Protein AF-A0A3M1JJ01-F1 (afdb_monomer_lite)

Secondary structure (DSSP, 8-state):
-HHHHHHHHHHHHHHHTT---PPPP-----------------------------------------------EEE-TTSS-EEETTEEE--EEEEEETHHHHSGGGS-HHHHHHHHHTTT--EEEEES----S-TTT-TTT-S------SEEEETTEEEEEEE-HHHHHHHHHHHHHHHTTT-EEEEEEEESTHHHHGGG-TTBGGGTSSBSSGGGTT--S-TTSPPPSS--TT--HHHHHHHHHHHHHHHHHHHHTT-TTEEEEEEE--TTS-HHHHHHHHHHHHHHHHTT--S-EEEE-TT---S-STT-TT--EEEE--S---TT--HHHHHHHHHHHHT-SS---EEE---PSPS---HHHHHHHHHHHHHHHHTT-EEEEE-TTGGGGSTT------HHHHHHHHHHHHHHHHHGGGGGG-EE-GGGBTTS-EEEETTTEEEEEE-SSSEEEE--TT--SEEEEEEE-TTT-PBPPPEEEE---TTEEEE-SSSS-EEEEEEE-TTS--PPP-EEEEEE-TT-TTEEEEEESS-B-HHHHT-GGGEEESTTPPEEEEEE-TTSSEEEEEESPPPTT-EEEEEE-S-BB-SSSPPBPPTTEEEEEE--SS-----------

Radius of gyration: 33.85 Å; chains: 1; bounding box: 98×66×95 Å

Structure (mmCIF, N/CA/C/O backbone):
data_AF-A0A3M1JJ01-F1
#
_entry.id   AF-A0A3M1JJ01-F1
#
loop_
_atom_site.group_PDB
_atom_site.id
_atom_site.type_symbol
_atom_site.label_atom_id
_atom_site.label_alt_id
_atom_site.label_comp_id
_atom_site.label_asym_id
_atom_site.label_entity_id
_atom_site.label_seq_id
_atom_site.pdbx_PDB_ins_code
_atom_site.Cartn_x
_atom_site.Cartn_y
_atom_site.Cartn_z
_atom_site.occupancy
_atom_site.B_iso_or_equiv
_atom_site.auth_seq_id
_atom_site.auth_comp_id
_atom_site.auth_asym_id
_atom_site.auth_atom_id
_atom_site.pdbx_PDB_model_num
ATOM 1 N N . MET A 1 1 ? -32.946 -30.792 -49.842 1.00 48.75 1 MET A N 1
ATOM 2 C CA . MET A 1 1 ? -32.624 -29.696 -50.788 1.00 48.75 1 MET A CA 1
ATOM 3 C C . MET A 1 1 ? -32.948 -28.289 -50.258 1.00 48.75 1 MET A C 1
ATOM 5 O O . MET A 1 1 ? -32.226 -27.365 -50.587 1.00 48.75 1 MET A O 1
ATOM 9 N N . VAL A 1 2 ? -33.941 -28.105 -49.373 1.00 43.56 2 VAL A N 1
ATOM 10 C CA . VAL A 1 2 ? -34.288 -26.782 -48.791 1.00 43.56 2 VAL A CA 1
ATOM 11 C C . VAL A 1 2 ? -33.361 -26.341 -47.634 1.00 43.56 2 VAL A C 1
ATOM 13 O O . VAL A 1 2 ? -33.198 -25.151 -47.385 1.00 43.56 2 VAL A O 1
ATOM 16 N N . ILE A 1 3 ? -32.678 -27.279 -46.965 1.00 42.09 3 ILE A N 1
ATOM 17 C CA . ILE A 1 3 ? -31.737 -26.979 -45.863 1.00 42.09 3 ILE A CA 1
ATOM 18 C C . ILE A 1 3 ? -30.378 -26.472 -46.390 1.00 42.09 3 ILE A C 1
ATOM 20 O O . ILE A 1 3 ? -29.797 -25.559 -45.811 1.00 42.09 3 ILE A O 1
ATOM 24 N N . TYR A 1 4 ? -29.921 -26.969 -47.545 1.00 39.41 4 TYR A N 1
ATOM 25 C CA . TYR A 1 4 ? -28.656 -26.544 -48.166 1.00 39.41 4 TYR A CA 1
ATOM 26 C C . TYR A 1 4 ? -28.701 -25.108 -48.723 1.00 39.41 4 TYR A C 1
ATOM 28 O O . TYR A 1 4 ? -27.706 -24.392 -48.660 1.00 39.41 4 TYR A O 1
ATOM 36 N N . ILE A 1 5 ? -29.869 -24.642 -49.184 1.00 48.12 5 ILE A N 1
ATOM 37 C CA . ILE A 1 5 ? -30.047 -23.279 -49.719 1.00 48.12 5 ILE A CA 1
ATOM 38 C C . ILE A 1 5 ? -30.030 -22.221 -48.598 1.00 48.12 5 ILE A C 1
ATOM 40 O O . ILE A 1 5 ? -29.534 -21.115 -48.802 1.00 48.12 5 ILE A O 1
ATOM 44 N N . LYS A 1 6 ? -30.480 -22.561 -47.380 1.00 41.50 6 LYS A N 1
ATOM 45 C CA . LYS A 1 6 ? -30.434 -21.645 -46.221 1.00 41.50 6 LYS A CA 1
ATOM 46 C C . LYS A 1 6 ? -29.029 -21.471 -45.633 1.00 41.50 6 LYS A C 1
ATOM 48 O O . LYS A 1 6 ? -28.748 -20.427 -45.051 1.00 41.50 6 LYS A O 1
ATOM 53 N N . ILE A 1 7 ? -28.157 -22.467 -45.793 1.00 48.81 7 ILE A N 1
ATOM 54 C CA . ILE A 1 7 ? -26.769 -22.415 -45.311 1.00 48.81 7 ILE A CA 1
ATOM 55 C C . ILE A 1 7 ? -25.898 -21.599 -46.279 1.00 48.81 7 ILE A C 1
ATOM 57 O O . ILE A 1 7 ? -25.143 -20.742 -45.826 1.00 48.81 7 ILE A O 1
ATOM 61 N N . LEU A 1 8 ? -26.086 -21.748 -47.599 1.00 48.00 8 LEU A N 1
ATOM 62 C CA . LEU A 1 8 ? -25.379 -20.920 -48.588 1.00 48.00 8 LEU A CA 1
ATOM 63 C C . LEU A 1 8 ? -25.721 -19.422 -48.473 1.00 48.00 8 LEU A C 1
ATOM 65 O O . LEU A 1 8 ? -24.832 -18.587 -48.612 1.00 48.00 8 LEU A O 1
ATOM 69 N N . PHE A 1 9 ? -26.974 -19.071 -48.157 1.00 45.94 9 PHE A N 1
ATOM 70 C CA . PHE A 1 9 ? -27.378 -17.665 -47.999 1.00 45.94 9 PHE A CA 1
ATOM 71 C C . PHE A 1 9 ? -26.775 -16.993 -46.754 1.00 45.94 9 PHE A C 1
ATOM 73 O O . PHE A 1 9 ? -26.493 -15.799 -46.783 1.00 45.94 9 PHE A O 1
ATOM 80 N N . LYS A 1 10 ? -26.530 -17.745 -45.671 1.00 44.00 10 LYS A N 1
ATOM 81 C CA . LYS A 1 10 ? -25.887 -17.213 -44.455 1.00 44.00 10 LYS A CA 1
ATOM 82 C C . LYS A 1 10 ? -24.374 -17.044 -44.610 1.00 44.00 10 LYS A C 1
ATOM 84 O O . LYS A 1 10 ? -23.823 -16.087 -44.077 1.00 44.00 10 LYS A O 1
ATOM 89 N N . ILE A 1 11 ? -23.722 -17.925 -45.370 1.00 45.53 11 ILE A N 1
ATOM 90 C CA . ILE A 1 11 ? -22.279 -17.839 -45.644 1.00 45.53 11 ILE A CA 1
ATOM 91 C C . ILE A 1 11 ? -21.979 -16.670 -46.596 1.00 45.53 11 ILE A C 1
ATOM 93 O O . ILE A 1 11 ? -21.030 -15.925 -46.365 1.00 45.53 11 ILE A O 1
ATOM 97 N N . LEU A 1 12 ? -22.831 -16.428 -47.600 1.00 40.84 12 LEU A N 1
ATOM 98 C CA . LEU A 1 12 ? -22.670 -15.287 -48.511 1.00 40.84 12 LEU A CA 1
ATOM 99 C C . LEU A 1 12 ? -22.900 -13.931 -47.812 1.00 40.84 12 LEU A C 1
ATOM 101 O O . LEU A 1 12 ? -22.263 -12.944 -48.165 1.00 40.84 12 LEU A O 1
ATOM 105 N N . PHE A 1 13 ? -23.761 -13.886 -46.787 1.00 41.06 13 PHE A N 1
ATOM 106 C CA . PHE A 1 13 ? -24.027 -12.671 -46.006 1.00 41.06 13 PHE A CA 1
ATOM 107 C C . PHE A 1 13 ? -22.894 -12.334 -45.018 1.00 41.06 13 PHE A C 1
ATOM 109 O O . PHE A 1 13 ? -22.622 -11.164 -44.771 1.00 41.06 13 PHE A O 1
ATOM 116 N N . ALA A 1 14 ? -22.189 -13.345 -44.497 1.00 42.81 14 ALA A N 1
ATOM 117 C CA . ALA A 1 14 ? -21.047 -13.154 -43.598 1.00 42.81 14 ALA A CA 1
ATOM 118 C C . ALA A 1 14 ? -19.775 -12.669 -44.327 1.00 42.81 14 ALA A C 1
ATOM 120 O O . ALA A 1 14 ? -18.992 -11.915 -43.755 1.00 42.81 14 ALA A O 1
ATOM 121 N N . ILE A 1 15 ? -19.597 -13.032 -45.604 1.00 44.47 15 ILE A N 1
ATOM 122 C CA . ILE A 1 15 ? -18.457 -12.585 -46.429 1.00 44.47 15 ILE A CA 1
ATOM 123 C C . ILE A 1 15 ? -18.583 -11.099 -46.825 1.00 44.47 15 ILE A C 1
ATOM 125 O O . ILE A 1 15 ? -17.573 -10.426 -47.006 1.00 44.47 15 ILE A O 1
ATOM 129 N N . ILE A 1 16 ? -19.805 -10.557 -46.899 1.00 42.41 16 ILE A N 1
ATOM 130 C CA . ILE A 1 16 ? -20.061 -9.156 -47.285 1.00 42.41 16 ILE A CA 1
ATOM 131 C C . ILE A 1 16 ? -19.859 -8.168 -46.114 1.00 42.41 16 ILE A C 1
ATOM 133 O O . ILE A 1 16 ? -19.674 -6.979 -46.362 1.00 42.41 16 ILE A O 1
ATOM 137 N N . LEU A 1 17 ? -19.834 -8.628 -44.853 1.00 42.28 17 LEU A N 1
ATOM 138 C CA . LEU A 1 17 ? -19.746 -7.748 -43.673 1.00 42.28 17 LEU A CA 1
ATOM 139 C C . LEU A 1 17 ? -18.435 -7.803 -42.867 1.00 42.28 17 LEU A C 1
ATOM 141 O O . LEU A 1 17 ? -18.340 -7.121 -41.854 1.00 42.28 17 LEU A O 1
ATOM 145 N N . GLY A 1 18 ? -17.411 -8.544 -43.303 1.00 36.88 18 GLY A N 1
ATOM 146 C CA . GLY A 1 18 ? -16.043 -8.375 -42.784 1.00 36.88 1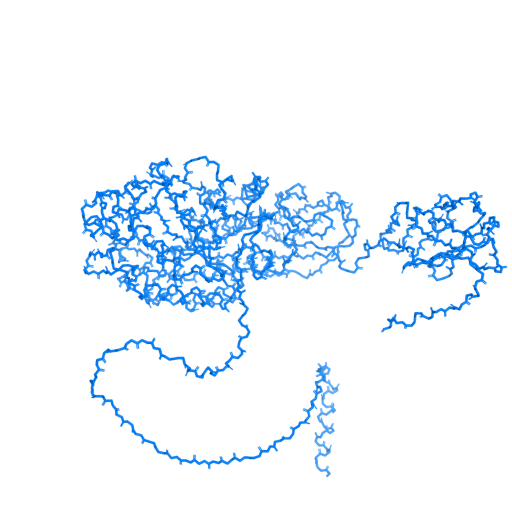8 GLY A CA 1
ATOM 147 C C . GLY A 1 18 ? -15.849 -8.590 -41.273 1.00 36.88 18 GLY A C 1
ATOM 148 O O . GLY A 1 18 ? -15.023 -7.909 -40.673 1.00 36.88 18 GLY A O 1
ATOM 149 N N . VAL A 1 19 ? -16.573 -9.526 -40.649 1.00 40.12 19 VAL A N 1
ATOM 150 C CA . VAL A 1 19 ? -16.389 -9.876 -39.226 1.00 40.12 19 VAL A CA 1
ATOM 151 C C . VAL A 1 19 ? -15.795 -11.284 -39.111 1.00 40.12 19 VAL A C 1
ATOM 153 O O . VAL A 1 19 ? -16.457 -12.266 -39.443 1.00 40.12 19 VAL A O 1
ATOM 156 N N . LEU A 1 20 ? -14.547 -11.389 -38.638 1.00 32.34 20 LEU A N 1
ATOM 157 C CA . LEU A 1 20 ? -13.942 -12.657 -38.209 1.00 32.34 20 LEU A CA 1
ATOM 158 C C . LEU A 1 20 ? -14.449 -13.029 -36.806 1.00 32.34 20 LEU A C 1
ATOM 160 O O . LEU A 1 20 ? -14.379 -12.216 -35.889 1.00 32.34 20 LEU A O 1
ATOM 164 N N . LEU A 1 21 ? -14.888 -14.276 -36.623 1.00 32.50 21 LEU A N 1
ATOM 165 C CA . LEU A 1 21 ? -15.098 -14.903 -35.311 1.00 32.50 21 LEU A CA 1
ATOM 166 C C . LEU A 1 21 ? -14.246 -16.182 -35.214 1.00 32.50 21 LEU A C 1
ATOM 168 O O . LEU A 1 21 ? -14.113 -16.884 -36.222 1.00 32.50 21 LEU A O 1
ATOM 172 N N . PRO A 1 22 ? -13.664 -16.498 -34.040 1.00 34.50 22 PRO A N 1
ATOM 173 C CA . PRO A 1 22 ? -12.729 -17.606 -33.886 1.00 34.50 22 PRO A CA 1
ATOM 174 C C . PRO A 1 22 ? -13.454 -18.954 -33.764 1.00 34.50 22 PRO A C 1
ATOM 176 O O . PRO A 1 22 ? -14.527 -19.068 -33.172 1.00 34.50 22 PRO A O 1
ATOM 179 N N . VAL A 1 23 ? -12.840 -19.987 -34.340 1.00 28.91 23 VAL A N 1
ATOM 180 C CA . VAL A 1 23 ? -13.320 -21.374 -34.356 1.00 28.91 23 VAL A CA 1
ATOM 181 C C . VAL A 1 23 ? -12.993 -22.043 -33.017 1.00 28.91 23 VAL A C 1
ATOM 183 O O . VAL A 1 23 ? -11.825 -22.189 -32.673 1.00 28.91 23 VAL A O 1
ATOM 186 N N . ILE A 1 24 ? -14.018 -22.479 -32.279 1.00 28.70 24 ILE A N 1
ATOM 187 C CA . ILE A 1 24 ? -13.886 -23.359 -31.106 1.00 28.70 24 ILE A CA 1
ATOM 188 C C . ILE A 1 24 ? -14.239 -24.789 -31.532 1.00 28.70 24 ILE A C 1
ATOM 190 O O . ILE A 1 24 ? -15.329 -25.047 -32.043 1.00 28.70 24 ILE A O 1
ATOM 194 N N . SER A 1 25 ? -13.306 -25.716 -31.313 1.00 28.28 25 SER A N 1
ATOM 195 C CA . SER A 1 25 ? -13.476 -27.157 -31.521 1.00 28.28 25 SER A CA 1
ATOM 196 C C . SER A 1 25 ? -14.441 -27.747 -30.487 1.00 28.28 25 SER A C 1
ATOM 198 O O . SER A 1 25 ? -14.178 -27.691 -29.288 1.00 28.28 25 SER A O 1
ATOM 200 N N . LEU A 1 26 ? -15.546 -28.338 -30.950 1.00 25.44 26 LEU A N 1
ATOM 201 C CA . LEU A 1 26 ? -16.536 -29.022 -30.116 1.00 25.44 26 LEU A CA 1
ATOM 202 C C . LEU A 1 26 ? -16.302 -30.542 -30.176 1.00 25.44 26 LEU A C 1
ATOM 204 O O . LEU A 1 26 ? -16.484 -31.158 -31.227 1.00 25.44 26 LEU A O 1
ATOM 208 N N . ILE A 1 27 ? -15.908 -31.148 -29.054 1.00 27.91 27 ILE A N 1
ATOM 209 C CA . ILE A 1 27 ? -15.880 -32.607 -28.870 1.00 27.91 27 ILE A CA 1
ATOM 210 C C . ILE A 1 27 ? -17.250 -33.044 -28.338 1.00 27.91 27 ILE A C 1
ATOM 212 O O . ILE A 1 27 ? -17.726 -32.536 -27.326 1.00 27.91 27 ILE A O 1
ATOM 216 N N . ILE A 1 28 ? -17.886 -33.980 -29.044 1.00 26.27 28 ILE A N 1
ATOM 217 C CA . ILE A 1 28 ? -19.187 -34.578 -28.716 1.00 26.27 28 ILE A CA 1
ATOM 218 C C . ILE A 1 28 ? -18.950 -35.889 -27.956 1.00 26.27 28 ILE A C 1
ATOM 220 O O . ILE A 1 28 ? -18.263 -36.768 -28.472 1.00 26.27 28 ILE A O 1
ATOM 224 N N . LEU A 1 29 ? -19.588 -36.063 -26.794 1.00 26.55 29 LEU A N 1
ATOM 225 C CA . LEU A 1 29 ? -19.871 -37.376 -26.196 1.00 26.55 29 LEU A CA 1
ATOM 226 C C . LEU A 1 29 ? -21.329 -37.428 -25.688 1.00 26.55 29 LEU A C 1
ATOM 228 O O . LEU A 1 29 ? -21.895 -36.379 -25.376 1.00 26.55 29 LEU A O 1
ATOM 232 N N . PRO A 1 30 ? -21.976 -38.613 -25.690 1.00 28.92 30 PRO A N 1
ATOM 233 C CA . PRO A 1 30 ? -23.427 -38.730 -25.805 1.00 28.92 30 PRO A CA 1
ATOM 234 C C . PRO A 1 30 ? -24.167 -38.795 -24.462 1.00 28.92 30 PRO A C 1
ATOM 236 O O . PRO A 1 30 ? -23.636 -39.229 -23.444 1.00 28.92 30 PRO A O 1
ATOM 239 N N . ALA A 1 31 ? -25.441 -38.406 -24.515 1.00 24.75 31 ALA A N 1
ATOM 240 C CA . ALA A 1 31 ? -26.414 -38.504 -23.436 1.00 24.75 31 ALA A CA 1
ATOM 241 C C . ALA A 1 31 ? -26.920 -39.944 -23.229 1.00 24.75 31 ALA A C 1
ATOM 243 O O . ALA A 1 31 ? -27.171 -40.663 -24.198 1.00 24.75 31 ALA A O 1
ATOM 244 N N . SER A 1 32 ? -27.181 -40.311 -21.971 1.00 27.33 32 SER A N 1
ATOM 245 C CA . SER A 1 32 ? -28.052 -41.432 -21.604 1.00 27.33 32 SER A CA 1
ATOM 246 C C . SER A 1 32 ? -29.087 -41.004 -20.560 1.00 27.33 32 SER A C 1
ATOM 248 O O . SER A 1 32 ? -28.793 -40.271 -19.622 1.00 27.33 32 SER A O 1
ATOM 250 N N . SER A 1 33 ? -30.301 -41.484 -20.794 1.00 26.33 33 SER A N 1
ATOM 251 C CA . SER A 1 33 ? -31.597 -41.278 -20.143 1.00 26.33 33 SER A CA 1
ATOM 252 C C . SER A 1 33 ? -31.763 -41.859 -18.733 1.00 26.33 33 SER A C 1
ATOM 254 O O . SER A 1 33 ? -31.190 -42.911 -18.464 1.00 26.33 33 SER A O 1
ATOM 256 N N . ALA A 1 34 ? -32.666 -41.265 -17.936 1.00 26.55 34 ALA A N 1
ATOM 257 C CA . ALA A 1 34 ? -33.744 -41.903 -17.137 1.00 26.55 34 ALA A CA 1
ATOM 258 C C . ALA A 1 34 ? -34.282 -40.856 -16.133 1.00 26.55 34 ALA A C 1
ATOM 260 O O . ALA A 1 34 ? -33.520 -40.308 -15.348 1.00 26.55 34 ALA A O 1
ATOM 261 N N . GLU A 1 35 ? -35.480 -40.310 -16.335 1.00 26.44 35 GLU A N 1
ATOM 262 C CA . GLU A 1 35 ? -36.790 -40.757 -15.818 1.00 26.44 35 GLU A CA 1
ATOM 263 C C . GLU A 1 35 ? -37.230 -40.058 -14.519 1.00 26.44 35 GLU A C 1
ATOM 265 O O . GLU A 1 35 ? -36.486 -39.868 -13.564 1.00 26.44 35 GLU A O 1
ATOM 270 N N . SER A 1 36 ? -38.493 -39.641 -14.556 1.00 26.11 36 SER A N 1
ATOM 271 C CA . SER A 1 36 ? -39.263 -38.900 -13.564 1.00 26.11 36 SER A CA 1
ATOM 272 C C . SER A 1 36 ? -39.850 -39.795 -12.474 1.00 26.11 36 SER A C 1
ATOM 274 O O . SER A 1 36 ? -40.353 -40.870 -12.791 1.00 26.11 36 SER A O 1
ATOM 276 N N . SER A 1 37 ? -40.008 -39.280 -11.252 1.00 26.86 37 SER A N 1
ATOM 277 C CA . SER A 1 37 ? -41.219 -39.557 -10.466 1.00 26.86 37 SER A CA 1
ATOM 278 C C . SER A 1 37 ? -41.509 -38.470 -9.424 1.00 26.86 37 SER A C 1
ATOM 280 O O . SER A 1 37 ? -40.626 -37.842 -8.850 1.00 26.86 37 SER A O 1
ATOM 282 N N . THR A 1 38 ? -42.804 -38.227 -9.276 1.00 28.39 38 THR A N 1
ATOM 283 C CA . THR A 1 38 ? -43.530 -37.239 -8.475 1.00 28.39 38 THR A CA 1
ATOM 284 C C . THR A 1 38 ? -43.834 -37.737 -7.056 1.00 28.39 38 THR A C 1
ATOM 286 O O . THR A 1 38 ? -44.094 -38.929 -6.903 1.00 28.39 38 THR A O 1
ATOM 289 N N . GLY A 1 39 ? -43.993 -36.843 -6.064 1.00 25.86 39 GLY A N 1
ATOM 290 C CA . GLY A 1 39 ? -44.742 -37.182 -4.837 1.00 25.86 39 GLY A CA 1
ATOM 291 C C . GLY A 1 39 ? -44.633 -36.240 -3.623 1.00 25.86 39 GLY A C 1
ATOM 292 O O . GLY A 1 39 ? -43.740 -36.402 -2.809 1.00 25.86 39 GLY A O 1
ATOM 293 N N . ASN A 1 40 ? -45.606 -35.325 -3.496 1.00 27.97 40 ASN A N 1
ATOM 294 C CA . ASN A 1 40 ? -46.330 -34.845 -2.294 1.00 27.97 40 ASN A CA 1
ATOM 295 C C . ASN A 1 40 ? -45.630 -34.461 -0.955 1.00 27.97 40 ASN A C 1
ATOM 297 O O . ASN A 1 40 ? -45.282 -35.309 -0.148 1.00 27.97 40 ASN A O 1
ATOM 301 N N . ALA A 1 41 ? -45.630 -33.144 -0.687 1.00 27.08 41 ALA A N 1
ATOM 302 C CA . ALA A 1 41 ? -46.366 -32.380 0.352 1.00 27.08 41 ALA A CA 1
ATOM 303 C C . ALA A 1 41 ? -46.349 -32.702 1.883 1.00 27.08 41 ALA A C 1
ATOM 305 O O . ALA A 1 41 ? -46.722 -33.785 2.316 1.00 27.08 41 ALA A O 1
ATOM 306 N N . MET A 1 42 ? -46.185 -31.592 2.642 1.00 26.97 42 MET A N 1
ATOM 307 C CA . MET A 1 42 ? -46.771 -31.168 3.949 1.00 26.97 42 MET A CA 1
ATOM 308 C C . MET A 1 42 ? -45.997 -31.291 5.293 1.00 26.97 42 MET A C 1
ATOM 310 O O . MET A 1 42 ? -45.906 -32.350 5.894 1.00 26.97 42 MET A O 1
ATOM 314 N N . ALA A 1 43 ? -45.547 -30.111 5.766 1.00 28.66 43 ALA A N 1
ATOM 315 C CA . ALA A 1 43 ? -45.654 -29.448 7.089 1.00 28.66 43 ALA A CA 1
ATOM 316 C C . ALA A 1 43 ? -45.771 -30.237 8.421 1.00 28.66 43 ALA A C 1
ATOM 318 O O . ALA A 1 43 ? -46.697 -31.023 8.578 1.00 28.66 43 ALA A O 1
ATOM 319 N N . CYS A 1 44 ? -44.964 -29.857 9.438 1.00 24.72 44 CYS A N 1
ATOM 320 C CA . CYS A 1 44 ? -45.364 -29.212 10.723 1.00 24.72 44 CYS A CA 1
ATOM 321 C C . CYS A 1 44 ? -44.163 -29.112 11.712 1.00 24.72 44 CYS A C 1
ATOM 323 O O . CYS A 1 44 ? -43.261 -29.941 11.662 1.00 24.72 44 CYS A O 1
ATOM 325 N N . ALA A 1 45 ? -44.157 -28.116 12.612 1.00 26.72 45 ALA A N 1
ATOM 326 C CA . ALA A 1 45 ? -43.196 -27.916 13.722 1.00 26.72 45 ALA A CA 1
ATOM 327 C C . ALA A 1 45 ? -43.885 -28.133 15.115 1.00 26.72 45 ALA A C 1
ATOM 329 O O . ALA A 1 45 ? -45.057 -28.515 15.108 1.00 26.72 45 ALA A O 1
ATOM 330 N N . PRO A 1 46 ? -43.233 -27.895 16.287 1.00 45.31 46 PRO A N 1
ATOM 331 C CA . PRO A 1 46 ? -42.712 -28.874 17.275 1.00 45.31 46 PRO A CA 1
ATOM 332 C C . PRO A 1 46 ? -43.522 -28.881 18.622 1.00 45.31 46 PRO A C 1
ATOM 334 O O . PRO A 1 46 ? -44.609 -28.295 18.601 1.00 45.31 46 PRO A O 1
ATOM 337 N N . PRO A 1 47 ? -43.111 -29.520 19.767 1.00 52.88 47 PRO A N 1
ATOM 338 C CA . PRO A 1 47 ? -41.975 -29.088 20.633 1.00 52.88 47 PRO A CA 1
ATOM 339 C C . PRO A 1 47 ? -41.206 -30.173 21.470 1.00 52.88 47 PRO A C 1
ATOM 341 O O . PRO A 1 47 ? -41.632 -31.318 21.588 1.00 52.88 47 PRO A O 1
ATOM 344 N N . ASP A 1 48 ? -40.098 -29.717 22.088 1.00 27.67 48 ASP A N 1
ATOM 345 C CA . ASP A 1 48 ? -39.336 -30.205 23.271 1.00 27.67 48 ASP A CA 1
ATOM 346 C C . ASP A 1 48 ? -38.406 -31.445 23.211 1.00 27.67 48 ASP A C 1
ATOM 348 O O . ASP A 1 48 ? -38.872 -32.575 23.108 1.00 27.67 48 ASP A O 1
ATOM 352 N N . CYS A 1 49 ? -37.082 -31.228 23.411 1.00 26.19 49 CYS A N 1
ATOM 353 C CA . CYS A 1 49 ? -36.220 -31.845 24.460 1.00 26.19 49 CYS A CA 1
ATOM 354 C C . CYS A 1 49 ? -34.700 -31.506 24.331 1.00 26.19 49 CYS A C 1
ATOM 356 O O . CYS A 1 49 ? -34.049 -31.880 23.365 1.00 26.19 49 CYS A O 1
ATOM 358 N N . VAL A 1 50 ? -34.180 -30.804 25.352 1.00 28.55 50 VAL A N 1
ATOM 359 C CA . VAL A 1 50 ? -32.912 -30.900 26.138 1.00 28.55 50 VAL A CA 1
ATOM 360 C C . VAL A 1 50 ? -31.583 -31.462 25.552 1.00 28.55 50 VAL A C 1
ATOM 362 O O . VAL A 1 50 ? -31.515 -32.546 24.989 1.00 28.55 50 VAL A O 1
ATOM 365 N N . PHE A 1 51 ? -30.512 -30.713 25.873 1.00 29.28 51 PHE A N 1
ATOM 366 C CA . PHE A 1 51 ? -29.048 -30.878 25.744 1.00 29.28 51 PHE A CA 1
ATOM 367 C C . PHE A 1 51 ? -28.400 -32.281 25.859 1.00 29.28 51 PHE A C 1
ATOM 369 O O . PHE A 1 51 ? -28.676 -33.034 26.793 1.00 29.28 51 PHE A O 1
ATOM 376 N N . GLY A 1 52 ? -27.382 -32.511 25.011 1.00 25.72 52 GLY A N 1
ATOM 377 C CA . GLY A 1 52 ? -26.325 -33.527 25.137 1.00 25.72 52 GLY A CA 1
ATOM 378 C C . GLY A 1 52 ? -25.176 -33.300 24.127 1.00 25.72 52 GLY A C 1
ATOM 379 O O . GLY A 1 52 ? -25.437 -32.956 22.983 1.00 25.72 52 GLY A O 1
ATOM 380 N N . ASP A 1 53 ? -23.938 -33.446 24.604 1.00 28.45 53 ASP A N 1
ATOM 381 C CA . ASP A 1 53 ? -22.586 -33.164 24.052 1.00 28.45 53 ASP A CA 1
ATOM 382 C C . ASP A 1 53 ? -22.264 -33.683 22.610 1.00 28.45 53 ASP A C 1
ATOM 384 O O . ASP A 1 53 ? -22.901 -34.638 22.159 1.00 28.45 53 ASP A O 1
ATOM 388 N N . PRO A 1 54 ? -21.277 -33.107 21.869 1.00 35.75 54 PRO A N 1
ATOM 389 C CA . PRO A 1 54 ? -21.115 -33.258 20.427 1.00 35.75 54 PRO A CA 1
ATOM 390 C C . PRO A 1 54 ? -20.027 -34.266 20.032 1.00 35.75 54 PRO A C 1
ATOM 392 O O . PRO A 1 54 ? -18.836 -34.005 20.169 1.00 35.75 54 PRO A O 1
ATOM 395 N N . THR A 1 55 ? -20.426 -35.356 19.384 1.00 29.64 55 THR A N 1
ATOM 396 C CA . THR A 1 55 ? -19.558 -36.101 18.461 1.00 29.64 55 THR A CA 1
ATOM 397 C C . THR A 1 55 ? -20.422 -36.787 17.408 1.00 29.64 55 THR A C 1
ATOM 399 O O . THR A 1 55 ? -20.929 -37.870 17.670 1.00 29.64 55 THR A O 1
ATOM 402 N N . ASP A 1 56 ? -20.603 -36.183 16.234 1.00 27.28 56 ASP A N 1
ATOM 403 C CA . ASP A 1 56 ? -20.333 -36.911 14.991 1.00 27.28 56 ASP A CA 1
ATOM 404 C C . ASP A 1 56 ? -20.286 -35.985 13.772 1.00 27.28 56 ASP A C 1
ATOM 406 O O . ASP A 1 56 ? -21.115 -35.104 13.545 1.00 27.28 56 ASP A O 1
ATOM 410 N N . THR A 1 57 ? -19.257 -36.243 12.989 1.00 32.00 57 THR A N 1
ATOM 411 C CA . THR A 1 57 ? -18.953 -35.751 11.659 1.00 32.00 57 THR A CA 1
ATOM 412 C C . THR A 1 57 ? -19.872 -36.377 10.613 1.00 32.00 57 THR A C 1
ATOM 414 O O . THR A 1 57 ? -19.984 -37.594 10.567 1.00 32.00 57 THR A O 1
ATOM 417 N N . ALA A 1 58 ? -20.444 -35.554 9.726 1.00 28.83 58 ALA A N 1
ATOM 418 C CA . ALA A 1 58 ? -20.606 -35.783 8.278 1.00 28.83 58 ALA A CA 1
ATOM 419 C C . ALA A 1 58 ? -21.852 -35.050 7.757 1.00 28.83 58 ALA A C 1
ATOM 421 O O . ALA A 1 58 ? -22.938 -35.616 7.660 1.00 28.83 58 ALA A O 1
ATOM 422 N N . VAL A 1 59 ? -21.683 -33.795 7.338 1.00 29.47 59 VAL A N 1
ATOM 423 C CA . VAL A 1 59 ? -22.612 -33.172 6.388 1.00 29.47 59 VAL A CA 1
ATOM 424 C C . VAL A 1 59 ? -21.944 -33.226 5.022 1.00 29.47 59 VAL A C 1
ATOM 426 O O . VAL A 1 59 ? -20.845 -32.706 4.838 1.00 29.47 59 VAL A O 1
ATOM 429 N N . HIS A 1 60 ? -22.595 -33.906 4.077 1.00 28.20 60 HIS A N 1
ATOM 430 C CA . HIS A 1 60 ? -22.235 -33.892 2.664 1.00 28.20 60 HIS A CA 1
ATOM 431 C C . HIS A 1 60 ? -22.238 -32.448 2.153 1.00 28.20 60 HIS A C 1
ATOM 433 O O . HIS A 1 60 ? -23.290 -31.856 1.919 1.00 28.20 60 HIS A O 1
ATOM 439 N N . ALA A 1 61 ? -21.042 -31.889 1.987 1.00 27.31 61 ALA A N 1
ATOM 440 C CA . ALA A 1 61 ? -20.835 -30.660 1.251 1.00 27.31 61 ALA A CA 1
ATOM 441 C C . ALA A 1 61 ? -21.141 -30.925 -0.227 1.00 27.31 61 ALA A C 1
ATOM 443 O O . ALA A 1 61 ? -20.463 -31.712 -0.886 1.00 27.31 61 ALA A O 1
ATOM 444 N N . ILE A 1 62 ? -22.163 -30.250 -0.748 1.00 30.12 62 ILE A N 1
ATOM 445 C CA . ILE A 1 62 ? -22.282 -30.015 -2.183 1.00 30.12 62 ILE A CA 1
ATOM 446 C C . ILE A 1 62 ? -21.131 -29.072 -2.538 1.00 30.12 62 ILE A C 1
ATOM 448 O O . ILE A 1 62 ? -21.131 -27.897 -2.175 1.00 30.12 62 ILE A O 1
ATOM 452 N N . THR A 1 63 ? -20.109 -29.616 -3.188 1.00 27.47 63 THR A N 1
ATOM 453 C CA . THR A 1 63 ? -18.939 -28.890 -3.673 1.00 27.47 63 THR A CA 1
ATOM 454 C C . THR A 1 63 ? -19.357 -27.931 -4.786 1.00 27.47 63 THR A C 1
ATOM 456 O O . THR A 1 63 ? -19.408 -28.289 -5.960 1.00 27.47 63 THR A O 1
ATOM 459 N N . HIS A 1 64 ? -19.606 -26.671 -4.434 1.00 32.47 64 HIS A N 1
ATOM 460 C CA . HIS A 1 64 ? -19.307 -25.582 -5.354 1.00 32.47 64 HIS A CA 1
ATOM 461 C C . HIS A 1 64 ? -17.786 -25.422 -5.373 1.00 32.47 64 HIS A C 1
ATOM 463 O O . HIS A 1 64 ? -17.191 -24.906 -4.429 1.00 32.47 64 HIS A O 1
ATOM 469 N N . HIS A 1 65 ? -17.146 -25.890 -6.445 1.00 32.53 65 HIS A N 1
ATOM 470 C CA . HIS A 1 65 ? -15.767 -25.531 -6.764 1.00 32.53 65 HIS A CA 1
ATOM 471 C C . HIS A 1 65 ? -15.704 -24.038 -7.126 1.00 32.53 65 HIS A C 1
ATOM 473 O O . HIS A 1 65 ? -15.655 -23.671 -8.295 1.00 32.53 65 HIS A O 1
ATOM 479 N N . ALA A 1 66 ? -15.719 -23.172 -6.114 1.00 36.88 66 ALA A N 1
ATOM 480 C CA . ALA A 1 66 ? -15.081 -21.871 -6.200 1.00 36.88 66 ALA A CA 1
ATOM 481 C C . ALA A 1 66 ? -13.641 -22.079 -5.726 1.00 36.88 66 ALA A C 1
ATOM 483 O O . ALA A 1 66 ? -13.394 -22.357 -4.554 1.00 36.88 66 ALA A O 1
ATOM 484 N N . THR A 1 67 ? -12.684 -22.014 -6.646 1.00 38.69 67 THR A N 1
ATOM 485 C CA . THR A 1 67 ? -11.267 -21.852 -6.313 1.00 38.69 67 THR A CA 1
ATOM 486 C C . THR A 1 67 ? -11.123 -20.554 -5.524 1.00 38.69 67 THR A C 1
ATOM 488 O O . THR A 1 67 ? -11.064 -19.476 -6.107 1.00 38.69 67 THR A O 1
ATOM 491 N N . GLN A 1 68 ? -11.157 -20.651 -4.196 1.00 45.19 68 GLN A N 1
ATOM 492 C CA . GLN A 1 68 ? -10.991 -19.519 -3.297 1.00 45.19 68 GLN A CA 1
ATOM 493 C C . GLN A 1 68 ? -9.519 -19.096 -3.383 1.00 45.19 68 GLN A C 1
ATOM 495 O O . GLN A 1 68 ? -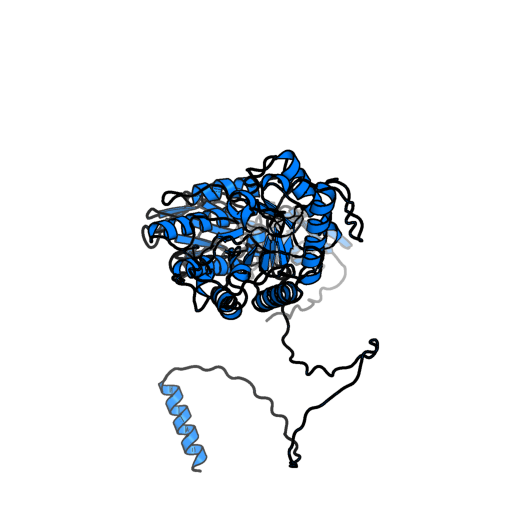8.642 -19.743 -2.815 1.00 45.19 68 GLN A O 1
ATOM 500 N N . THR A 1 69 ? -9.229 -18.056 -4.163 1.00 52.88 69 THR A N 1
ATOM 501 C CA . THR A 1 69 ? -7.938 -17.368 -4.118 1.00 52.88 69 THR A CA 1
ATOM 502 C C . THR A 1 69 ? -7.811 -16.751 -2.730 1.00 52.88 69 THR A C 1
ATOM 504 O O . THR A 1 69 ? -8.502 -15.792 -2.400 1.00 52.88 69 THR A O 1
ATOM 507 N N . THR A 1 70 ? -7.013 -17.361 -1.858 1.00 62.59 70 THR A N 1
ATOM 508 C CA . THR A 1 70 ? -6.766 -16.828 -0.517 1.00 62.59 70 THR A CA 1
ATOM 509 C C . THR A 1 70 ? -5.870 -15.603 -0.632 1.00 62.59 70 THR A C 1
ATOM 511 O O . THR A 1 70 ? -4.694 -15.755 -0.969 1.00 62.59 70 THR A O 1
ATOM 514 N N . ASN A 1 71 ? -6.387 -14.415 -0.305 1.00 74.62 71 ASN A N 1
ATOM 515 C CA . ASN A 1 71 ? -5.561 -13.217 -0.203 1.00 74.62 71 ASN A CA 1
ATOM 516 C C . ASN A 1 71 ? -4.685 -13.324 1.016 1.00 74.62 71 ASN A C 1
ATOM 518 O O . ASN A 1 71 ? -5.121 -13.066 2.130 1.00 74.62 71 ASN A O 1
ATOM 522 N N . ILE A 1 72 ? -3.449 -13.746 0.793 1.00 77.44 72 ILE A N 1
ATOM 523 C CA . ILE A 1 72 ? -2.431 -13.765 1.828 1.00 77.44 72 ILE A CA 1
ATOM 524 C C . ILE A 1 72 ? -1.799 -12.391 1.855 1.00 77.44 72 ILE A C 1
ATOM 526 O O . ILE A 1 72 ? -1.171 -11.983 0.876 1.00 77.44 72 ILE A O 1
ATOM 530 N N . VAL A 1 73 ? -1.976 -11.719 2.988 1.00 78.94 73 VAL A N 1
ATOM 531 C CA . VAL A 1 73 ? -1.239 -10.517 3.329 1.00 78.94 73 VAL A CA 1
ATOM 532 C C . VAL A 1 73 ? -0.162 -10.854 4.340 1.00 78.94 73 VAL A C 1
ATOM 534 O O . VAL A 1 73 ? -0.428 -11.455 5.385 1.00 78.94 73 VAL A O 1
ATOM 537 N N . ALA A 1 74 ? 1.069 -10.504 3.992 1.00 79.94 74 ALA A N 1
ATOM 538 C CA . ALA A 1 74 ? 2.253 -10.735 4.802 1.00 79.94 74 ALA A CA 1
ATOM 539 C C . ALA A 1 74 ? 3.214 -9.556 4.646 1.00 79.94 74 ALA A C 1
ATOM 541 O O . ALA A 1 74 ? 3.294 -8.948 3.578 1.00 79.94 74 ALA A O 1
ATOM 542 N N . ALA A 1 75 ? 3.961 -9.258 5.702 1.00 71.88 75 ALA A N 1
ATOM 543 C CA . ALA A 1 75 ? 5.123 -8.391 5.602 1.00 71.88 75 ALA A CA 1
ATOM 544 C C . ALA A 1 75 ? 6.341 -9.238 5.230 1.00 71.88 75 ALA A C 1
ATOM 546 O O . ALA A 1 75 ? 6.544 -10.324 5.779 1.00 71.88 75 ALA A O 1
ATOM 547 N N . THR A 1 76 ? 7.157 -8.756 4.298 1.00 61.66 76 THR A N 1
ATOM 548 C CA . THR A 1 76 ? 8.428 -9.408 3.968 1.00 61.66 76 THR A CA 1
ATOM 549 C C . THR A 1 76 ? 9.554 -8.782 4.765 1.00 61.66 76 THR A C 1
ATOM 551 O O . THR A 1 76 ? 9.734 -7.572 4.726 1.00 61.66 76 THR A O 1
ATOM 554 N N . THR A 1 77 ? 10.367 -9.602 5.426 1.00 51.25 77 THR A N 1
ATOM 555 C CA . THR A 1 77 ? 11.500 -9.138 6.243 1.00 51.25 77 THR A CA 1
ATOM 556 C C . THR A 1 77 ? 12.669 -8.572 5.427 1.00 51.25 77 THR A C 1
ATOM 558 O O . THR A 1 77 ? 13.648 -8.123 6.015 1.00 51.25 77 THR A O 1
ATOM 561 N N . SER A 1 78 ? 12.610 -8.629 4.091 1.00 53.50 78 SER A N 1
ATOM 562 C CA . SER A 1 78 ? 13.677 -8.160 3.198 1.00 53.50 78 SER A CA 1
ATOM 563 C C . SER A 1 78 ? 13.302 -6.957 2.333 1.00 53.50 78 SER A C 1
ATOM 565 O O . SER A 1 78 ? 14.205 -6.367 1.749 1.00 53.50 78 SER A O 1
ATOM 567 N N . ASN A 1 79 ? 12.017 -6.592 2.223 1.00 65.06 79 ASN A N 1
ATOM 568 C CA . ASN A 1 79 ? 11.566 -5.593 1.250 1.00 65.06 79 ASN A CA 1
ATOM 569 C C . ASN A 1 79 ? 10.566 -4.612 1.883 1.00 65.06 79 ASN A C 1
ATOM 571 O O . ASN A 1 79 ? 9.774 -4.980 2.747 1.00 65.06 79 ASN A O 1
ATOM 575 N N . HIS A 1 80 ? 10.555 -3.376 1.388 1.00 84.38 80 HIS A N 1
ATOM 576 C CA . HIS A 1 80 ? 9.674 -2.274 1.802 1.00 84.38 80 HIS A CA 1
ATOM 577 C C . HIS A 1 80 ? 8.191 -2.461 1.427 1.00 84.38 80 HIS A C 1
ATOM 579 O O . HIS A 1 80 ? 7.401 -1.524 1.496 1.00 84.38 80 HIS A O 1
ATOM 585 N N . TRP A 1 81 ? 7.800 -3.667 1.019 1.00 88.44 81 TRP A N 1
ATOM 586 C CA . TRP A 1 81 ? 6.505 -3.950 0.418 1.00 88.44 81 TRP A CA 1
ATOM 587 C C . TRP A 1 81 ? 5.746 -4.985 1.239 1.00 88.44 81 TRP A C 1
ATOM 589 O O . TRP A 1 81 ? 6.313 -5.968 1.725 1.00 88.44 81 TRP A O 1
ATOM 599 N N . LEU A 1 82 ? 4.438 -4.781 1.361 1.00 90.62 82 LEU A N 1
ATOM 600 C CA . LEU A 1 82 ? 3.539 -5.853 1.763 1.00 90.62 82 LEU A CA 1
ATOM 601 C C . LEU A 1 82 ? 3.375 -6.831 0.601 1.00 90.62 82 LEU A C 1
ATOM 603 O O . LEU A 1 82 ? 3.632 -6.501 -0.556 1.00 90.62 82 LEU A O 1
ATOM 607 N N . GLN A 1 83 ? 2.934 -8.043 0.906 1.00 88.44 83 GLN A N 1
ATOM 608 C CA . GLN A 1 83 ? 2.476 -8.986 -0.102 1.00 88.44 83 GLN A CA 1
ATOM 609 C C . GLN A 1 83 ? 0.957 -9.044 -0.117 1.00 88.44 83 GLN A C 1
ATOM 611 O O . GLN A 1 83 ? 0.336 -9.007 0.936 1.00 88.44 83 GLN A O 1
ATOM 616 N N . LEU A 1 84 ? 0.374 -9.194 -1.300 1.00 87.19 84 LEU A N 1
ATOM 617 C CA . LEU A 1 84 ? -1.011 -9.594 -1.504 1.00 87.19 84 LEU A CA 1
ATOM 618 C C . LEU A 1 84 ? -1.000 -10.766 -2.486 1.00 87.19 84 LEU A C 1
ATOM 620 O O . LEU A 1 84 ? -0.382 -10.678 -3.544 1.00 87.19 84 LEU A O 1
ATOM 624 N N . ASN A 1 85 ? -1.633 -11.889 -2.137 1.00 85.38 85 ASN A N 1
ATOM 625 C CA . ASN A 1 85 ? -1.587 -13.116 -2.952 1.00 85.38 85 ASN A CA 1
ATOM 626 C C . ASN A 1 85 ? -0.151 -13.610 -3.235 1.00 85.38 85 ASN A C 1
ATOM 628 O O . ASN A 1 85 ? 0.147 -14.092 -4.327 1.00 85.38 85 ASN A O 1
ATOM 632 N N . ASN A 1 86 ? 0.749 -13.487 -2.251 1.00 83.50 86 ASN A N 1
ATOM 633 C CA . ASN A 1 86 ? 2.182 -13.810 -2.367 1.00 83.50 86 ASN A CA 1
ATOM 634 C C . ASN A 1 86 ? 2.947 -12.981 -3.418 1.00 83.50 86 ASN A C 1
ATOM 636 O O . ASN A 1 86 ? 4.038 -13.375 -3.828 1.00 83.50 86 ASN A O 1
ATOM 640 N N . GLN A 1 87 ? 2.397 -11.850 -3.863 1.00 85.50 87 GLN A N 1
ATOM 641 C CA . GLN A 1 87 ? 3.075 -10.898 -4.739 1.00 85.50 87 GLN A CA 1
ATOM 642 C C . GLN A 1 87 ? 3.320 -9.593 -3.984 1.00 85.50 87 GLN A C 1
ATOM 644 O O . GLN A 1 87 ? 2.420 -9.155 -3.269 1.00 85.50 87 GLN A O 1
ATOM 649 N N . PRO A 1 88 ? 4.501 -8.965 -4.115 1.00 88.75 88 PRO A N 1
ATOM 650 C CA . PRO A 1 88 ? 4.730 -7.617 -3.606 1.00 88.75 88 PRO A CA 1
ATOM 651 C C . PRO A 1 88 ? 3.659 -6.657 -4.124 1.00 88.75 88 PRO A C 1
ATOM 653 O O . PRO A 1 88 ? 3.318 -6.685 -5.305 1.00 88.75 88 PRO A O 1
ATOM 656 N N . ALA A 1 89 ? 3.107 -5.844 -3.232 1.00 88.94 89 ALA A N 1
ATOM 657 C CA . ALA A 1 89 ? 1.985 -4.975 -3.530 1.00 88.94 89 ALA A CA 1
ATOM 658 C C . ALA A 1 89 ? 2.093 -3.656 -2.767 1.00 88.94 89 ALA A C 1
ATOM 660 O O . ALA A 1 89 ? 2.396 -3.623 -1.570 1.00 88.94 89 ALA A O 1
ATOM 661 N N . LEU A 1 90 ? 1.759 -2.575 -3.468 1.00 91.75 90 LEU A N 1
ATOM 662 C CA . LEU A 1 90 ? 1.422 -1.304 -2.852 1.00 91.75 90 LEU A CA 1
ATOM 663 C C . LEU A 1 90 ? -0.091 -1.281 -2.630 1.00 91.75 90 LEU A C 1
ATOM 665 O O . LEU A 1 90 ? -0.867 -1.303 -3.588 1.00 91.75 90 LEU A O 1
ATOM 669 N N . LEU A 1 91 ? -0.509 -1.323 -1.367 1.00 94.44 91 LEU A N 1
ATOM 670 C CA . LEU A 1 91 ? -1.928 -1.374 -1.025 1.00 94.44 91 LEU A CA 1
ATOM 671 C C . LEU A 1 91 ? -2.524 0.033 -1.032 1.00 94.44 91 LEU A C 1
ATOM 673 O O . LEU A 1 91 ? -1.962 0.957 -0.441 1.00 94.44 91 LEU A O 1
ATOM 677 N N . VAL A 1 92 ? -3.664 0.176 -1.705 1.00 96.19 92 VAL A N 1
ATOM 678 C CA . VAL A 1 92 ? -4.350 1.450 -1.927 1.00 96.19 92 VAL A CA 1
ATOM 679 C C . VAL A 1 92 ? -5.838 1.249 -1.702 1.00 96.19 92 VAL A C 1
ATOM 681 O O . VAL A 1 92 ? -6.461 0.398 -2.348 1.00 96.19 92 VAL A O 1
ATOM 684 N N . GLY A 1 93 ? -6.423 2.023 -0.794 1.00 94.06 93 GLY A N 1
ATOM 685 C CA . GLY A 1 93 ? -7.835 1.864 -0.508 1.00 94.06 93 GLY A CA 1
ATOM 686 C C . GLY A 1 93 ? -8.471 2.907 0.382 1.00 94.06 93 GLY A C 1
ATOM 687 O O . GLY A 1 93 ? -8.061 4.064 0.384 1.00 94.06 93 GLY A O 1
ATOM 688 N N . ASP A 1 94 ? -9.534 2.495 1.062 1.00 90.88 94 ASP A N 1
ATOM 689 C CA . ASP A 1 94 ? -10.458 3.375 1.785 1.00 90.88 94 ASP A CA 1
ATOM 690 C C . ASP A 1 94 ? -10.511 2.997 3.268 1.00 90.88 94 ASP A C 1
ATOM 692 O O . ASP A 1 94 ? -10.133 1.894 3.659 1.00 90.88 94 ASP A O 1
ATOM 696 N N . SER A 1 95 ? -10.979 3.895 4.116 1.00 89.75 95 SER A N 1
ATOM 697 C CA . SER A 1 95 ? -11.125 3.647 5.546 1.00 89.75 95 SER A CA 1
ATOM 698 C C . SER A 1 95 ? -12.554 3.915 5.955 1.00 89.75 95 SER A C 1
ATOM 700 O O . SER A 1 95 ? -13.049 5.024 5.792 1.00 89.75 95 SER A O 1
ATOM 702 N N . LEU A 1 96 ? -13.200 2.907 6.530 1.00 86.62 96 LEU A N 1
ATOM 703 C CA . LEU A 1 96 ? -14.526 3.066 7.104 1.00 86.62 96 LEU A CA 1
ATOM 704 C C . LEU A 1 96 ? -14.484 3.464 8.587 1.00 86.62 96 LEU A C 1
ATOM 706 O O . LEU A 1 96 ? -15.538 3.582 9.210 1.00 86.62 96 LEU A O 1
ATOM 710 N N . THR A 1 97 ? -13.277 3.573 9.157 1.00 87.81 97 THR A N 1
ATOM 711 C CA . THR A 1 97 ? -13.017 3.814 10.585 1.00 87.81 97 THR A CA 1
ATOM 712 C C . THR A 1 97 ? -14.043 3.103 11.477 1.00 87.81 97 THR A C 1
ATOM 714 O O . THR A 1 97 ? -14.183 1.877 11.406 1.00 87.81 97 THR A O 1
ATOM 717 N N . GLN A 1 98 ? -14.789 3.829 12.303 1.00 85.38 98 GLN A N 1
ATOM 718 C CA . GLN A 1 98 ? -15.790 3.276 13.216 1.00 85.38 98 GLN A CA 1
ATOM 719 C C . GLN A 1 98 ? -17.122 2.876 12.567 1.00 85.38 98 GLN A C 1
ATOM 721 O O . GLN A 1 98 ? -17.975 2.276 13.230 1.00 85.38 98 GLN A O 1
ATOM 726 N N . GLY A 1 99 ? -17.345 3.221 11.299 1.00 87.12 99 GLY A N 1
ATOM 727 C CA . GLY A 1 99 ? -18.699 3.314 10.781 1.00 87.12 99 GLY A CA 1
ATOM 728 C C . GLY A 1 99 ? -19.435 1.992 10.644 1.00 87.12 99 GLY A C 1
ATOM 729 O O . GLY A 1 99 ? -20.646 1.922 10.849 1.00 87.12 99 GLY A O 1
ATOM 730 N N . TRP A 1 100 ? -18.697 0.905 10.429 1.00 89.88 100 TRP A N 1
ATOM 731 C CA . TRP A 1 100 ? -19.275 -0.433 10.373 1.00 89.88 100 TRP A CA 1
ATOM 732 C C . TRP A 1 100 ? -19.893 -0.819 11.724 1.00 89.88 100 TRP A C 1
ATOM 734 O O . TRP A 1 100 ? -20.898 -1.526 11.748 1.00 89.88 100 TRP A O 1
ATOM 744 N N . MET A 1 101 ? -19.310 -0.369 12.841 1.00 91.81 101 MET A N 1
ATOM 745 C CA . MET A 1 101 ? -19.755 -0.662 14.204 1.00 91.81 101 MET A CA 1
ATOM 746 C C . MET A 1 101 ? -20.885 0.279 14.626 1.00 91.81 101 MET A C 1
ATOM 748 O O . MET A 1 101 ? -21.933 -0.208 15.057 1.00 91.81 101 MET A O 1
ATOM 752 N N . GLU A 1 102 ? -20.700 1.596 14.450 1.00 89.62 102 GLU A N 1
ATOM 753 C CA . GLU A 1 102 ? -21.677 2.614 14.869 1.00 89.62 102 GLU A CA 1
ATOM 754 C C . GLU A 1 102 ? -23.019 2.446 14.150 1.00 89.62 102 GLU A C 1
ATOM 756 O O . GLU A 1 102 ? -24.071 2.548 14.774 1.00 89.62 102 GLU A O 1
ATOM 761 N N . LEU A 1 103 ? -23.006 2.126 12.857 1.00 90.38 103 LEU A N 1
ATOM 762 C CA . LEU A 1 103 ? -24.242 1.886 12.112 1.00 90.38 103 LEU A CA 1
ATOM 763 C C . LEU A 1 103 ? -24.832 0.489 12.328 1.00 90.38 103 LEU A C 1
ATOM 765 O O . LEU A 1 103 ? -25.994 0.240 11.994 1.00 90.38 103 LEU A O 1
ATOM 769 N N . GLY A 1 104 ? -24.007 -0.442 12.813 1.00 90.88 104 GLY A N 1
ATOM 770 C CA . GLY A 1 104 ? -24.345 -1.847 12.995 1.00 90.88 104 GLY A CA 1
ATOM 771 C C . GLY A 1 104 ? -25.076 -2.443 11.793 1.00 90.88 104 GLY A C 1
ATOM 772 O O . GLY A 1 104 ? -24.544 -2.459 10.684 1.00 90.88 104 GLY A O 1
ATOM 773 N N . THR A 1 105 ? -26.298 -2.945 11.993 1.00 91.19 105 THR A N 1
ATOM 774 C CA . THR A 1 105 ? -27.048 -3.635 10.924 1.00 91.19 105 THR A CA 1
ATOM 775 C C . THR A 1 105 ? -27.522 -2.731 9.787 1.00 91.19 105 THR A C 1
ATOM 777 O O . THR A 1 105 ? -28.000 -3.256 8.786 1.00 91.19 105 THR A O 1
ATOM 780 N N . ASN A 1 106 ? -27.430 -1.406 9.923 1.00 91.88 106 ASN A N 1
ATOM 781 C CA . ASN A 1 106 ? -27.827 -0.495 8.851 1.00 91.88 106 ASN A CA 1
ATOM 782 C C . ASN A 1 106 ? -26.730 -0.317 7.797 1.00 91.88 106 ASN A C 1
ATOM 784 O O . ASN A 1 106 ? -27.039 0.014 6.659 1.00 91.88 106 ASN A O 1
ATOM 788 N N . PHE A 1 107 ? -25.465 -0.565 8.133 1.00 90.81 107 PHE A N 1
ATOM 789 C CA . PHE A 1 107 ? -24.387 -0.472 7.155 1.00 90.81 107 PHE A CA 1
ATOM 790 C C . PHE A 1 107 ? -24.467 -1.613 6.129 1.00 90.81 107 PHE A C 1
ATOM 792 O O . PHE A 1 107 ? -24.309 -2.783 6.492 1.00 90.81 107 PHE A O 1
ATOM 799 N N . ASP A 1 108 ? -24.665 -1.278 4.848 1.00 90.88 108 ASP A N 1
ATOM 800 C CA . ASP A 1 108 ? -24.624 -2.255 3.757 1.00 90.88 108 ASP A CA 1
ATOM 801 C C . ASP A 1 108 ? -23.175 -2.642 3.415 1.00 90.88 108 ASP A C 1
ATOM 803 O O . ASP A 1 108 ? -22.537 -2.134 2.487 1.00 90.88 108 ASP A O 1
ATOM 807 N N . GLU A 1 109 ? -22.658 -3.590 4.194 1.00 91.69 109 GLU A N 1
ATOM 808 C CA . GLU A 1 109 ? -21.328 -4.173 4.028 1.00 91.69 109 GLU A CA 1
ATOM 809 C C . GLU A 1 109 ? -21.087 -4.737 2.625 1.00 91.69 109 GLU A C 1
ATOM 811 O O . GLU A 1 109 ? -19.972 -4.661 2.105 1.00 91.69 109 GLU A O 1
ATOM 816 N N . THR A 1 110 ? -22.118 -5.326 2.011 1.00 92.62 110 THR A N 1
ATOM 817 C CA . THR A 1 110 ? -21.974 -5.980 0.707 1.00 92.62 110 THR A CA 1
ATOM 818 C C . THR A 1 110 ? -21.825 -4.934 -0.382 1.00 92.62 110 THR A C 1
ATOM 820 O O . THR A 1 110 ? -20.874 -5.009 -1.161 1.00 92.62 110 THR A O 1
ATOM 823 N N . ALA A 1 111 ? -22.701 -3.926 -0.396 1.00 91.12 111 ALA A N 1
ATOM 824 C CA . ALA A 1 111 ? -22.619 -2.829 -1.352 1.00 91.12 111 ALA A CA 1
ATOM 825 C C . ALA A 1 111 ? -21.299 -2.056 -1.224 1.00 91.12 111 ALA A C 1
ATOM 827 O O . ALA A 1 111 ? -20.711 -1.688 -2.244 1.00 91.12 111 ALA A O 1
ATOM 828 N N . TYR A 1 112 ? -20.800 -1.854 0.001 1.00 91.31 112 TYR A N 1
ATOM 829 C CA . TYR A 1 112 ? -19.500 -1.220 0.216 1.00 91.31 112 TYR A CA 1
ATOM 830 C C . TYR A 1 112 ? -18.359 -2.034 -0.394 1.00 91.31 112 TYR A C 1
ATOM 832 O O . TYR A 1 112 ? -17.609 -1.529 -1.231 1.00 91.31 112 TYR A O 1
ATOM 840 N N . LEU A 1 113 ? -18.248 -3.315 -0.035 1.00 94.00 113 LEU A N 1
ATOM 841 C CA . LEU A 1 113 ? -17.177 -4.172 -0.540 1.00 94.00 113 LEU A CA 1
ATOM 842 C C . LEU A 1 113 ? -17.255 -4.369 -2.062 1.00 94.00 113 LEU A C 1
ATOM 844 O O . LEU A 1 113 ? -16.217 -4.416 -2.724 1.00 94.00 113 LEU A O 1
ATOM 848 N N . ASP A 1 114 ? -18.459 -4.445 -2.635 1.00 93.50 114 ASP A N 1
ATOM 849 C CA . ASP A 1 114 ? -18.663 -4.491 -4.087 1.00 93.50 114 ASP A CA 1
ATOM 850 C C . ASP A 1 114 ? -18.208 -3.190 -4.759 1.00 93.50 114 ASP A C 1
ATOM 852 O O . ASP A 1 114 ? -17.555 -3.227 -5.804 1.00 93.50 114 ASP A O 1
ATOM 856 N N . ALA A 1 115 ? -18.483 -2.035 -4.143 1.00 91.38 115 ALA A N 1
ATOM 857 C CA . ALA A 1 115 ? -18.025 -0.743 -4.639 1.00 91.38 115 ALA A CA 1
ATOM 858 C C . ALA A 1 115 ? -16.493 -0.617 -4.615 1.00 91.38 115 ALA A C 1
ATOM 860 O O . ALA A 1 115 ? -15.928 -0.063 -5.564 1.00 91.38 115 ALA A O 1
ATOM 861 N N . LEU A 1 116 ? -15.823 -1.135 -3.581 1.00 92.88 116 LEU A N 1
ATOM 862 C CA . LEU A 1 116 ? -14.359 -1.194 -3.523 1.00 92.88 116 LEU A CA 1
ATOM 863 C C . LEU A 1 116 ? -13.801 -2.129 -4.607 1.00 92.88 116 LEU A C 1
ATOM 865 O O . LEU A 1 116 ? -12.962 -1.727 -5.416 1.00 92.88 116 LEU A O 1
ATOM 869 N N . SER A 1 117 ? -14.321 -3.356 -4.676 1.00 94.44 117 SER A N 1
ATOM 870 C CA . SER A 1 117 ? -13.843 -4.388 -5.601 1.00 94.44 117 SER A CA 1
ATOM 871 C C . SER A 1 117 ? -14.007 -3.982 -7.067 1.00 94.44 117 SER A C 1
ATOM 873 O O . SER A 1 117 ? -13.070 -4.113 -7.854 1.00 94.44 117 SER A O 1
ATOM 875 N N . ALA A 1 118 ? -15.148 -3.385 -7.433 1.00 94.00 118 ALA A N 1
ATOM 876 C CA . ALA A 1 118 ? -15.408 -2.897 -8.791 1.00 94.00 118 ALA A CA 1
ATOM 877 C C . ALA A 1 118 ? -14.421 -1.810 -9.257 1.00 94.00 118 ALA A C 1
ATOM 879 O O . ALA A 1 118 ? -14.309 -1.545 -10.454 1.00 94.00 118 ALA A O 1
ATOM 880 N N . ARG A 1 119 ? -13.710 -1.177 -8.319 1.00 92.81 119 ARG A N 1
ATOM 881 C CA . ARG A 1 119 ? -12.703 -0.139 -8.563 1.00 92.81 119 ARG A CA 1
ATOM 882 C C . ARG A 1 119 ? -11.269 -0.655 -8.479 1.00 92.81 119 ARG A C 1
ATOM 884 O O . ARG A 1 119 ? -10.348 0.125 -8.682 1.00 92.81 119 ARG A O 1
ATOM 891 N N . GLY A 1 120 ? -11.072 -1.937 -8.169 1.00 93.38 120 GLY A N 1
ATOM 892 C CA . GLY A 1 120 ? -9.748 -2.516 -7.939 1.00 93.38 120 GLY A CA 1
ATOM 893 C C . GLY A 1 120 ? 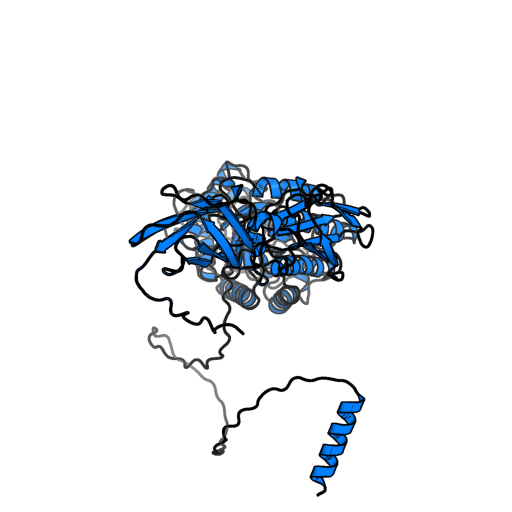-9.102 -2.090 -6.617 1.00 93.38 120 GLY A C 1
ATOM 894 O O . GLY A 1 120 ? -7.909 -2.320 -6.438 1.00 93.38 120 GLY A O 1
ATOM 895 N N . ILE A 1 121 ? -9.863 -1.483 -5.699 1.00 95.19 121 ILE A N 1
ATOM 896 C CA . ILE A 1 121 ? -9.383 -1.144 -4.354 1.00 95.19 121 ILE A CA 1
ATOM 897 C C . ILE A 1 121 ? -9.095 -2.442 -3.600 1.00 95.19 121 ILE A C 1
ATOM 899 O O . ILE A 1 121 ? -9.928 -3.346 -3.595 1.00 95.19 121 ILE A O 1
ATOM 903 N N . ASN A 1 122 ? -7.918 -2.532 -2.979 1.00 95.06 122 ASN A N 1
ATOM 904 C CA . ASN A 1 122 ? -7.365 -3.796 -2.481 1.00 95.06 122 ASN A CA 1
ATOM 905 C C . ASN A 1 122 ? -7.067 -3.807 -0.972 1.00 95.06 122 ASN A C 1
ATOM 907 O O . ASN A 1 122 ? -6.593 -4.812 -0.440 1.00 95.06 122 ASN A O 1
ATOM 911 N N . VAL A 1 123 ? -7.385 -2.727 -0.262 1.00 96.00 123 VAL A N 1
ATOM 912 C CA . VAL A 1 123 ? -7.302 -2.648 1.199 1.00 96.00 123 VAL A CA 1
ATOM 913 C C . VAL A 1 123 ? -8.430 -1.779 1.740 1.00 96.00 123 VAL A C 1
ATOM 915 O O . VAL A 1 123 ? -8.875 -0.843 1.079 1.00 96.00 123 VAL A O 1
ATOM 918 N N . LEU A 1 124 ? -8.899 -2.090 2.941 1.00 94.19 124 LEU A N 1
ATOM 919 C CA . LEU A 1 124 ? -9.735 -1.196 3.722 1.00 94.19 124 LEU A CA 1
ATOM 920 C C . LEU A 1 124 ? -9.272 -1.155 5.176 1.00 94.19 124 LEU A C 1
ATOM 922 O O . LEU A 1 124 ? -8.778 -2.160 5.692 1.00 94.19 124 LEU A O 1
ATOM 926 N N . LEU A 1 125 ? -9.458 -0.018 5.838 1.00 94.94 125 LEU A N 1
ATOM 927 C CA . LEU A 1 125 ? -9.197 0.150 7.268 1.00 94.94 125 LEU A CA 1
ATOM 928 C C . LEU A 1 125 ? -10.512 0.300 8.044 1.00 94.94 125 LEU A C 1
ATOM 930 O O . LEU A 1 125 ? -11.429 0.986 7.597 1.00 94.94 125 LEU A O 1
ATOM 934 N N . ILE A 1 126 ? -10.612 -0.357 9.199 1.00 94.69 126 ILE A N 1
ATOM 935 C CA . ILE A 1 126 ? -11.716 -0.211 10.158 1.00 94.69 126 ILE A CA 1
ATOM 936 C C . ILE A 1 126 ? -11.181 -0.095 11.578 1.00 94.69 126 ILE A C 1
ATOM 938 O O . ILE A 1 126 ? -10.147 -0.669 11.914 1.00 94.69 126 ILE A O 1
ATOM 942 N N . TRP A 1 127 ? -11.928 0.577 12.444 1.00 94.06 127 TRP A N 1
ATOM 943 C CA . TRP A 1 127 ? -11.697 0.558 13.883 1.00 94.06 127 TRP A CA 1
ATOM 944 C C . TRP A 1 127 ? -12.571 -0.504 14.507 1.00 94.06 127 TRP A C 1
ATOM 946 O O . TRP A 1 127 ? -13.756 -0.607 14.196 1.00 94.06 127 TRP A O 1
ATOM 956 N N . SER A 1 128 ? -11.993 -1.312 15.389 1.00 95.75 128 SER A N 1
ATOM 957 C CA . SER A 1 128 ? -12.746 -2.368 16.059 1.00 95.75 128 SER A CA 1
ATOM 958 C C . SER A 1 128 ? -13.937 -1.788 16.838 1.00 95.75 128 SER A C 1
ATOM 960 O O . SER A 1 128 ? -15.062 -2.266 16.724 1.00 95.75 128 SER A O 1
ATOM 962 N N . PHE A 1 129 ? -13.744 -0.685 17.551 1.00 93.81 129 PHE A N 1
ATOM 963 C CA . PHE A 1 129 ? -14.832 0.098 18.121 1.00 93.81 129 PHE A CA 1
ATOM 964 C C . PHE A 1 129 ? -14.366 1.532 18.389 1.00 93.81 129 PHE A C 1
ATOM 966 O O . PHE A 1 129 ? -13.180 1.828 18.329 1.00 93.81 129 PHE A O 1
ATOM 973 N N . ILE A 1 130 ? -15.318 2.401 18.713 1.00 90.94 130 ILE A N 1
ATOM 974 C CA . ILE A 1 130 ? -15.114 3.718 19.319 1.00 90.94 130 ILE A CA 1
ATOM 975 C C . ILE A 1 130 ? -16.262 3.957 20.297 1.00 90.94 130 ILE A C 1
ATOM 977 O O . ILE A 1 130 ? -17.327 3.358 20.162 1.00 90.94 130 ILE A O 1
ATOM 981 N N . ALA A 1 131 ? -16.083 4.837 21.277 1.00 91.12 131 ALA A N 1
ATOM 982 C CA . ALA A 1 131 ? -17.197 5.310 22.089 1.00 91.12 131 ALA A CA 1
ATOM 983 C C . ALA A 1 131 ? -18.247 6.088 21.275 1.00 91.12 131 ALA A C 1
ATOM 985 O O . ALA A 1 131 ? -17.918 6.839 20.356 1.00 91.12 131 ALA A O 1
ATOM 986 N N . ILE A 1 132 ? -19.507 5.967 21.693 1.00 89.06 132 ILE A N 1
ATOM 987 C CA . ILE A 1 132 ? -20.647 6.696 21.130 1.00 89.06 132 ILE A CA 1
ATOM 988 C C . ILE A 1 132 ? -21.283 7.513 22.251 1.00 89.06 132 ILE A C 1
ATOM 990 O O . ILE A 1 132 ? -21.667 6.948 23.274 1.00 89.06 132 ILE A O 1
ATOM 994 N N . GLU A 1 133 ? -21.401 8.826 22.059 1.00 86.50 133 GLU A N 1
ATOM 995 C CA . GLU A 1 133 ? -22.087 9.714 23.009 1.00 86.50 133 GLU A CA 1
ATOM 996 C C . GLU A 1 133 ? -23.514 10.024 22.554 1.00 86.50 133 GLU A C 1
ATOM 998 O O . GLU A 1 133 ? -24.461 9.780 23.298 1.00 86.50 133 GLU A O 1
ATOM 1003 N N . ASP A 1 134 ? -23.669 10.515 21.321 1.00 88.62 134 ASP A N 1
ATOM 1004 C CA . ASP A 1 134 ? -24.966 10.834 20.725 1.00 88.62 134 ASP A CA 1
ATOM 1005 C C . ASP A 1 134 ? -24.892 10.746 19.190 1.00 88.62 134 ASP A C 1
ATOM 1007 O O . ASP A 1 134 ? -24.337 11.623 18.528 1.00 88.62 134 ASP A O 1
ATOM 1011 N N . GLN A 1 135 ? -25.457 9.682 18.614 1.00 88.69 135 GLN A N 1
ATOM 1012 C CA . GLN A 1 135 ? -25.494 9.493 17.157 1.00 88.69 135 GLN A CA 1
ATOM 1013 C C . GLN A 1 135 ? -26.478 10.430 16.452 1.00 88.69 135 GLN A C 1
ATOM 1015 O O . GLN A 1 135 ? -26.302 10.735 15.276 1.00 88.69 135 GLN A O 1
ATOM 1020 N N . VAL A 1 136 ? -27.512 10.899 17.157 1.00 90.19 136 VAL A N 1
ATOM 1021 C CA . VAL A 1 136 ? -28.488 11.840 16.593 1.00 90.19 136 VAL A CA 1
ATOM 1022 C C . VAL A 1 136 ? -27.836 13.208 16.412 1.00 90.19 136 VAL A C 1
ATOM 1024 O O . VAL A 1 136 ? -28.101 13.893 15.426 1.00 90.19 136 VAL A O 1
ATOM 1027 N N . ALA A 1 137 ? -26.970 13.597 17.350 1.00 88.69 137 ALA A N 1
ATOM 1028 C CA . ALA A 1 137 ? -26.191 14.827 17.258 1.00 88.69 137 ALA A CA 1
ATOM 1029 C C . ALA A 1 137 ? -25.003 14.730 16.285 1.00 88.69 137 ALA A C 1
ATOM 1031 O O . ALA A 1 137 ? -24.548 15.762 15.785 1.00 88.69 137 ALA A O 1
ATOM 1032 N N . ASP A 1 138 ? -24.494 13.526 16.005 1.00 84.19 138 ASP A N 1
ATOM 1033 C CA . ASP A 1 138 ? -23.451 13.320 15.000 1.00 84.19 138 ASP A CA 1
ATOM 1034 C C . ASP A 1 138 ? -24.013 13.612 13.604 1.00 84.19 138 ASP A C 1
ATOM 1036 O O . ASP A 1 138 ? -24.809 12.845 13.068 1.00 84.19 138 ASP A O 1
ATOM 1040 N N . SER A 1 139 ? -23.594 14.723 12.992 1.00 80.38 139 SER A N 1
ATOM 1041 C CA . SER A 1 139 ? -24.113 15.177 11.695 1.00 80.38 139 SER A CA 1
ATOM 1042 C C . SER A 1 139 ? -23.866 14.202 10.542 1.00 80.38 139 SER A C 1
ATOM 1044 O O . SER A 1 139 ? -24.459 14.367 9.478 1.00 80.38 139 SER A O 1
ATOM 1046 N N . ARG A 1 140 ? -22.975 13.223 10.727 1.00 79.12 140 ARG A N 1
ATOM 1047 C CA . ARG A 1 140 ? -22.691 12.168 9.752 1.00 79.12 140 ARG A CA 1
ATOM 1048 C C . ARG A 1 140 ? -23.759 11.068 9.815 1.00 79.12 140 ARG A C 1
ATOM 1050 O O . ARG A 1 140 ? -24.176 10.556 8.783 1.00 79.12 140 ARG A O 1
ATOM 1057 N N . ILE A 1 141 ? -24.244 10.741 11.013 1.00 84.25 141 ILE A N 1
ATOM 1058 C CA . ILE A 1 141 ? -25.258 9.699 11.219 1.00 84.25 141 ILE A CA 1
ATOM 1059 C C . ILE A 1 141 ? -26.649 10.343 11.262 1.00 84.25 141 ILE A C 1
ATOM 1061 O O . ILE A 1 141 ? -27.468 10.098 10.383 1.00 84.25 141 ILE A O 1
ATOM 1065 N N . GLY A 1 142 ? -26.908 11.221 12.235 1.00 87.62 142 GLY A N 1
ATOM 1066 C CA . GLY A 1 142 ? -28.136 12.017 12.345 1.00 87.62 142 GLY A CA 1
ATOM 1067 C C . GLY A 1 142 ? -29.353 11.261 12.887 1.00 87.62 142 GLY A C 1
ATOM 1068 O O . GLY A 1 142 ? -30.463 11.797 12.893 1.00 87.62 142 GLY A O 1
ATOM 1069 N N . TYR A 1 143 ? -29.176 10.020 13.343 1.00 90.38 143 TYR A N 1
ATOM 1070 C CA . TYR A 1 143 ? -30.230 9.189 13.921 1.00 90.38 143 TYR A CA 1
ATOM 1071 C C . TYR A 1 143 ? -29.639 8.129 14.869 1.00 90.38 143 TYR A C 1
ATOM 1073 O O . TYR A 1 143 ? -28.428 7.957 14.942 1.00 90.38 143 TYR A O 1
ATOM 1081 N N . ASN A 1 144 ? -30.494 7.428 15.620 1.00 90.81 144 ASN A N 1
ATOM 1082 C CA . ASN A 1 144 ? -30.068 6.358 16.528 1.00 90.81 144 ASN A CA 1
ATOM 1083 C C . ASN A 1 144 ? -29.935 5.037 15.750 1.00 90.81 144 ASN A C 1
ATOM 1085 O O . ASN A 1 144 ? -30.931 4.330 15.555 1.00 90.81 144 ASN A O 1
ATOM 1089 N N . ALA A 1 145 ? -28.741 4.763 15.233 1.00 90.94 145 ALA A N 1
ATOM 1090 C CA . ALA A 1 145 ? -28.446 3.563 14.465 1.00 90.94 145 ALA A CA 1
ATOM 1091 C C . ALA A 1 145 ? -28.342 2.332 15.381 1.00 90.94 145 ALA A C 1
ATOM 1093 O O . ALA A 1 145 ? -28.024 2.463 16.556 1.00 90.94 145 ALA A O 1
ATOM 1094 N N . PRO A 1 146 ? -28.653 1.118 14.893 1.00 92.06 146 PRO A N 1
ATOM 1095 C CA . PRO A 1 146 ? -28.618 -0.091 15.709 1.00 92.06 146 PRO A CA 1
ATOM 1096 C C . PRO A 1 146 ? -27.178 -0.586 15.874 1.00 92.06 146 PRO A C 1
ATOM 1098 O O . PRO A 1 146 ? -26.783 -1.576 15.252 1.00 92.06 146 PRO A O 1
ATOM 1101 N N . GLU A 1 147 ? -26.387 0.103 16.695 1.00 91.94 147 GLU A N 1
ATOM 1102 C CA . GLU A 1 147 ? -24.971 -0.203 16.846 1.00 91.94 147 GLU A CA 1
ATOM 1103 C C . GLU A 1 147 ? -24.734 -1.616 17.417 1.00 91.94 147 GLU A C 1
ATOM 1105 O O . GLU A 1 147 ? -25.519 -2.143 18.215 1.00 91.94 147 GLU A O 1
ATOM 1110 N N . ILE A 1 148 ? -23.625 -2.252 17.030 1.00 94.25 148 ILE A N 1
ATOM 1111 C CA . ILE A 1 148 ? -23.276 -3.601 17.498 1.00 94.25 148 ILE A CA 1
ATOM 1112 C C . ILE A 1 148 ? -21.935 -3.542 18.226 1.00 94.25 148 ILE A C 1
ATOM 1114 O O . ILE A 1 148 ? -20.890 -3.429 17.602 1.00 94.25 148 ILE A O 1
ATOM 1118 N N . TRP A 1 149 ? -21.955 -3.679 19.551 1.00 96.25 149 TRP A N 1
ATOM 1119 C CA . TRP A 1 149 ? -20.759 -3.575 20.395 1.00 96.25 149 TRP A CA 1
ATOM 1120 C C . TRP A 1 149 ? -20.017 -4.901 20.586 1.00 96.25 149 TRP A C 1
ATOM 1122 O O . TRP A 1 149 ? -20.672 -5.945 20.588 1.00 96.25 149 TRP A O 1
ATOM 1132 N N . PRO A 1 150 ? -18.702 -4.883 20.896 1.00 97.69 150 PRO A N 1
ATOM 1133 C CA . PRO A 1 150 ? -17.951 -6.087 21.265 1.00 97.69 150 PRO A CA 1
ATOM 1134 C C . PRO A 1 150 ? -18.429 -6.764 22.555 1.00 97.69 150 PRO A C 1
ATOM 1136 O O . PRO A 1 150 ? -18.205 -7.960 22.742 1.00 97.69 150 PRO A O 1
ATOM 1139 N N . TRP A 1 151 ? -19.091 -6.026 23.447 1.00 98.25 151 TRP A N 1
ATOM 1140 C CA . TRP A 1 151 ? -19.591 -6.519 24.732 1.00 98.25 151 TRP A CA 1
ATOM 1141 C C . TRP A 1 151 ? -21.110 -6.457 24.811 1.00 98.25 151 TRP A C 1
ATOM 1143 O O . TRP A 1 151 ? -21.749 -5.644 24.144 1.00 98.25 151 TRP A O 1
ATOM 1153 N N . GLN A 1 152 ? -21.686 -7.289 25.677 1.00 97.38 152 GLN A N 1
ATOM 1154 C CA . GLN A 1 152 ? -23.101 -7.197 26.022 1.00 97.38 152 GLN A CA 1
ATOM 1155 C C . GLN A 1 152 ? -23.394 -5.834 26.663 1.00 97.38 152 GLN A C 1
ATOM 1157 O O . GLN A 1 152 ? -22.727 -5.436 27.623 1.00 97.38 152 GLN A O 1
ATOM 1162 N N . LYS A 1 153 ? -24.410 -5.139 26.144 1.00 94.38 153 LYS A N 1
ATOM 1163 C CA . LYS A 1 153 ? -24.867 -3.825 26.615 1.00 94.38 153 LYS A CA 1
ATOM 1164 C C . LYS A 1 153 ? -26.305 -3.942 27.120 1.00 94.38 153 LYS A C 1
ATOM 1166 O O . LYS A 1 153 ? -27.160 -4.490 26.432 1.00 94.38 153 LYS A O 1
ATOM 1171 N N . THR A 1 154 ? -26.582 -3.453 28.328 1.00 93.69 154 THR A N 1
ATOM 1172 C CA . THR A 1 154 ? -27.933 -3.391 28.911 1.00 93.69 154 THR A CA 1
ATOM 1173 C C . THR A 1 154 ? -28.238 -1.950 29.303 1.00 93.69 154 THR A C 1
ATOM 1175 O O . THR A 1 154 ? -27.646 -1.410 30.235 1.00 93.69 154 THR A O 1
ATOM 1178 N N . GLY A 1 155 ? -29.155 -1.300 28.586 1.00 90.31 155 GLY A N 1
ATOM 1179 C CA . GLY A 1 155 ? -29.336 0.146 28.722 1.00 90.31 155 GLY A CA 1
ATOM 1180 C C . GLY A 1 155 ? -28.053 0.884 28.325 1.00 90.31 155 GLY A C 1
ATOM 1181 O O . GLY A 1 155 ? -27.568 0.709 27.210 1.00 90.31 155 GLY A O 1
ATOM 1182 N N . SER A 1 156 ? -27.494 1.689 29.230 1.00 88.75 156 SER A N 1
ATOM 1183 C CA . SER A 1 156 ? -26.243 2.432 29.010 1.00 88.75 156 SER A CA 1
ATOM 1184 C C . SER A 1 156 ? -24.985 1.722 29.526 1.00 88.75 156 SER A C 1
ATOM 1186 O O . SER A 1 156 ? -23.890 2.251 29.360 1.00 88.75 156 SER A O 1
ATOM 1188 N N . THR A 1 157 ? -25.109 0.557 30.171 1.00 96.06 157 THR A N 1
ATOM 1189 C CA . THR A 1 157 ? -23.969 -0.129 30.795 1.00 96.06 157 THR A CA 1
ATOM 1190 C C . THR A 1 157 ? -23.515 -1.343 29.993 1.00 96.06 157 THR A C 1
ATOM 1192 O O . THR A 1 157 ? -24.318 -2.076 29.412 1.00 96.06 157 THR A O 1
ATOM 1195 N N . PHE A 1 158 ? -22.205 -1.566 29.982 1.00 97.69 158 PHE A N 1
ATOM 1196 C CA . PHE A 1 158 ? -21.528 -2.679 29.337 1.00 97.69 158 PHE A CA 1
ATOM 1197 C C . PHE A 1 158 ? -21.084 -3.706 30.374 1.00 97.69 158 PHE A C 1
ATOM 1199 O O . PHE A 1 158 ? -20.599 -3.365 31.455 1.00 97.69 158 PHE A O 1
ATOM 1206 N N . ASN A 1 159 ? -21.186 -4.982 30.019 1.00 97.25 159 ASN A N 1
ATOM 1207 C CA . ASN A 1 159 ? -20.589 -6.066 30.782 1.00 97.25 159 ASN A CA 1
ATOM 1208 C C . ASN A 1 159 ? -19.292 -6.524 30.111 1.00 97.25 159 ASN A C 1
ATOM 1210 O O . ASN A 1 159 ? -19.306 -7.391 29.240 1.00 97.25 159 ASN A O 1
ATOM 1214 N N . LEU A 1 160 ? -18.153 -5.983 30.552 1.00 97.69 160 LEU A N 1
ATOM 1215 C CA . LEU A 1 160 ? -16.850 -6.290 29.947 1.00 97.69 160 LEU A CA 1
ATOM 1216 C C . LEU A 1 160 ? -16.391 -7.752 30.139 1.00 97.69 160 LEU A C 1
ATOM 1218 O O . LEU A 1 160 ? -15.458 -8.193 29.472 1.00 97.69 160 LEU A O 1
ATOM 1222 N N . ASN A 1 161 ? -17.054 -8.524 31.011 1.00 95.50 161 ASN A N 1
ATOM 1223 C CA . ASN A 1 161 ? -16.826 -9.966 31.163 1.00 95.50 161 ASN A CA 1
ATOM 1224 C C . ASN A 1 161 ? -17.630 -10.820 30.166 1.00 95.50 161 ASN A C 1
ATOM 1226 O O . ASN A 1 161 ? -17.449 -12.036 30.134 1.00 95.50 161 ASN A O 1
ATOM 1230 N N . GLN A 1 162 ? -18.539 -10.224 29.390 1.00 97.25 162 GLN A N 1
ATOM 1231 C CA . GLN A 1 162 ? -19.399 -10.941 28.451 1.00 97.25 162 GLN A CA 1
ATOM 1232 C C . GLN A 1 162 ? -19.304 -10.317 27.063 1.00 97.25 162 GLN A C 1
ATOM 1234 O O . GLN A 1 162 ? -19.825 -9.231 26.806 1.00 97.25 162 GLN A O 1
ATOM 1239 N N . PHE A 1 163 ? -18.652 -11.033 26.152 1.00 98.50 163 PHE A N 1
ATOM 1240 C CA . PHE A 1 163 ? -18.595 -10.641 24.753 1.00 98.50 163 PHE A CA 1
ATOM 1241 C C . PHE A 1 163 ? -19.950 -10.809 24.060 1.00 98.50 163 PHE A C 1
ATOM 1243 O O . PHE A 1 163 ? -20.783 -11.641 24.426 1.00 98.50 163 PHE A O 1
ATOM 1250 N N . ASN A 1 164 ? -20.155 -10.001 23.031 1.00 98.19 164 ASN A N 1
ATOM 1251 C CA . ASN A 1 164 ? -21.266 -10.120 22.110 1.00 98.19 164 ASN A CA 1
ATOM 1252 C C . ASN A 1 164 ? -20.822 -10.915 20.880 1.00 98.19 164 ASN A C 1
ATOM 1254 O O . ASN A 1 164 ? -20.139 -10.393 20.001 1.00 98.19 164 ASN A O 1
ATOM 1258 N N . ASP A 1 165 ? -21.213 -12.184 20.797 1.00 97.94 165 ASP A N 1
ATOM 1259 C CA . ASP A 1 165 ? -20.805 -13.048 19.685 1.00 97.94 165 ASP A CA 1
ATOM 1260 C C . ASP A 1 165 ? -21.324 -12.574 18.321 1.00 97.94 165 ASP A C 1
ATOM 1262 O O . ASP A 1 165 ? -20.684 -12.853 17.305 1.00 97.94 165 ASP A O 1
ATOM 1266 N N . ALA A 1 166 ? -22.423 -11.810 18.278 1.00 97.25 166 ALA A N 1
ATOM 1267 C CA . ALA A 1 166 ? -22.932 -11.236 17.033 1.00 97.25 166 ALA A CA 1
ATOM 1268 C C . ALA A 1 166 ? -21.935 -10.242 16.414 1.00 97.25 166 ALA A C 1
ATOM 1270 O O . ALA A 1 166 ? -21.725 -10.269 15.203 1.00 97.25 166 ALA A O 1
ATOM 1271 N N . TYR A 1 167 ? -21.258 -9.433 17.239 1.00 98.06 167 TYR A N 1
ATOM 1272 C CA . TYR A 1 167 ? -20.208 -8.514 16.791 1.00 98.06 167 TYR A CA 1
ATOM 1273 C C . TYR A 1 167 ? -19.053 -9.268 16.120 1.00 98.06 167 TYR A C 1
ATOM 1275 O O . TYR A 1 167 ? -18.704 -8.994 14.973 1.00 98.06 167 TYR A O 1
ATOM 1283 N N . PHE A 1 168 ? -18.488 -10.265 16.809 1.00 98.56 168 PHE A N 1
ATOM 1284 C CA . PHE A 1 168 ? -17.324 -11.001 16.306 1.00 98.56 168 PHE A CA 1
ATOM 1285 C C . PHE A 1 168 ? -17.669 -11.883 15.099 1.00 98.56 168 PHE A C 1
ATOM 1287 O O . PHE A 1 168 ? -16.864 -12.007 14.176 1.00 98.56 168 PHE A O 1
ATOM 1294 N N . THR A 1 169 ? -18.875 -12.459 15.069 1.00 98.00 169 THR A N 1
ATOM 1295 C CA . THR A 1 169 ? -19.374 -13.229 13.917 1.00 98.00 169 THR A CA 1
ATOM 1296 C C . THR A 1 169 ? -19.533 -12.338 12.689 1.00 98.00 169 THR A C 1
ATOM 1298 O O . THR A 1 169 ? -19.130 -12.727 11.589 1.00 98.00 169 THR A O 1
ATOM 1301 N N . ARG A 1 170 ? -20.068 -11.126 12.871 1.00 97.31 170 ARG A N 1
ATOM 1302 C CA . ARG A 1 170 ? -20.193 -10.135 11.802 1.00 97.31 170 ARG A CA 1
ATOM 1303 C C . ARG A 1 170 ? -18.827 -9.676 11.302 1.00 97.31 170 ARG A C 1
ATOM 1305 O O . ARG A 1 170 ? -18.584 -9.766 10.108 1.00 97.31 170 ARG A O 1
ATOM 1312 N N . LEU A 1 171 ? -17.908 -9.306 12.196 1.00 97.88 171 LEU A N 1
ATOM 1313 C CA . LEU A 1 171 ? -16.546 -8.904 11.827 1.00 97.88 171 LEU A CA 1
ATOM 1314 C C . LEU A 1 171 ? -15.820 -9.981 11.011 1.00 97.88 171 LEU A C 1
ATOM 1316 O O . LEU A 1 171 ? -15.217 -9.688 9.979 1.00 97.88 171 LEU A O 1
ATOM 1320 N N . ARG A 1 172 ? -15.907 -11.245 11.446 1.00 98.19 172 ARG A N 1
ATOM 1321 C CA . ARG A 1 172 ? -15.338 -12.374 10.703 1.00 98.19 172 ARG A CA 1
ATOM 1322 C C . ARG A 1 172 ? -15.973 -12.504 9.319 1.00 98.19 172 ARG A C 1
ATOM 1324 O O . ARG A 1 172 ? -15.248 -12.662 8.341 1.00 98.19 172 ARG A O 1
ATOM 1331 N N . SER A 1 173 ? -17.301 -12.423 9.236 1.00 97.62 173 SER A N 1
ATOM 1332 C CA . SER A 1 173 ? -18.037 -12.525 7.968 1.00 97.62 173 SER A CA 1
ATOM 1333 C C . SER A 1 173 ? -17.672 -11.387 7.012 1.00 97.62 173 SER A C 1
ATOM 1335 O O . SER A 1 173 ? -17.419 -11.638 5.835 1.00 97.62 173 SER A O 1
ATOM 1337 N N . PHE A 1 174 ? -17.548 -10.162 7.525 1.00 97.06 174 PHE A N 1
ATOM 1338 C CA . PHE A 1 174 ? -17.106 -8.989 6.778 1.00 97.06 174 PHE A CA 1
ATOM 1339 C C . PHE A 1 174 ? -15.688 -9.173 6.221 1.00 97.06 174 PHE A C 1
ATOM 1341 O O . PHE A 1 174 ? -15.464 -9.034 5.019 1.00 97.06 174 PHE A O 1
ATOM 1348 N N . ALA A 1 175 ? -14.734 -9.596 7.058 1.00 97.56 175 ALA A N 1
ATOM 1349 C CA . ALA A 1 175 ? -13.361 -9.858 6.629 1.00 97.56 175 ALA A CA 1
ATOM 1350 C C . ALA A 1 175 ? -13.259 -11.016 5.615 1.00 97.56 175 ALA A C 1
ATOM 1352 O O . ALA A 1 175 ? -12.466 -10.945 4.674 1.00 97.56 175 ALA A O 1
ATOM 1353 N N . GLN A 1 176 ? -14.086 -12.059 5.747 1.00 97.44 176 GLN A N 1
ATOM 1354 C CA . GLN A 1 176 ? -14.188 -13.144 4.762 1.00 97.44 176 GLN A CA 1
ATOM 1355 C C . GLN A 1 176 ? -14.791 -12.670 3.433 1.00 97.44 176 GLN A C 1
ATOM 1357 O O . GLN A 1 176 ? -14.311 -13.059 2.367 1.00 97.44 176 GLN A O 1
ATOM 1362 N N . ALA A 1 177 ? -15.812 -11.812 3.476 1.00 97.00 177 ALA A N 1
ATOM 1363 C CA . ALA A 1 177 ? -16.412 -11.215 2.287 1.00 97.00 177 ALA A CA 1
ATOM 1364 C C . ALA A 1 177 ? -15.433 -10.275 1.562 1.00 97.00 177 ALA A C 1
ATOM 1366 O O . ALA A 1 177 ? -15.399 -10.271 0.328 1.00 97.00 177 ALA A O 1
ATOM 1367 N N . ALA A 1 178 ? -14.609 -9.535 2.310 1.00 96.62 178 ALA A N 1
ATOM 1368 C CA . ALA A 1 178 ? -13.508 -8.738 1.774 1.00 96.62 178 ALA A CA 1
ATOM 1369 C C . ALA A 1 178 ? -12.434 -9.636 1.133 1.00 96.62 178 ALA A C 1
ATOM 1371 O O . ALA A 1 178 ? -12.013 -9.394 0.001 1.00 96.62 178 ALA A O 1
ATOM 1372 N N . ASN A 1 179 ? -12.069 -10.744 1.790 1.00 95.81 179 ASN A N 1
ATOM 1373 C CA . ASN A 1 179 ? -11.133 -11.727 1.242 1.00 95.81 179 ASN A CA 1
ATOM 1374 C C . ASN A 1 179 ? -11.633 -12.309 -0.087 1.00 95.81 179 ASN A C 1
ATOM 1376 O O . ASN A 1 179 ? -10.865 -12.437 -1.028 1.00 95.81 179 ASN A O 1
ATOM 1380 N N . ALA A 1 180 ? -12.926 -12.620 -0.208 1.00 94.94 180 ALA A N 1
ATOM 1381 C CA . ALA A 1 180 ? -13.501 -13.124 -1.458 1.00 94.94 180 ALA A CA 1
ATOM 1382 C C . ALA A 1 180 ? -13.410 -12.122 -2.631 1.00 94.94 180 ALA A C 1
ATOM 1384 O O . ALA A 1 180 ? -13.596 -12.510 -3.782 1.00 94.94 180 ALA A O 1
ATOM 1385 N N . ARG A 1 181 ? -13.120 -10.847 -2.341 1.00 93.75 181 ARG A N 1
ATOM 1386 C CA . ARG A 1 181 ? -13.016 -9.734 -3.295 1.00 93.75 181 ARG A CA 1
ATOM 1387 C C . ARG A 1 181 ? -11.591 -9.229 -3.507 1.00 93.75 181 ARG A C 1
ATOM 1389 O O . ARG A 1 181 ? -11.408 -8.215 -4.171 1.00 93.75 181 ARG A O 1
ATOM 1396 N N . ASN A 1 182 ? -10.592 -9.926 -2.967 1.00 91.88 182 ASN A N 1
ATOM 1397 C CA . ASN A 1 182 ? -9.196 -9.489 -2.984 1.00 91.88 182 ASN A CA 1
ATOM 1398 C C . ASN A 1 182 ? -8.918 -8.188 -2.231 1.00 91.88 182 ASN A C 1
ATOM 1400 O O . ASN A 1 182 ? -8.064 -7.401 -2.629 1.00 91.88 182 ASN A O 1
ATOM 1404 N N . ILE A 1 183 ? -9.619 -8.001 -1.108 1.00 95.31 183 ILE A N 1
ATOM 1405 C CA . ILE A 1 183 ? -9.468 -6.838 -0.239 1.00 95.31 183 ILE A CA 1
ATOM 1406 C C . ILE A 1 183 ? -8.863 -7.259 1.102 1.00 95.31 183 ILE A C 1
ATOM 1408 O O . ILE A 1 183 ? -9.400 -8.115 1.817 1.00 95.31 183 ILE A O 1
ATOM 1412 N N . ALA A 1 184 ? -7.737 -6.643 1.445 1.00 96.94 184 ALA A N 1
ATOM 1413 C CA . ALA A 1 184 ? -7.132 -6.720 2.765 1.00 96.94 184 ALA A CA 1
ATOM 1414 C C . ALA A 1 184 ? -7.894 -5.857 3.782 1.00 96.94 184 ALA A C 1
ATOM 1416 O O . ALA A 1 184 ? -8.440 -4.819 3.424 1.00 96.94 184 ALA A O 1
ATOM 1417 N N . VAL A 1 185 ? -7.913 -6.261 5.051 1.00 97.38 185 VAL A N 1
ATOM 1418 C CA . VAL A 1 185 ? -8.589 -5.528 6.129 1.00 97.38 185 VAL A CA 1
ATOM 1419 C C . VAL A 1 185 ? -7.579 -5.178 7.213 1.00 97.38 185 VAL A C 1
ATOM 1421 O O . VAL A 1 185 ? -7.039 -6.069 7.867 1.00 97.38 185 VAL A O 1
ATOM 1424 N N . ILE A 1 186 ? -7.340 -3.885 7.409 1.00 97.56 186 ILE A N 1
ATOM 1425 C CA . ILE A 1 186 ? -6.601 -3.351 8.553 1.00 97.56 186 ILE A CA 1
ATOM 1426 C C . ILE A 1 186 ? -7.612 -3.102 9.673 1.00 97.56 186 ILE A C 1
ATOM 1428 O O . ILE A 1 186 ? -8.584 -2.375 9.478 1.00 97.56 186 ILE A O 1
ATOM 1432 N N . ILE A 1 187 ? -7.399 -3.717 10.835 1.00 97.81 187 ILE A N 1
ATOM 1433 C CA . ILE A 1 187 ? -8.235 -3.520 12.022 1.00 97.81 187 ILE A CA 1
ATOM 1434 C C . ILE A 1 187 ? -7.440 -2.726 13.054 1.00 97.81 187 ILE A C 1
ATOM 1436 O O . ILE A 1 187 ? -6.513 -3.260 13.667 1.00 97.81 187 ILE A O 1
ATOM 1440 N N . THR A 1 188 ? -7.830 -1.478 13.287 1.00 96.44 188 THR A N 1
ATOM 1441 C CA . THR A 1 188 ? -7.348 -0.681 14.415 1.00 96.44 188 THR A CA 1
ATOM 1442 C C . THR A 1 188 ? -7.931 -1.246 15.711 1.00 96.44 188 THR A C 1
ATOM 1444 O O . THR A 1 188 ? -9.150 -1.298 15.915 1.00 96.44 188 THR A O 1
ATOM 1447 N N . VAL A 1 189 ? -7.050 -1.743 16.578 1.00 97.69 189 VAL A N 1
ATOM 1448 C CA . VAL A 1 189 ? -7.400 -2.499 17.788 1.00 97.69 189 VAL A CA 1
ATOM 1449 C C . VAL A 1 189 ? -7.767 -1.565 18.934 1.00 97.69 189 VAL A C 1
ATOM 1451 O O . VAL A 1 189 ? -8.758 -1.795 19.623 1.00 97.69 189 VAL A O 1
ATOM 1454 N N . HIS A 1 190 ? -6.970 -0.520 19.134 1.00 95.88 190 HIS A N 1
ATOM 1455 C CA . HIS A 1 190 ? -7.171 0.484 20.170 1.00 95.88 190 HIS A CA 1
ATOM 1456 C C . HIS A 1 190 ? -7.034 1.885 19.573 1.00 95.88 190 HIS A C 1
ATOM 1458 O O . HIS A 1 190 ? -6.338 2.083 18.579 1.00 95.88 190 HIS A O 1
ATOM 1464 N N . ASP A 1 191 ? -7.656 2.867 20.210 1.00 92.56 191 ASP A N 1
ATOM 1465 C CA . ASP A 1 191 ? -7.651 4.253 19.762 1.00 92.56 191 ASP A CA 1
ATOM 1466 C C . ASP A 1 191 ? -7.563 5.226 20.950 1.00 92.56 191 ASP A C 1
ATOM 1468 O O . ASP A 1 191 ? -7.800 4.869 22.108 1.00 92.56 191 ASP A O 1
ATOM 1472 N N . GLY A 1 192 ? -7.204 6.474 20.657 1.00 91.38 192 GLY A N 1
ATOM 1473 C CA . GLY A 1 192 ? -7.139 7.558 21.626 1.00 91.38 192 GLY A CA 1
ATOM 1474 C C . GLY A 1 192 ? -8.378 8.447 21.675 1.00 91.38 192 GLY A C 1
ATOM 1475 O O . GLY A 1 192 ? -8.304 9.527 22.260 1.00 91.38 192 GLY A O 1
ATOM 1476 N N . TRP A 1 193 ? -9.527 8.054 21.119 1.00 90.62 193 TRP A N 1
ATOM 1477 C CA . TRP A 1 193 ? -10.742 8.879 21.143 1.00 90.62 193 TRP A CA 1
ATOM 1478 C C . TRP A 1 193 ? -11.439 8.933 22.498 1.00 90.62 193 TRP A C 1
ATOM 1480 O O . TRP A 1 193 ? -12.402 9.690 22.666 1.00 90.62 193 TRP A O 1
ATOM 1490 N N . THR A 1 194 ? -10.893 8.279 23.532 1.00 89.81 194 THR A N 1
ATOM 1491 C CA . THR A 1 194 ? -11.283 8.629 24.903 1.00 89.81 194 THR A CA 1
ATOM 1492 C C . THR A 1 194 ? -11.018 10.115 25.215 1.00 89.81 194 THR A C 1
ATOM 1494 O O . THR A 1 194 ? -11.680 10.641 26.100 1.00 89.81 194 THR A O 1
ATOM 1497 N N . LYS A 1 195 ? -10.182 10.842 24.445 1.00 89.62 195 LYS A N 1
ATOM 1498 C CA . LYS A 1 195 ? -9.966 12.303 24.586 1.00 89.62 195 LYS A CA 1
ATOM 1499 C C . LYS A 1 195 ? -11.248 13.131 24.528 1.00 89.62 195 LYS A C 1
ATOM 1501 O O . LYS A 1 195 ? -11.346 14.150 25.204 1.00 89.62 195 LYS A O 1
ATOM 1506 N N . THR A 1 196 ? -12.208 12.721 23.703 1.00 89.38 196 THR A N 1
ATOM 1507 C CA . THR A 1 196 ? -13.426 13.497 23.421 1.00 89.38 196 THR A CA 1
ATOM 1508 C C . THR A 1 196 ? -14.705 12.708 23.632 1.00 89.38 196 THR A C 1
ATOM 1510 O O . THR A 1 196 ? -15.738 13.336 23.808 1.00 89.38 196 THR A O 1
ATOM 1513 N N . ARG A 1 197 ? -14.650 11.368 23.639 1.00 92.00 197 ARG A N 1
ATOM 1514 C CA . ARG A 1 197 ? -15.841 10.508 23.724 1.00 92.00 197 ARG A CA 1
ATOM 1515 C C . ARG A 1 197 ? -15.901 9.627 24.977 1.00 92.00 197 ARG A C 1
ATOM 1517 O O . ARG A 1 197 ? -16.602 8.615 25.010 1.00 92.00 197 ARG A O 1
ATOM 1524 N N . PHE A 1 198 ? -15.142 9.947 26.030 1.00 95.88 198 PHE A N 1
ATOM 1525 C CA . PHE A 1 198 ? -15.065 9.082 27.216 1.00 95.88 198 PHE A CA 1
ATOM 1526 C C . PHE A 1 198 ? -16.410 8.876 27.920 1.00 95.88 198 PHE A C 1
ATOM 1528 O O . PHE A 1 198 ? -16.605 7.822 28.530 1.00 95.88 198 PHE A O 1
ATOM 1535 N N . ALA A 1 199 ? -17.355 9.821 27.838 1.00 95.62 199 ALA A N 1
ATOM 1536 C CA . ALA A 1 199 ? -18.645 9.690 28.516 1.00 95.62 199 ALA A CA 1
ATOM 1537 C C . ALA A 1 199 ? -19.444 8.478 28.010 1.00 95.62 199 ALA A C 1
ATOM 1539 O O . ALA A 1 199 ? -20.103 7.815 28.807 1.00 95.62 199 ALA A O 1
ATOM 1540 N N . GLY A 1 200 ? -19.319 8.140 26.724 1.00 94.56 200 GLY A N 1
ATOM 1541 C CA . GLY A 1 200 ? -19.944 6.972 26.094 1.00 94.56 200 GLY A CA 1
ATOM 1542 C C . GLY A 1 200 ? -19.079 5.707 26.057 1.00 94.56 200 GLY A C 1
ATOM 1543 O O . GLY A 1 200 ? -19.499 4.678 25.533 1.00 94.56 200 GLY A O 1
ATOM 1544 N N . HIS A 1 201 ? -17.849 5.756 26.577 1.00 96.50 201 HIS A N 1
ATOM 1545 C CA . HIS A 1 201 ? -16.876 4.684 26.373 1.00 96.50 201 HIS A CA 1
ATOM 1546 C C . HIS A 1 201 ? -17.151 3.456 27.267 1.00 96.50 201 HIS A C 1
ATOM 1548 O O . HIS A 1 201 ? -17.404 3.638 28.463 1.00 96.50 201 HIS A O 1
ATOM 1554 N N . PRO A 1 202 ? -17.021 2.205 26.767 1.00 97.06 202 PRO A N 1
ATOM 1555 C CA . PRO A 1 202 ? -17.283 0.996 27.562 1.00 97.06 202 PRO A CA 1
ATOM 1556 C C . PRO A 1 202 ? -16.413 0.854 28.814 1.00 97.06 202 PRO A C 1
ATOM 1558 O O . PRO A 1 202 ? -16.834 0.299 29.825 1.00 97.06 202 PRO A O 1
ATOM 1561 N N . PHE A 1 203 ? -15.190 1.387 28.766 1.00 97.88 203 PHE A N 1
ATOM 1562 C CA . PHE A 1 203 ? -14.271 1.363 29.905 1.00 97.88 203 PHE A CA 1
ATOM 1563 C C . PHE A 1 203 ? -14.542 2.449 30.952 1.00 97.88 203 PHE A C 1
ATOM 1565 O O . PHE A 1 203 ? -13.948 2.393 32.028 1.00 97.88 203 PHE A O 1
ATOM 1572 N N . ASN A 1 204 ? -15.430 3.409 30.688 1.00 98.06 204 ASN A N 1
ATOM 1573 C CA . ASN A 1 204 ? -15.822 4.390 31.691 1.00 98.06 204 ASN A CA 1
ATOM 1574 C C . ASN A 1 204 ? -16.630 3.708 32.807 1.00 98.06 204 ASN A C 1
ATOM 1576 O O . ASN A 1 204 ? -17.546 2.928 32.546 1.00 98.06 204 ASN A O 1
ATOM 1580 N N . GLN A 1 205 ? -16.303 4.015 34.060 1.00 97.50 205 GLN A N 1
ATOM 1581 C CA . GLN A 1 205 ? -16.948 3.453 35.241 1.00 97.50 205 GLN A CA 1
ATOM 1582 C C . GLN A 1 205 ? -18.456 3.702 35.273 1.00 97.50 205 GLN A C 1
ATOM 1584 O O . GLN A 1 205 ? -19.199 2.826 35.717 1.00 97.50 205 GLN A O 1
ATOM 1589 N N . VAL A 1 206 ? -18.929 4.840 34.752 1.00 96.69 206 VAL A N 1
ATOM 1590 C CA . VAL A 1 206 ? -20.374 5.126 34.674 1.00 96.69 206 VAL A CA 1
ATOM 1591 C C . VAL A 1 206 ? -21.107 4.171 33.725 1.00 96.69 206 VAL A C 1
ATOM 1593 O O . VAL A 1 206 ? -22.292 3.910 33.915 1.00 96.69 206 VAL A O 1
ATOM 1596 N N . ASN A 1 207 ? -20.379 3.582 32.771 1.00 97.19 207 ASN A N 1
ATOM 1597 C CA . ASN A 1 207 ? -20.887 2.616 31.803 1.00 97.19 207 ASN A CA 1
ATOM 1598 C C . ASN A 1 207 ? -20.516 1.170 32.170 1.00 97.19 207 ASN A C 1
ATOM 1600 O O . ASN A 1 207 ? -20.669 0.278 31.346 1.00 97.19 207 ASN A O 1
ATOM 1604 N N . GLY A 1 208 ? -20.043 0.903 33.393 1.00 95.94 208 GLY A N 1
ATOM 1605 C CA . GLY A 1 208 ? -19.705 -0.449 33.864 1.00 95.94 208 GLY A CA 1
ATOM 1606 C C . GLY A 1 208 ? -18.235 -0.860 33.703 1.00 95.94 208 GLY A C 1
ATOM 1607 O O . GLY A 1 208 ? -17.867 -1.966 34.101 1.00 95.94 208 GLY A O 1
ATOM 1608 N N . GLY A 1 209 ? -17.383 0.019 33.170 1.00 97.50 209 GLY A N 1
ATOM 1609 C CA . GLY A 1 209 ? -15.947 -0.218 33.036 1.00 97.50 209 GLY A CA 1
ATOM 1610 C C . GLY A 1 209 ? -15.120 0.086 34.297 1.00 97.50 209 GLY A C 1
ATOM 1611 O O . GLY A 1 209 ? -15.656 0.447 35.346 1.00 97.50 209 GLY A O 1
ATOM 1612 N N . PRO A 1 210 ? -13.784 -0.071 34.243 1.00 97.88 210 PRO A N 1
ATOM 1613 C CA . PRO A 1 210 ? -12.923 0.172 35.399 1.00 97.88 210 PRO A CA 1
ATOM 1614 C C . PRO A 1 210 ? -12.424 1.621 35.528 1.00 97.88 210 PRO A C 1
ATOM 1616 O O . PRO A 1 210 ? -11.862 1.954 36.569 1.00 97.88 210 PRO A O 1
ATOM 1619 N N . LEU A 1 211 ? -12.545 2.472 34.506 1.00 98.44 211 LEU A N 1
ATOM 1620 C CA . LEU A 1 211 ? -11.825 3.748 34.434 1.00 98.44 211 LEU A CA 1
ATOM 1621 C C . LEU A 1 211 ? -12.652 4.912 34.966 1.00 98.44 211 LEU A C 1
ATOM 1623 O O . LEU A 1 211 ? -13.802 5.097 34.586 1.00 98.44 211 LEU A O 1
ATOM 1627 N N . THR A 1 212 ? -12.034 5.752 35.789 1.00 97.81 212 THR A N 1
ATOM 1628 C CA . THR A 1 212 ? -12.663 6.976 36.309 1.00 97.81 212 THR A CA 1
ATOM 1629 C C . THR A 1 212 ? -12.284 8.220 35.519 1.00 97.81 212 THR A C 1
ATOM 1631 O O . THR A 1 212 ? -12.827 9.292 35.763 1.00 97.81 212 THR A O 1
ATOM 1634 N N . SER A 1 213 ? -11.319 8.091 34.610 1.00 97.25 213 SER A N 1
ATOM 1635 C CA . SER A 1 213 ? -10.860 9.163 33.740 1.00 97.25 213 SER A CA 1
ATOM 1636 C C . SER A 1 213 ? -10.311 8.591 32.438 1.00 97.25 213 SER A C 1
ATOM 1638 O O . SER A 1 213 ? -9.690 7.526 32.411 1.00 97.25 213 SER A O 1
ATOM 1640 N N . GLU A 1 214 ? -10.519 9.355 31.380 1.00 95.44 214 GLU A N 1
ATOM 1641 C CA . GLU A 1 214 ? -10.085 9.155 30.014 1.00 95.44 214 GLU A CA 1
ATOM 1642 C C . GLU A 1 214 ? -8.579 8.884 29.890 1.00 95.44 214 GLU A C 1
ATOM 1644 O O . GLU A 1 214 ? -8.200 7.989 29.139 1.00 95.44 214 GLU A O 1
ATOM 1649 N N . TYR A 1 215 ? -7.730 9.541 30.694 1.00 96.12 215 TYR A N 1
ATOM 1650 C CA . TYR A 1 215 ? -6.263 9.393 30.667 1.00 96.12 215 TYR A CA 1
ATOM 1651 C C . TYR A 1 215 ? -5.761 8.030 31.176 1.00 96.12 215 TYR A C 1
ATOM 1653 O O . TYR A 1 215 ? -4.561 7.750 31.158 1.00 96.12 215 TYR A O 1
ATOM 1661 N N . GLN A 1 216 ? -6.653 7.192 31.712 1.00 97.75 216 GLN A N 1
ATOM 1662 C CA . GLN A 1 216 ? -6.293 5.932 32.363 1.00 97.75 216 GLN A CA 1
ATOM 1663 C C . GLN A 1 216 ? -6.303 4.730 31.411 1.00 97.75 216 GLN A C 1
ATOM 1665 O O . GLN A 1 216 ? -5.878 3.654 31.828 1.00 97.75 216 GLN A O 1
ATOM 1670 N N . TYR A 1 217 ? -6.769 4.895 30.168 1.00 97.88 217 TYR A N 1
ATOM 1671 C CA . TYR A 1 217 ? -6.976 3.794 29.221 1.00 97.88 217 TYR A CA 1
ATOM 1672 C C . TYR A 1 217 ? -5.693 3.006 28.930 1.00 97.88 217 TYR A C 1
ATOM 1674 O O . TYR A 1 217 ? -5.684 1.781 29.027 1.00 97.88 217 TYR A O 1
ATOM 1682 N N . VAL A 1 218 ? -4.578 3.710 28.719 1.00 96.88 218 VAL A N 1
ATOM 1683 C CA . VAL A 1 218 ? -3.273 3.091 28.432 1.00 96.88 218 VAL A CA 1
ATOM 1684 C C . VAL A 1 218 ? -2.523 2.602 29.677 1.00 96.88 218 VAL A C 1
ATOM 1686 O O . VAL A 1 218 ? -1.422 2.074 29.571 1.00 96.88 218 VAL A O 1
ATOM 1689 N N . GLN A 1 219 ? -3.087 2.769 30.880 1.00 98.19 219 GLN A N 1
ATOM 1690 C CA . GLN A 1 219 ? -2.404 2.418 32.127 1.00 98.19 219 GLN A CA 1
ATOM 1691 C C . GLN A 1 219 ? -2.648 0.953 32.495 1.00 98.19 219 GLN A C 1
ATOM 1693 O O . GLN A 1 219 ? -3.694 0.604 33.058 1.00 98.19 219 GLN A O 1
ATOM 1698 N N . LEU A 1 220 ? -1.646 0.115 32.237 1.00 98.62 220 LEU A N 1
ATOM 1699 C CA . LEU A 1 220 ? -1.645 -1.298 32.621 1.00 98.62 220 LEU A CA 1
ATOM 1700 C C . LEU A 1 220 ? -1.103 -1.496 34.050 1.00 98.62 220 LEU A C 1
ATOM 1702 O O . LEU A 1 220 ? -0.538 -0.577 34.660 1.00 98.62 220 LEU A O 1
ATOM 1706 N N . ALA A 1 221 ? -1.339 -2.679 34.626 1.00 98.31 221 ALA A N 1
ATOM 1707 C CA . ALA A 1 221 ? -0.788 -3.051 35.930 1.00 98.31 221 ALA A CA 1
ATOM 1708 C C . ALA A 1 221 ? 0.687 -3.440 35.810 1.00 98.31 221 ALA A C 1
ATOM 1710 O O . ALA A 1 221 ? 1.495 -2.991 36.620 1.00 98.31 221 ALA A O 1
ATOM 1711 N N . ASP A 1 222 ? 1.015 -4.219 34.781 1.00 98.06 222 ASP A N 1
ATOM 1712 C CA . ASP A 1 222 ? 2.373 -4.569 34.380 1.00 98.06 222 ASP A CA 1
ATOM 1713 C C . ASP A 1 222 ? 2.422 -4.695 32.853 1.00 98.06 222 ASP A C 1
ATOM 1715 O O . ASP A 1 222 ? 1.766 -5.552 32.270 1.00 98.06 222 ASP A O 1
ATOM 1719 N N . TYR A 1 223 ? 3.205 -3.841 32.194 1.00 97.75 223 TYR A N 1
ATOM 1720 C CA . TYR A 1 223 ? 3.333 -3.851 30.736 1.00 97.75 223 TYR A CA 1
ATOM 1721 C C . TYR A 1 223 ? 4.089 -5.082 30.208 1.00 97.75 223 TYR A C 1
ATOM 1723 O O . TYR A 1 223 ? 3.960 -5.416 29.033 1.00 97.75 223 TYR A O 1
ATOM 1731 N N . ASN A 1 224 ? 4.856 -5.780 31.052 1.00 97.88 224 ASN A N 1
ATOM 1732 C CA . ASN A 1 224 ? 5.688 -6.911 30.633 1.00 97.88 224 ASN A CA 1
ATOM 1733 C C . ASN A 1 224 ? 5.021 -8.277 30.841 1.00 97.88 224 ASN A C 1
ATOM 1735 O O . ASN A 1 224 ? 5.529 -9.279 30.338 1.00 97.88 224 ASN A O 1
ATOM 1739 N N . THR A 1 225 ? 3.911 -8.332 31.579 1.00 97.50 225 THR A N 1
ATOM 1740 C CA . THR A 1 225 ? 3.281 -9.589 32.003 1.00 97.50 225 THR A CA 1
ATOM 1741 C C . THR A 1 225 ? 1.788 -9.552 31.726 1.00 97.50 225 THR A C 1
ATOM 1743 O O . THR A 1 225 ? 1.144 -8.564 32.050 1.00 97.50 225 THR A O 1
ATOM 1746 N N . GLU A 1 226 ? 1.233 -10.628 31.170 1.00 98.38 226 GLU A N 1
ATOM 1747 C CA . GLU A 1 226 ? -0.210 -10.755 30.944 1.00 98.38 226 GLU A CA 1
ATOM 1748 C C . GLU A 1 226 ? -0.991 -11.048 32.237 1.00 98.38 226 GLU A C 1
ATOM 1750 O O . GLU A 1 226 ? -0.480 -11.678 33.171 1.00 98.38 226 GLU A O 1
ATOM 1755 N N . MET A 1 227 ? -2.266 -10.659 32.279 1.00 98.38 227 MET A N 1
ATOM 1756 C CA . MET A 1 227 ? -3.164 -11.000 33.380 1.00 98.38 227 MET A CA 1
ATOM 1757 C C . MET A 1 227 ? -3.574 -12.489 33.347 1.00 98.38 227 MET A C 1
ATOM 1759 O O . MET A 1 227 ? -3.722 -13.086 32.274 1.00 98.38 227 MET A O 1
ATOM 1763 N N . PRO A 1 228 ? -3.839 -13.113 34.515 1.00 96.88 228 PRO A N 1
ATOM 1764 C CA . PRO A 1 228 ? -4.387 -14.467 34.583 1.00 96.88 228 PRO A CA 1
ATOM 1765 C C . PRO A 1 228 ? -5.702 -14.624 33.807 1.00 96.88 228 PRO A C 1
ATOM 1767 O O . PRO A 1 228 ? -6.480 -13.683 33.668 1.00 96.88 228 PRO A O 1
ATOM 1770 N N . ALA A 1 229 ? -5.988 -15.847 33.349 1.00 93.56 229 ALA A N 1
ATOM 1771 C CA . ALA A 1 229 ? -7.150 -16.122 32.500 1.00 93.56 229 ALA A CA 1
ATOM 1772 C C . ALA A 1 229 ? -8.512 -15.930 33.190 1.00 93.56 229 ALA A C 1
ATOM 1774 O O . ALA A 1 229 ? -9.504 -15.691 32.505 1.00 93.56 229 ALA A O 1
ATOM 1775 N N . THR A 1 230 ? -8.562 -16.034 34.519 1.00 95.12 230 THR A N 1
ATOM 1776 C CA . THR A 1 230 ? -9.792 -15.897 35.306 1.00 95.12 230 THR A CA 1
ATOM 1777 C C . THR A 1 230 ? -9.877 -14.501 35.903 1.00 95.12 230 THR A C 1
ATOM 1779 O O . THR A 1 230 ? -8.963 -14.076 36.606 1.00 95.12 230 THR A O 1
ATOM 1782 N N . PHE A 1 231 ? -10.995 -13.816 35.664 1.00 96.75 231 PHE A N 1
ATOM 1783 C CA . PHE A 1 231 ? -11.276 -12.516 36.265 1.00 96.75 231 PHE A CA 1
ATOM 1784 C C . PHE A 1 231 ? -11.373 -12.599 37.794 1.00 96.75 231 PHE A C 1
ATOM 1786 O O . PHE A 1 231 ? -12.085 -13.450 38.328 1.00 96.75 231 PHE A O 1
ATOM 1793 N N . ASP A 1 232 ? -10.743 -11.650 38.487 1.00 96.94 232 ASP A N 1
ATOM 1794 C CA . ASP A 1 232 ? -10.927 -11.437 39.921 1.00 96.94 232 ASP A CA 1
ATOM 1795 C C . ASP A 1 232 ? -11.531 -10.051 40.187 1.00 96.94 232 ASP A C 1
ATOM 1797 O O . ASP A 1 232 ? -10.954 -8.998 39.898 1.00 96.94 232 ASP A O 1
ATOM 1801 N N . SER A 1 233 ? -12.715 -10.047 40.795 1.00 95.19 233 SER A N 1
ATOM 1802 C CA . SER A 1 233 ? -13.420 -8.820 41.169 1.00 95.19 233 SER A CA 1
ATOM 1803 C C . SER A 1 233 ? -12.687 -7.979 42.226 1.00 95.19 233 SER A C 1
ATOM 1805 O O . SER A 1 233 ? -12.938 -6.773 42.306 1.00 95.19 233 SER A O 1
ATOM 1807 N N . ALA A 1 234 ? -11.763 -8.567 42.996 1.00 97.50 234 ALA A N 1
ATOM 1808 C CA . ALA A 1 234 ? -10.964 -7.880 44.011 1.00 97.50 234 ALA A CA 1
ATOM 1809 C C . ALA A 1 234 ? -9.778 -7.095 43.428 1.00 97.50 234 ALA A C 1
ATOM 1811 O O . ALA A 1 234 ? -9.184 -6.270 44.126 1.00 97.50 234 ALA A O 1
ATOM 1812 N N . TRP A 1 235 ? -9.441 -7.305 42.152 1.00 98.38 235 TRP A N 1
ATOM 1813 C CA . TRP A 1 235 ? -8.352 -6.595 41.489 1.00 98.38 235 TRP A CA 1
ATOM 1814 C C . TRP A 1 235 ? -8.527 -5.076 41.500 1.00 98.38 235 TRP A C 1
ATOM 1816 O O . TRP A 1 235 ? -9.638 -4.529 41.437 1.00 98.38 235 TRP A O 1
ATOM 1826 N N . ASN A 1 236 ? -7.389 -4.381 41.535 1.00 98.31 236 ASN A N 1
ATOM 1827 C CA . ASN A 1 236 ? -7.364 -2.933 41.424 1.00 98.31 236 ASN A CA 1
ATOM 1828 C C . ASN A 1 236 ? -7.727 -2.476 39.999 1.00 98.31 236 ASN A C 1
ATOM 1830 O O . ASN A 1 236 ? -7.832 -3.263 39.056 1.00 98.31 236 ASN A O 1
ATOM 1834 N N . ARG A 1 237 ? -7.899 -1.164 39.836 1.00 98.25 237 ARG A N 1
ATOM 1835 C CA . ARG A 1 237 ? -8.282 -0.539 38.567 1.00 98.25 237 ARG A CA 1
ATOM 1836 C C . ARG A 1 237 ? -7.378 -0.932 37.389 1.00 98.25 237 ARG A C 1
ATOM 1838 O O . ARG A 1 237 ? -7.889 -1.262 36.326 1.00 98.25 237 ARG A O 1
ATOM 1845 N N . ARG A 1 238 ? -6.050 -0.885 37.564 1.00 98.62 238 ARG A N 1
ATOM 1846 C CA . ARG A 1 238 ? -5.071 -1.179 36.497 1.00 98.62 238 ARG A CA 1
ATOM 1847 C C . ARG A 1 238 ? -5.114 -2.650 36.084 1.00 98.62 238 ARG A C 1
ATOM 1849 O O . ARG A 1 238 ? -5.105 -2.938 34.896 1.00 98.62 238 ARG A O 1
ATOM 1856 N N . GLN A 1 239 ? -5.235 -3.554 37.055 1.00 98.75 239 GLN A N 1
ATOM 1857 C CA . GLN A 1 239 ? -5.361 -4.994 36.813 1.00 98.75 239 GLN A CA 1
ATOM 1858 C C . GLN A 1 239 ? -6.642 -5.323 36.035 1.00 98.75 239 GLN A C 1
ATOM 1860 O O . GLN A 1 239 ? -6.602 -6.066 35.061 1.00 98.75 239 GLN A O 1
ATOM 1865 N N . LYS A 1 240 ? -7.775 -4.717 36.416 1.00 98.69 240 LYS A N 1
ATOM 1866 C CA . LYS A 1 240 ? -9.043 -4.864 35.683 1.00 98.69 240 LYS A CA 1
ATOM 1867 C C . LYS A 1 240 ? -8.954 -4.302 34.265 1.00 98.69 240 LYS A C 1
ATOM 1869 O O . LYS A 1 240 ? -9.386 -4.970 33.334 1.00 98.69 240 LYS A O 1
ATOM 1874 N N . ASN A 1 241 ? -8.385 -3.103 34.104 1.00 98.69 241 ASN A N 1
ATOM 1875 C CA . ASN A 1 241 ? -8.190 -2.474 32.796 1.00 98.69 241 ASN A CA 1
ATOM 1876 C C . ASN A 1 241 ? -7.384 -3.381 31.861 1.00 98.69 241 ASN A C 1
ATOM 1878 O O . ASN A 1 241 ? -7.855 -3.740 30.787 1.00 98.69 241 ASN A O 1
ATOM 1882 N N . GLN A 1 242 ? -6.213 -3.817 32.328 1.00 98.75 242 GLN A N 1
ATOM 1883 C CA . GLN A 1 242 ? -5.339 -4.701 31.575 1.00 98.75 242 GLN A CA 1
ATOM 1884 C C . GLN A 1 242 ? -6.031 -6.018 31.211 1.00 98.75 242 GLN A C 1
ATOM 1886 O O . GLN A 1 242 ? -6.030 -6.397 30.044 1.00 98.75 242 GLN A O 1
ATOM 1891 N N . TYR A 1 243 ? -6.699 -6.669 32.170 1.00 98.81 243 TYR A N 1
ATOM 1892 C CA . TYR A 1 243 ? -7.424 -7.912 31.910 1.00 98.81 243 TYR A CA 1
ATOM 1893 C C . TYR A 1 243 ? -8.460 -7.745 30.792 1.00 98.81 243 TYR A C 1
ATOM 1895 O O . TYR A 1 243 ? -8.482 -8.539 29.855 1.00 98.81 243 TYR A O 1
ATOM 1903 N N . PHE A 1 244 ? -9.306 -6.712 30.858 1.00 98.75 244 PHE A N 1
ATOM 1904 C CA . PHE A 1 244 ? -10.359 -6.519 29.859 1.00 98.75 244 PHE A CA 1
ATOM 1905 C C . PHE A 1 244 ? -9.808 -6.207 28.467 1.00 98.75 244 PHE A C 1
ATOM 1907 O O . PHE A 1 244 ? -10.324 -6.749 27.489 1.00 98.75 244 PHE A O 1
ATOM 1914 N N . LEU A 1 245 ? -8.750 -5.400 28.370 1.00 98.75 245 LEU A N 1
ATOM 1915 C CA . LEU A 1 245 ? -8.091 -5.111 27.096 1.00 98.75 245 LEU A CA 1
ATOM 1916 C C . LEU A 1 245 ? -7.446 -6.367 26.497 1.00 98.75 245 LEU A C 1
ATOM 1918 O O . LEU A 1 245 ? -7.680 -6.678 25.334 1.00 98.75 245 LEU A O 1
ATOM 1922 N N . GLU A 1 246 ? -6.720 -7.153 27.296 1.00 98.81 246 GLU A N 1
ATOM 1923 C CA . GLU A 1 246 ? -6.136 -8.425 26.851 1.00 98.81 246 GLU A CA 1
ATOM 1924 C C . GLU A 1 246 ? -7.199 -9.444 26.429 1.00 98.81 246 GLU A C 1
ATOM 1926 O O . GLU A 1 246 ? -7.028 -10.141 25.428 1.00 98.81 246 GLU A O 1
ATOM 1931 N N . ARG A 1 247 ? -8.314 -9.556 27.169 1.00 98.62 247 ARG A N 1
ATOM 1932 C C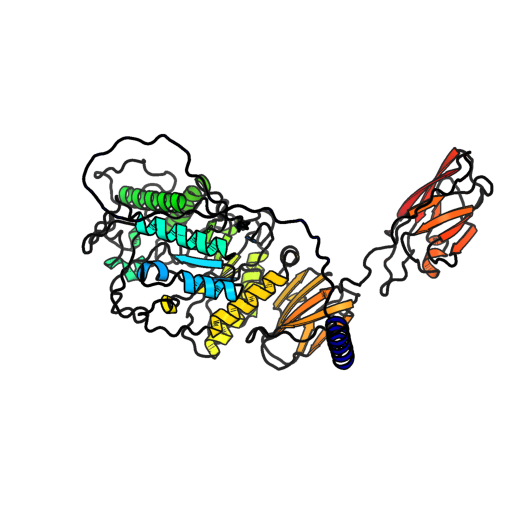A . ARG A 1 247 ? -9.415 -10.457 26.791 1.00 98.62 247 ARG A CA 1
ATOM 1933 C C . ARG A 1 247 ? -10.057 -10.024 25.478 1.00 98.62 247 ARG A C 1
ATOM 1935 O O . ARG A 1 247 ? -10.361 -10.884 24.654 1.00 98.62 247 ARG A O 1
ATOM 1942 N N . PHE A 1 248 ? -10.260 -8.723 25.279 1.00 98.75 248 PHE A N 1
ATOM 1943 C CA . PHE A 1 248 ? -10.790 -8.190 24.027 1.00 98.75 248 PHE A CA 1
ATOM 1944 C C . PHE A 1 248 ? -9.853 -8.491 22.857 1.00 98.75 248 PHE A C 1
ATOM 1946 O O . PHE A 1 248 ? -10.286 -9.094 21.877 1.00 98.75 248 PHE A O 1
ATOM 1953 N N . SER A 1 249 ? -8.564 -8.183 23.002 1.00 98.81 249 SER A N 1
ATOM 1954 C CA . SER A 1 249 ? -7.541 -8.470 21.995 1.00 98.81 249 SER A CA 1
ATOM 1955 C C . SER A 1 249 ? -7.451 -9.966 21.681 1.00 98.81 249 SER A C 1
ATOM 1957 O O . SER A 1 249 ? -7.409 -10.352 20.515 1.00 98.81 249 SER A O 1
ATOM 1959 N N . ALA A 1 250 ? -7.525 -10.843 22.690 1.00 98.75 250 ALA A N 1
ATOM 1960 C CA . ALA A 1 250 ? -7.575 -12.291 22.476 1.00 98.75 250 ALA A CA 1
ATOM 1961 C C . ALA A 1 250 ? -8.822 -12.728 21.695 1.00 98.75 250 ALA A C 1
ATOM 1963 O O . ALA A 1 250 ? -8.717 -13.558 20.791 1.00 98.75 250 ALA A O 1
ATOM 1964 N N . ARG A 1 251 ? -10.001 -12.180 22.024 1.00 98.62 251 ARG A N 1
ATOM 1965 C CA . ARG A 1 251 ? -11.256 -12.506 21.332 1.00 98.62 251 ARG A CA 1
ATOM 1966 C C . ARG A 1 251 ? -11.254 -12.000 19.889 1.00 98.62 251 ARG A C 1
ATOM 1968 O O . ARG A 1 251 ? -11.721 -12.719 19.008 1.00 98.62 251 ARG A O 1
ATOM 1975 N N . LEU A 1 252 ? -10.679 -10.822 19.642 1.00 98.75 252 LEU A N 1
ATOM 1976 C CA . LEU A 1 252 ? -10.466 -10.281 18.302 1.00 98.75 252 LEU A CA 1
ATOM 1977 C C . LEU A 1 252 ? -9.561 -11.210 17.479 1.00 98.75 252 LEU A C 1
ATOM 1979 O O . LEU A 1 252 ? -9.970 -11.670 16.417 1.00 98.75 252 LEU A O 1
ATOM 1983 N N . ILE A 1 253 ? -8.395 -11.596 18.012 1.00 98.75 253 ILE A N 1
ATOM 1984 C CA . ILE A 1 253 ? -7.482 -12.546 17.351 1.00 98.75 253 ILE A CA 1
ATOM 1985 C C . ILE A 1 253 ? -8.169 -13.892 17.095 1.00 98.75 253 ILE A C 1
ATOM 1987 O O . ILE A 1 253 ? -7.994 -14.474 16.030 1.00 98.75 253 ILE A O 1
ATOM 1991 N N . GLN A 1 254 ? -8.981 -14.392 18.028 1.00 98.56 254 GLN A N 1
ATOM 1992 C CA . GLN A 1 254 ? -9.733 -15.630 17.819 1.00 98.56 254 GLN A CA 1
ATOM 1993 C C . GLN A 1 254 ? -10.728 -15.517 16.652 1.00 98.56 254 GLN A C 1
ATOM 1995 O O . GLN A 1 254 ? -10.960 -16.496 15.947 1.00 98.56 254 GLN A O 1
ATOM 2000 N N . ALA A 1 255 ? -11.340 -14.347 16.461 1.00 98.56 255 ALA A N 1
ATOM 2001 C CA . ALA A 1 255 ? -12.331 -14.129 15.414 1.00 98.56 255 ALA A CA 1
ATOM 2002 C C . ALA A 1 255 ? -11.706 -13.928 14.024 1.00 98.56 255 ALA A C 1
ATOM 2004 O O . ALA A 1 255 ? -12.313 -14.340 13.033 1.00 98.56 255 ALA A O 1
ATOM 2005 N N . THR A 1 256 ? -10.526 -13.301 13.940 1.00 98.31 256 THR A N 1
ATOM 2006 C CA . THR A 1 256 ? -9.959 -12.822 12.664 1.00 98.31 256 THR A CA 1
ATOM 2007 C C . THR A 1 256 ? -8.495 -13.192 12.414 1.00 98.31 256 THR A C 1
ATOM 2009 O O . THR A 1 256 ? -8.008 -13.027 11.301 1.00 98.31 256 THR A O 1
ATOM 2012 N N . GLY A 1 257 ? -7.760 -13.684 13.412 1.00 97.19 257 GLY A N 1
ATOM 2013 C CA . GLY A 1 257 ? -6.306 -13.896 13.355 1.00 97.19 257 GLY A CA 1
ATOM 2014 C C . GLY A 1 257 ? -5.835 -15.040 12.455 1.00 97.19 257 GLY A C 1
ATOM 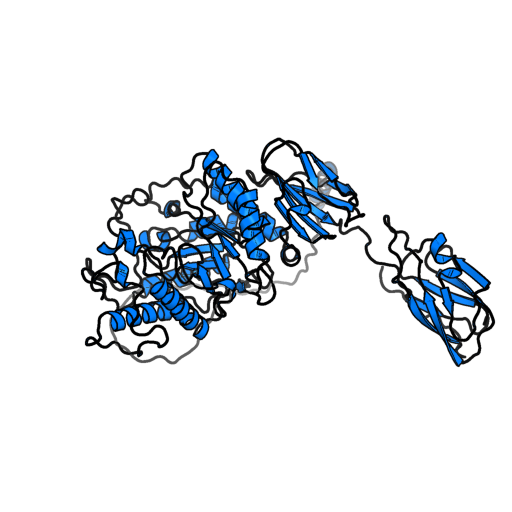2015 O O . GLY A 1 257 ? -4.642 -15.105 12.154 1.00 97.19 257 GLY A O 1
ATOM 2016 N N . ASP A 1 258 ? -6.744 -15.914 12.024 1.00 95.69 258 ASP A N 1
ATOM 2017 C CA . ASP A 1 258 ? -6.525 -16.972 11.032 1.00 95.69 258 ASP A CA 1
ATOM 2018 C C . ASP A 1 258 ? -6.838 -16.523 9.594 1.00 95.69 258 ASP A C 1
ATOM 2020 O O . ASP A 1 258 ? -6.432 -17.193 8.643 1.00 95.69 258 ASP A O 1
ATOM 2024 N N . LEU A 1 259 ? -7.548 -15.403 9.412 1.00 96.38 259 LEU A N 1
ATOM 2025 C CA . LEU A 1 259 ? -7.952 -14.926 8.093 1.00 96.38 259 LEU A CA 1
ATOM 2026 C C . LEU A 1 259 ? -6.752 -14.331 7.351 1.00 96.38 259 LEU A C 1
ATOM 2028 O O . LEU A 1 259 ? -6.080 -13.447 7.881 1.00 96.38 259 LEU A O 1
ATOM 2032 N N . PRO A 1 260 ? -6.467 -14.769 6.115 1.00 94.56 260 PRO A N 1
ATOM 2033 C CA . PRO A 1 260 ? -5.200 -14.466 5.464 1.00 94.56 260 PRO A CA 1
ATOM 2034 C C . PRO A 1 260 ? -5.067 -12.990 5.049 1.00 94.56 260 PRO A C 1
ATOM 2036 O O . PRO A 1 260 ? -3.948 -12.503 4.896 1.00 94.56 260 PRO A O 1
ATOM 2039 N N . ASN A 1 261 ? -6.187 -12.277 4.924 1.00 96.00 261 ASN A N 1
ATOM 2040 C CA . ASN A 1 261 ? -6.268 -10.896 4.461 1.00 96.00 261 ASN A CA 1
ATOM 2041 C C . ASN A 1 261 ? -6.329 -9.863 5.600 1.00 96.00 261 ASN A C 1
ATOM 2043 O O . ASN A 1 261 ? -6.506 -8.682 5.321 1.00 96.00 261 ASN A O 1
ATOM 2047 N N . VAL A 1 262 ? -6.222 -10.284 6.864 1.00 97.62 262 VAL A N 1
ATOM 2048 C CA . VAL A 1 262 ? -6.323 -9.389 8.029 1.00 97.62 262 VAL A CA 1
ATOM 2049 C C . VAL A 1 262 ? -4.947 -8.900 8.481 1.00 97.62 262 VAL A C 1
ATOM 2051 O O . VAL A 1 262 ? -3.986 -9.668 8.533 1.00 97.62 262 VAL A O 1
ATOM 2054 N N . MET A 1 263 ? -4.874 -7.625 8.853 1.00 97.88 263 MET A N 1
ATOM 2055 C CA . MET A 1 263 ? -3.748 -6.957 9.507 1.00 97.88 263 MET A CA 1
ATOM 2056 C C . MET A 1 263 ? -4.264 -6.166 10.714 1.00 97.88 263 MET A C 1
ATOM 2058 O O . MET A 1 263 ? -5.446 -5.822 10.760 1.00 97.88 263 MET A O 1
ATOM 2062 N N . TYR A 1 264 ? -3.398 -5.855 11.680 1.00 98.19 264 TYR A N 1
ATOM 2063 C CA . TYR A 1 264 ? -3.800 -5.135 12.894 1.00 98.19 264 TYR A CA 1
ATOM 2064 C C . TYR A 1 264 ? -2.992 -3.865 13.088 1.00 98.19 264 TYR A C 1
ATOM 2066 O O . TYR A 1 264 ? -1.770 -3.930 13.138 1.00 98.19 264 TYR A O 1
ATOM 2074 N N . GLU A 1 265 ? -3.667 -2.739 13.280 1.00 96.69 265 GLU A N 1
ATOM 2075 C CA . GLU A 1 265 ? -3.050 -1.518 13.792 1.00 96.69 265 GLU A CA 1
ATOM 2076 C C . GLU A 1 265 ? -3.258 -1.437 15.297 1.00 96.69 265 GLU A C 1
ATOM 2078 O O . GLU A 1 265 ? -4.383 -1.428 15.787 1.00 96.69 265 GLU A O 1
ATOM 2083 N N . ILE A 1 266 ? -2.159 -1.433 16.054 1.00 96.12 266 ILE A N 1
ATOM 2084 C CA . ILE A 1 266 ? -2.237 -1.612 17.506 1.00 96.12 266 ILE A CA 1
ATOM 2085 C C . ILE A 1 266 ? -2.881 -0.415 18.201 1.00 96.12 266 ILE A C 1
ATOM 2087 O O . ILE A 1 266 ? -3.630 -0.607 19.158 1.00 96.12 266 ILE A O 1
ATOM 2091 N N . PHE A 1 267 ? -2.580 0.804 17.758 1.00 93.81 267 PHE A N 1
ATOM 2092 C CA . PHE A 1 267 ? -3.085 2.008 18.403 1.00 93.81 267 PHE A CA 1
ATOM 2093 C C . PHE A 1 267 ? -3.189 3.167 17.420 1.00 93.81 267 PHE A C 1
ATOM 2095 O O . PHE A 1 267 ? -2.217 3.439 16.721 1.00 93.81 267 PHE A O 1
ATOM 2102 N N . ASN A 1 268 ? -4.308 3.883 17.454 1.00 91.56 268 ASN A N 1
ATOM 2103 C CA . ASN A 1 268 ? -4.542 5.093 16.674 1.00 91.56 268 ASN A CA 1
ATOM 2104 C C . ASN A 1 268 ? -4.641 6.348 17.571 1.00 91.56 268 ASN A C 1
ATOM 2106 O O . ASN A 1 268 ? -5.326 6.323 18.591 1.00 91.56 268 ASN A O 1
ATOM 2110 N N . GLU A 1 269 ? -3.971 7.448 17.208 1.00 88.25 269 GLU A N 1
ATOM 2111 C CA . GLU A 1 269 ? -4.090 8.793 17.821 1.00 88.25 269 GLU A CA 1
ATOM 2112 C C . GLU A 1 269 ? -3.920 8.925 19.363 1.00 88.25 269 GLU A C 1
ATOM 2114 O O . GLU A 1 269 ? -4.793 9.435 20.075 1.00 88.25 269 GLU A O 1
ATOM 2119 N N . GLY A 1 270 ? -2.770 8.532 19.921 1.00 88.69 270 GLY A N 1
ATOM 2120 C CA . GLY A 1 270 ? -2.534 8.538 21.379 1.00 88.69 270 GLY A CA 1
ATOM 2121 C C . GLY A 1 270 ? -1.796 9.749 21.996 1.00 88.69 270 GLY A C 1
ATOM 2122 O O . GLY A 1 270 ? -1.403 9.695 23.164 1.00 88.69 270 GLY A O 1
ATOM 2123 N N . ASN A 1 271 ? -1.597 10.860 21.283 1.00 87.12 271 ASN A N 1
ATOM 2124 C CA . ASN A 1 271 ? -0.665 11.957 21.662 1.00 87.12 271 ASN A CA 1
ATOM 2125 C C . ASN A 1 271 ? -0.941 12.646 22.990 1.00 87.12 271 ASN A C 1
ATOM 2127 O O . ASN A 1 271 ? -0.066 13.297 23.560 1.00 87.12 271 ASN A O 1
ATOM 2131 N N . TRP A 1 272 ? -2.164 12.542 23.469 1.00 90.19 272 TRP A N 1
ATOM 2132 C CA . TRP A 1 272 ? -2.629 13.221 24.664 1.00 90.19 272 TRP A CA 1
ATOM 2133 C C . TRP A 1 272 ? -2.483 12.357 25.929 1.00 90.19 272 TRP A C 1
ATOM 2135 O O . TRP A 1 272 ? -2.635 12.865 27.042 1.00 90.19 272 TRP A O 1
ATOM 2145 N N . TYR A 1 273 ? -2.146 11.071 25.789 1.00 92.88 273 TYR A N 1
ATOM 2146 C CA . TYR A 1 273 ? -1.772 10.233 26.924 1.00 92.88 273 TYR A CA 1
ATOM 2147 C C . TYR A 1 273 ? -0.365 10.556 27.438 1.00 92.88 273 TYR A C 1
ATOM 2149 O O . TYR A 1 273 ? 0.427 11.269 26.817 1.00 92.88 273 TYR A O 1
ATOM 2157 N N . ASN A 1 274 ? -0.009 9.969 28.583 1.00 93.25 274 ASN A N 1
ATOM 2158 C CA . ASN A 1 274 ? 1.391 9.880 28.971 1.00 93.25 274 ASN A CA 1
ATOM 2159 C C . ASN A 1 274 ? 2.148 9.018 27.944 1.00 93.25 274 ASN A C 1
ATOM 2161 O O . ASN A 1 274 ? 1.843 7.840 27.777 1.00 93.25 274 ASN A O 1
ATOM 2165 N N . GLN A 1 275 ? 3.138 9.608 27.275 1.00 90.56 275 GLN A N 1
ATOM 2166 C CA . GLN A 1 275 ? 3.812 8.978 26.135 1.00 90.56 275 GLN A CA 1
ATOM 2167 C C . GLN A 1 275 ? 4.643 7.745 26.523 1.00 90.56 275 GLN A C 1
ATOM 2169 O O . GLN A 1 275 ? 4.719 6.787 25.760 1.00 90.56 275 GLN A O 1
ATOM 2174 N N . THR A 1 276 ? 5.185 7.702 27.744 1.00 91.50 276 THR A N 1
ATOM 2175 C CA . THR A 1 276 ? 5.868 6.506 28.258 1.00 91.50 276 THR A CA 1
ATOM 2176 C C . THR A 1 276 ? 4.887 5.354 28.468 1.00 91.50 276 THR A C 1
ATOM 2178 O O . THR A 1 276 ? 5.159 4.232 28.044 1.00 91.50 276 THR A O 1
ATOM 2181 N N . ASP A 1 277 ? 3.742 5.620 29.103 1.00 93.88 277 ASP A N 1
ATOM 2182 C CA . ASP A 1 277 ? 2.698 4.609 29.309 1.00 93.88 277 ASP A CA 1
ATOM 2183 C C . ASP A 1 277 ? 2.142 4.106 27.970 1.00 93.88 277 ASP A C 1
ATOM 2185 O O . ASP A 1 277 ? 2.031 2.899 27.770 1.00 93.88 277 ASP A O 1
ATOM 2189 N N . LEU A 1 278 ? 1.862 5.011 27.028 1.00 93.44 278 LEU A N 1
ATOM 2190 C CA . LEU A 1 278 ? 1.370 4.656 25.697 1.00 93.44 278 LEU A CA 1
ATOM 2191 C C . LEU A 1 278 ? 2.372 3.807 24.906 1.00 93.44 278 LEU A C 1
ATOM 2193 O O . LEU A 1 278 ? 1.982 2.804 24.310 1.00 93.44 278 LEU A O 1
ATOM 2197 N N . ARG A 1 279 ? 3.666 4.151 24.919 1.00 92.19 279 ARG A N 1
ATOM 2198 C CA . ARG A 1 279 ? 4.671 3.334 24.230 1.00 92.19 279 ARG A CA 1
ATOM 2199 C C . ARG A 1 279 ? 4.757 1.937 24.839 1.00 92.19 279 ARG A C 1
ATOM 2201 O O . ARG A 1 279 ? 4.760 0.954 24.103 1.00 92.19 279 ARG A O 1
ATOM 2208 N N . ASN A 1 280 ? 4.764 1.834 26.169 1.00 94.19 280 ASN A N 1
ATOM 2209 C CA . ASN A 1 280 ? 4.763 0.539 26.852 1.00 94.19 280 ASN A CA 1
ATOM 2210 C C . ASN A 1 280 ? 3.484 -0.265 26.560 1.00 94.19 280 ASN A C 1
ATOM 2212 O O . ASN A 1 280 ? 3.547 -1.481 26.399 1.00 94.19 280 ASN A O 1
ATOM 2216 N N . PHE A 1 281 ? 2.336 0.406 26.449 1.00 96.06 281 PHE A N 1
ATOM 2217 C CA . PHE A 1 281 ? 1.069 -0.194 26.041 1.00 96.06 281 PHE A CA 1
ATOM 2218 C C . PHE A 1 281 ? 1.145 -0.777 24.624 1.00 96.06 281 PHE A C 1
ATOM 2220 O O . PHE A 1 281 ? 0.789 -1.936 24.417 1.00 96.06 281 PHE A O 1
ATOM 2227 N N . GLN A 1 282 ? 1.648 -0.012 23.651 1.00 94.62 282 GLN A N 1
ATOM 2228 C CA . GLN A 1 282 ? 1.817 -0.495 22.278 1.00 94.62 282 GLN A CA 1
ATOM 2229 C C . GLN A 1 282 ? 2.755 -1.706 22.220 1.00 94.62 282 GLN A C 1
ATOM 2231 O O . GLN A 1 282 ? 2.424 -2.692 21.570 1.00 94.62 282 GLN A O 1
ATOM 2236 N N . VAL A 1 283 ? 3.893 -1.665 22.925 1.00 94.69 283 VAL A N 1
ATOM 2237 C CA . VAL A 1 283 ? 4.836 -2.798 22.996 1.00 94.69 283 VAL A CA 1
ATOM 2238 C C . VAL A 1 283 ? 4.169 -4.030 23.604 1.00 94.69 283 VAL A C 1
ATOM 2240 O O . VAL A 1 283 ? 4.302 -5.128 23.064 1.00 94.69 283 VAL A O 1
ATOM 2243 N N . HIS A 1 284 ? 3.415 -3.857 24.694 1.00 97.88 284 HIS A N 1
ATOM 2244 C CA . HIS A 1 284 ? 2.660 -4.942 25.313 1.00 97.88 284 HIS A CA 1
ATOM 2245 C C . HIS A 1 284 ? 1.734 -5.620 24.296 1.00 97.88 284 HIS A C 1
ATOM 2247 O O . HIS A 1 284 ? 1.803 -6.837 24.120 1.00 97.88 284 HIS A O 1
ATOM 2253 N N . PHE A 1 285 ? 0.919 -4.847 23.571 1.00 98.38 285 PHE A N 1
ATOM 2254 C CA . PHE A 1 285 ? -0.023 -5.415 22.607 1.00 98.38 285 PHE A CA 1
ATOM 2255 C C . PHE A 1 285 ? 0.639 -5.919 21.317 1.00 98.38 285 PHE A C 1
ATOM 2257 O O . PHE A 1 285 ? 0.188 -6.930 20.785 1.00 98.38 285 PHE A O 1
ATOM 2264 N N . LEU A 1 286 ? 1.754 -5.339 20.861 1.00 97.31 286 LEU A N 1
ATOM 2265 C CA . LEU A 1 286 ? 2.566 -5.933 19.789 1.00 97.31 286 LEU A CA 1
ATOM 2266 C C . LEU A 1 286 ? 3.034 -7.341 20.173 1.00 97.31 286 LEU A C 1
ATOM 2268 O O . LEU A 1 286 ? 2.829 -8.292 19.419 1.00 97.31 286 LEU A O 1
ATOM 2272 N N . ASN A 1 287 ? 3.599 -7.496 21.373 1.00 98.00 287 ASN A N 1
ATOM 2273 C CA . ASN A 1 287 ? 4.037 -8.795 21.888 1.00 98.00 287 ASN A CA 1
ATOM 2274 C C . ASN A 1 287 ? 2.853 -9.763 22.040 1.00 98.00 287 ASN A C 1
ATOM 2276 O O . ASN A 1 287 ? 2.940 -10.926 21.638 1.00 98.00 287 ASN A O 1
ATOM 2280 N N . PHE A 1 288 ? 1.731 -9.270 22.573 1.00 98.69 288 PHE A N 1
ATOM 2281 C CA . PHE A 1 288 ? 0.515 -10.049 22.791 1.00 98.69 288 PHE A CA 1
ATOM 2282 C C . PHE A 1 288 ? -0.046 -10.633 21.489 1.00 98.69 288 PHE A C 1
ATOM 2284 O O . PHE A 1 288 ? -0.403 -11.816 21.447 1.00 98.69 288 PHE A O 1
ATOM 2291 N N . PHE A 1 289 ? -0.117 -9.819 20.431 1.00 98.56 289 PHE A N 1
ATOM 2292 C CA . PHE A 1 289 ? -0.586 -10.241 19.113 1.00 98.56 289 PHE A CA 1
ATOM 2293 C C . PHE A 1 289 ? 0.429 -11.156 18.425 1.00 98.56 289 PHE A C 1
ATOM 2295 O O . PHE A 1 289 ? 0.040 -12.222 17.943 1.00 98.56 289 PHE A O 1
ATOM 2302 N N . LYS A 1 290 ? 1.726 -10.814 18.436 1.00 97.06 290 LYS A N 1
ATOM 2303 C CA . LYS A 1 290 ? 2.769 -11.621 17.778 1.00 97.06 290 LYS A CA 1
ATOM 2304 C C . LYS A 1 290 ? 2.852 -13.042 18.337 1.00 97.06 290 LYS A C 1
ATOM 2306 O O . LYS A 1 290 ? 3.106 -13.984 17.593 1.00 97.06 290 LYS A O 1
ATOM 2311 N N . ALA A 1 291 ? 2.572 -13.218 19.630 1.00 97.69 291 ALA A N 1
ATOM 2312 C CA . ALA A 1 291 ? 2.518 -14.531 20.270 1.00 97.69 291 ALA A CA 1
ATOM 2313 C C . ALA A 1 291 ? 1.337 -15.414 19.809 1.00 97.69 291 ALA A C 1
ATOM 2315 O O . ALA A 1 291 ? 1.325 -16.611 20.093 1.00 97.69 291 ALA A O 1
ATOM 2316 N N . ARG A 1 292 ? 0.325 -14.845 19.137 1.00 97.69 292 ARG A N 1
ATOM 2317 C CA . ARG A 1 292 ? -0.962 -15.511 18.853 1.00 97.69 292 ARG A CA 1
ATOM 2318 C C . ARG A 1 292 ? -1.368 -15.505 17.384 1.00 97.69 292 ARG A C 1
ATOM 2320 O O . ARG A 1 292 ? -2.232 -16.287 16.999 1.00 97.69 292 ARG A O 1
ATOM 2327 N N . THR A 1 293 ? -0.779 -14.644 16.561 1.00 96.12 293 THR A N 1
ATOM 2328 C CA . THR A 1 293 ? -1.057 -14.591 15.127 1.00 96.12 293 THR A CA 1
ATOM 2329 C C . THR A 1 293 ? 0.184 -14.215 14.324 1.00 96.12 293 THR A C 1
ATOM 2331 O O . THR A 1 293 ? 1.047 -13.472 14.781 1.00 96.12 293 THR A O 1
ATOM 2334 N N . ALA A 1 294 ? 0.253 -14.731 13.096 1.00 93.25 294 ALA A N 1
ATOM 2335 C CA . ALA A 1 294 ? 1.265 -14.367 12.107 1.00 93.25 294 ALA A CA 1
ATOM 2336 C C . ALA A 1 294 ? 0.833 -13.184 11.219 1.00 93.25 294 ALA A C 1
ATOM 2338 O O . ALA A 1 294 ? 1.528 -12.867 10.254 1.00 93.25 294 ALA A O 1
ATOM 2339 N N . ARG A 1 295 ? -0.335 -12.577 11.481 1.00 95.12 295 ARG A N 1
ATOM 2340 C CA . ARG A 1 295 ? -0.811 -11.425 10.709 1.00 95.12 295 ARG A CA 1
ATOM 2341 C C . ARG A 1 295 ? 0.100 -10.205 10.915 1.00 95.12 295 ARG A C 1
ATOM 2343 O O . ARG A 1 295 ? 0.559 -10.013 12.041 1.00 95.12 295 ARG A O 1
ATOM 2350 N N . PRO A 1 296 ? 0.327 -9.379 9.874 1.00 95.44 296 PRO A N 1
ATOM 2351 C CA . PRO A 1 296 ? 1.120 -8.159 9.997 1.00 95.44 296 PRO A CA 1
ATOM 2352 C C . PRO A 1 296 ? 0.585 -7.207 11.068 1.00 95.44 296 PRO A C 1
ATOM 2354 O O . PRO A 1 296 ? -0.625 -6.959 11.137 1.00 95.44 296 PRO A O 1
ATOM 2357 N N . LEU A 1 297 ? 1.501 -6.661 11.867 1.00 96.56 297 LEU A N 1
ATOM 2358 C CA . LEU A 1 297 ? 1.208 -5.693 12.921 1.00 96.56 297 LEU A CA 1
ATOM 2359 C C . LEU A 1 297 ? 1.733 -4.304 12.552 1.00 96.56 297 LEU A C 1
ATOM 2361 O O . LEU A 1 297 ? 2.922 -4.122 12.290 1.00 96.56 297 LEU A O 1
ATOM 2365 N N . PHE A 1 298 ? 0.839 -3.324 12.561 1.00 94.94 298 PHE A N 1
ATOM 2366 C CA . PHE A 1 298 ? 1.129 -1.920 12.330 1.00 94.94 298 PHE A CA 1
ATOM 2367 C C . PHE A 1 298 ? 1.361 -1.252 13.681 1.00 94.94 298 PHE A C 1
ATOM 2369 O O . PHE A 1 298 ? 0.563 -1.405 14.615 1.00 94.94 298 PHE A O 1
ATOM 2376 N N . ILE A 1 299 ? 2.441 -0.482 13.765 1.00 91.88 299 ILE A N 1
ATOM 2377 C CA . ILE A 1 299 ? 2.612 0.522 14.809 1.00 91.88 299 ILE A CA 1
ATOM 2378 C C . ILE A 1 299 ? 2.445 1.902 14.194 1.00 91.88 299 ILE A C 1
ATOM 2380 O O . ILE A 1 299 ? 3.010 2.194 13.143 1.00 91.88 299 ILE A O 1
ATOM 2384 N N . ASN A 1 300 ? 1.662 2.739 14.855 1.00 87.75 300 ASN A N 1
ATOM 2385 C CA . ASN A 1 300 ? 1.471 4.117 14.452 1.00 87.75 300 ASN A CA 1
ATOM 2386 C C . ASN A 1 300 ? 2.554 4.988 15.107 1.00 87.75 300 ASN A C 1
ATOM 2388 O O . ASN A 1 300 ? 2.688 4.976 16.336 1.00 87.75 300 ASN A O 1
ATOM 2392 N N . ASP A 1 301 ? 3.361 5.653 14.275 1.00 79.06 301 ASP A N 1
ATOM 2393 C CA . ASP A 1 301 ? 4.427 6.594 14.673 1.00 79.06 301 ASP A CA 1
ATOM 2394 C C . ASP A 1 301 ? 3.857 8.014 14.864 1.00 79.06 301 ASP A C 1
ATOM 2396 O O . ASP A 1 301 ? 4.454 8.861 15.526 1.00 79.06 301 ASP A O 1
ATOM 2400 N N . ASP A 1 302 ? 2.658 8.297 14.340 1.00 69.56 302 ASP A N 1
ATOM 2401 C CA . ASP A 1 302 ? 2.014 9.576 14.599 1.00 69.56 302 ASP A CA 1
ATOM 2402 C C . ASP A 1 302 ? 1.407 9.615 15.993 1.00 69.56 302 ASP A C 1
ATOM 2404 O O . ASP A 1 302 ? 0.874 8.641 16.527 1.00 69.56 302 ASP A O 1
ATOM 2408 N N . HIS A 1 303 ? 1.477 10.796 16.592 1.00 66.94 303 HIS A N 1
ATOM 2409 C CA . HIS A 1 303 ? 0.878 11.069 17.879 1.00 66.94 303 HIS A CA 1
ATOM 2410 C C . HIS A 1 303 ? 1.394 10.154 18.999 1.00 66.94 303 HIS A C 1
ATOM 2412 O O . HIS A 1 303 ? 0.786 10.094 20.060 1.00 66.94 303 HIS A O 1
ATOM 2418 N N . VAL A 1 304 ? 2.532 9.480 18.822 1.00 67.00 304 VAL A N 1
ATOM 2419 C CA . VAL A 1 304 ? 3.155 8.686 19.880 1.00 67.00 304 VAL A CA 1
ATOM 2420 C C . VAL A 1 304 ? 4.623 9.070 20.026 1.00 67.00 304 VAL A C 1
ATOM 2422 O O . VAL A 1 304 ? 5.463 8.810 19.178 1.00 67.00 304 VAL A O 1
ATOM 2425 N N . GLY A 1 305 ? 4.956 9.706 21.143 1.00 60.12 305 GLY A N 1
ATOM 2426 C CA . GLY A 1 305 ? 6.325 9.939 21.571 1.00 60.12 305 GLY A CA 1
ATOM 2427 C C . GLY A 1 305 ? 6.938 8.661 22.142 1.00 60.12 305 GLY A C 1
ATOM 2428 O O . GLY A 1 305 ? 6.320 7.947 22.925 1.00 60.12 305 GLY A O 1
ATOM 2429 N N . GLY A 1 306 ? 8.186 8.375 21.789 1.00 63.62 306 GLY A N 1
ATOM 2430 C CA . GLY A 1 306 ? 8.883 7.171 22.236 1.00 63.62 306 GLY A CA 1
ATOM 2431 C C . GLY A 1 306 ? 10.122 6.903 21.390 1.00 63.62 306 GLY A C 1
ATOM 2432 O O . GLY A 1 306 ? 10.401 7.636 20.445 1.00 63.62 306 GLY A O 1
ATOM 2433 N N . GLN A 1 307 ? 10.906 5.881 21.745 1.00 68.56 307 GLN A N 1
ATOM 2434 C CA . GLN A 1 307 ? 12.076 5.500 20.950 1.00 68.56 307 GLN A CA 1
ATOM 2435 C C . GLN A 1 307 ? 11.712 4.552 19.797 1.00 68.56 307 GLN A C 1
ATOM 2437 O O . GLN A 1 307 ? 10.927 3.615 19.963 1.00 68.56 307 GLN A O 1
ATOM 2442 N N . ASP A 1 308 ? 12.356 4.839 18.664 1.00 81.75 308 ASP A N 1
ATOM 2443 C CA . ASP A 1 308 ? 12.653 4.005 17.497 1.00 81.75 308 ASP A CA 1
ATOM 2444 C C . ASP A 1 308 ? 11.619 2.938 17.093 1.00 81.75 308 ASP A C 1
ATOM 2446 O O . ASP A 1 308 ? 11.806 1.738 17.296 1.00 81.75 308 ASP A O 1
ATOM 2450 N N . PHE A 1 309 ? 10.545 3.384 16.437 1.00 88.44 309 PHE A N 1
ATOM 2451 C CA . PHE A 1 309 ? 9.557 2.515 15.785 1.00 88.44 309 PHE A CA 1
ATOM 2452 C C . PHE A 1 309 ? 10.162 1.637 14.678 1.00 88.44 309 PHE A C 1
ATOM 2454 O O . PHE A 1 309 ? 9.702 0.515 14.433 1.00 88.44 309 PHE A O 1
ATOM 2461 N N . GLN A 1 310 ? 11.239 2.104 14.035 1.00 89.00 310 GLN A N 1
ATOM 2462 C CA . GLN A 1 310 ? 11.913 1.349 12.983 1.00 89.00 310 GLN A CA 1
ATOM 2463 C C . GLN A 1 310 ? 12.539 0.073 13.538 1.00 89.00 310 GLN A C 1
ATOM 2465 O O . GLN A 1 310 ? 12.407 -0.985 12.932 1.00 89.00 310 GLN A O 1
ATOM 2470 N N . ASN A 1 311 ? 13.167 0.153 14.709 1.00 90.81 311 ASN A N 1
ATOM 2471 C CA . ASN A 1 311 ? 13.815 -0.990 15.348 1.00 90.81 311 ASN A CA 1
ATOM 2472 C C . ASN A 1 311 ? 12.892 -1.814 16.261 1.00 90.81 311 ASN A C 1
ATOM 2474 O O . ASN A 1 311 ? 13.362 -2.765 16.877 1.00 90.81 311 ASN A O 1
ATOM 2478 N N . GLU A 1 312 ? 11.591 -1.511 16.330 1.00 92.06 312 GLU A N 1
ATOM 2479 C CA . GLU A 1 312 ? 10.615 -2.333 17.057 1.00 92.06 312 GLU A CA 1
ATOM 2480 C C . GLU A 1 312 ? 10.462 -3.715 16.385 1.00 92.06 312 GLU A C 1
ATOM 2482 O O . GLU A 1 312 ? 9.886 -3.787 15.297 1.00 92.06 312 GLU A O 1
ATOM 2487 N N . PRO A 1 313 ? 10.955 -4.823 16.972 1.00 90.06 313 PRO A N 1
ATOM 2488 C CA . PRO A 1 313 ? 11.044 -6.112 16.278 1.00 90.06 313 PRO A CA 1
ATOM 2489 C C . PRO A 1 313 ? 9.688 -6.738 15.940 1.00 90.06 313 PRO A C 1
ATOM 2491 O O . PRO A 1 313 ? 9.592 -7.496 14.978 1.00 90.06 313 PRO A O 1
ATOM 2494 N N . ASN A 1 314 ? 8.649 -6.437 16.723 1.00 93.38 314 ASN A N 1
ATOM 2495 C CA . ASN A 1 314 ? 7.323 -7.030 16.543 1.00 93.38 314 ASN A CA 1
ATOM 2496 C C . ASN A 1 314 ? 6.368 -6.157 15.723 1.00 93.38 314 ASN A C 1
ATOM 2498 O O . ASN A 1 314 ? 5.267 -6.606 15.419 1.00 93.38 314 ASN A O 1
ATOM 2502 N N . ALA A 1 315 ? 6.785 -4.947 15.344 1.00 93.06 315 ALA A N 1
ATOM 2503 C CA . ALA A 1 315 ? 6.058 -4.122 14.389 1.00 93.06 315 ALA A CA 1
ATOM 2504 C C . ALA A 1 315 ? 6.520 -4.449 12.967 1.00 93.06 315 ALA A C 1
ATOM 2506 O O . ALA A 1 315 ? 7.682 -4.225 12.621 1.00 93.06 315 ALA A O 1
ATOM 2507 N N . ASP A 1 316 ? 5.603 -4.944 12.146 1.00 94.31 316 ASP A N 1
ATOM 2508 C CA . ASP A 1 316 ? 5.866 -5.328 10.763 1.00 94.31 316 ASP A CA 1
ATOM 2509 C C . ASP A 1 316 ? 5.702 -4.141 9.794 1.00 94.31 316 ASP A C 1
ATOM 2511 O O . ASP A 1 316 ? 6.373 -4.099 8.768 1.00 94.31 316 ASP A O 1
ATOM 2515 N N . VAL A 1 317 ? 4.838 -3.170 10.120 1.00 94.19 317 VAL A N 1
ATOM 2516 C CA . VAL A 1 317 ? 4.528 -1.982 9.298 1.00 94.19 317 VAL A CA 1
ATOM 2517 C C . VAL A 1 317 ? 4.517 -0.728 10.172 1.00 94.19 317 VAL A C 1
ATOM 2519 O O . VAL A 1 317 ? 4.123 -0.793 11.339 1.00 94.19 317 VAL A O 1
ATOM 2522 N N . ILE A 1 318 ? 4.929 0.414 9.617 1.00 93.06 318 ILE A N 1
ATOM 2523 C CA . ILE A 1 318 ? 4.822 1.717 10.290 1.00 93.06 318 ILE A CA 1
ATOM 2524 C C . ILE A 1 318 ? 3.718 2.545 9.629 1.00 93.06 318 ILE A C 1
ATOM 2526 O O . ILE A 1 318 ? 3.756 2.789 8.422 1.00 93.06 318 ILE A O 1
ATOM 2530 N N . ALA A 1 319 ? 2.738 2.968 10.420 1.00 92.31 319 ALA A N 1
ATOM 2531 C CA . ALA A 1 319 ? 1.663 3.858 10.005 1.00 92.31 319 ALA A CA 1
ATOM 2532 C C . ALA A 1 319 ? 1.964 5.311 10.398 1.00 92.31 319 ALA A C 1
ATOM 2534 O O . ALA A 1 319 ? 2.564 5.570 11.444 1.00 92.31 319 ALA A O 1
ATOM 2535 N N . PHE A 1 320 ? 1.529 6.245 9.558 1.00 90.56 320 PHE A N 1
ATOM 2536 C CA . PHE A 1 320 ? 1.703 7.685 9.722 1.00 90.56 320 PHE A CA 1
ATOM 2537 C C . PHE A 1 320 ? 0.385 8.406 9.447 1.00 90.56 320 PHE A C 1
ATOM 2539 O O . PHE A 1 320 ? -0.360 7.987 8.561 1.00 90.56 320 PHE A O 1
ATOM 2546 N N . HIS A 1 321 ? 0.151 9.532 10.129 1.00 87.56 321 HIS A N 1
ATOM 2547 C CA . HIS A 1 321 ? -0.873 10.535 9.779 1.00 87.56 321 HIS A CA 1
ATOM 2548 C C . HIS A 1 321 ? -0.236 11.863 9.340 1.00 87.56 321 HIS A C 1
ATOM 2550 O O . HIS A 1 321 ? -0.904 12.876 9.117 1.00 87.56 321 HIS A O 1
ATOM 2556 N N . SER A 1 322 ? 1.091 11.862 9.205 1.00 84.88 322 SER A N 1
ATOM 2557 C CA . SER A 1 322 ? 1.888 13.000 8.790 1.00 84.88 322 SER A CA 1
ATOM 2558 C C . SER A 1 322 ? 2.502 12.757 7.402 1.00 84.88 322 SER A C 1
ATOM 2560 O O . SER A 1 322 ? 2.741 11.611 7.012 1.00 84.88 322 SER A O 1
ATOM 2562 N N . PRO A 1 323 ? 2.776 13.825 6.633 1.00 87.94 323 PRO A N 1
ATOM 2563 C CA . PRO A 1 323 ? 2.529 15.223 6.974 1.00 87.94 323 PRO A CA 1
ATOM 2564 C C . PRO A 1 323 ? 1.036 15.578 6.966 1.00 87.94 323 PRO A C 1
ATOM 2566 O O . PRO A 1 323 ? 0.258 15.053 6.179 1.00 87.94 323 PRO A O 1
ATOM 2569 N N . GLN A 1 324 ? 0.649 16.518 7.828 1.00 86.31 324 GLN A N 1
ATOM 2570 C CA . GLN A 1 324 ? -0.679 17.130 7.773 1.00 86.31 324 GLN A CA 1
ATOM 2571 C C . GLN A 1 324 ? -0.836 17.864 6.436 1.00 86.31 324 GLN A C 1
ATOM 2573 O O . GLN A 1 324 ? 0.102 18.527 5.974 1.00 86.31 324 GLN A O 1
ATOM 2578 N N . TRP A 1 325 ? -2.004 17.759 5.801 1.00 88.81 325 TRP A N 1
ATOM 2579 C CA . TRP A 1 325 ? -2.234 18.370 4.496 1.00 88.81 325 TRP A CA 1
ATOM 2580 C C . TRP A 1 325 ? -3.210 19.542 4.535 1.00 88.81 325 TRP A C 1
ATOM 2582 O O . TRP A 1 325 ? -3.985 19.744 5.461 1.00 88.81 325 TRP A O 1
ATOM 2592 N N . THR A 1 326 ? -3.133 20.351 3.485 1.00 88.94 326 THR A N 1
ATOM 2593 C CA . THR A 1 326 ? -4.055 21.442 3.179 1.00 88.94 326 THR A CA 1
ATOM 2594 C C . THR A 1 326 ? -4.383 21.390 1.692 1.00 88.94 326 THR A C 1
ATOM 2596 O O . THR A 1 326 ? -3.691 20.728 0.913 1.00 88.94 326 THR A O 1
ATOM 2599 N N . THR A 1 327 ? -5.363 22.169 1.242 1.00 88.88 327 THR A N 1
ATOM 2600 C CA . THR A 1 327 ? -5.666 22.316 -0.192 1.00 88.88 327 THR A CA 1
ATOM 2601 C C . THR A 1 327 ? -4.468 22.749 -1.048 1.00 88.88 327 THR A C 1
ATOM 2603 O O . THR A 1 327 ? -4.449 22.481 -2.251 1.00 88.88 327 THR A O 1
ATOM 2606 N N . GLY A 1 328 ? -3.451 23.375 -0.442 1.00 90.19 328 GLY A N 1
ATOM 2607 C CA . GLY A 1 328 ? -2.196 23.776 -1.083 1.00 90.19 328 GLY A CA 1
ATOM 2608 C C . GLY A 1 328 ? -1.067 22.741 -1.019 1.00 90.19 328 GLY A C 1
ATOM 2609 O O . GLY A 1 328 ? -0.013 22.973 -1.609 1.00 90.19 328 GLY A O 1
ATOM 2610 N N . SER A 1 329 ? -1.250 21.609 -0.332 1.00 92.00 329 SER A N 1
ATOM 2611 C CA . SER A 1 329 ? -0.206 20.587 -0.194 1.00 92.00 329 SER A CA 1
ATOM 2612 C C . SER A 1 329 ? 0.231 20.037 -1.548 1.00 92.00 329 SER A C 1
ATOM 2614 O O . SER A 1 329 ? -0.598 19.751 -2.415 1.00 92.00 329 SER A O 1
ATOM 2616 N N . SER A 1 330 ? 1.543 19.893 -1.737 1.00 95.38 330 SER A N 1
ATOM 2617 C CA . SER A 1 330 ? 2.130 19.339 -2.960 1.00 95.38 330 SER A CA 1
ATOM 2618 C C . SER A 1 330 ? 2.333 17.831 -2.838 1.00 95.38 330 SER A C 1
ATOM 2620 O O . SER A 1 330 ? 2.604 17.336 -1.744 1.00 95.38 330 SER A O 1
ATOM 2622 N N . ALA A 1 331 ? 2.286 17.109 -3.959 1.00 97.56 331 ALA A N 1
ATOM 2623 C CA . ALA A 1 331 ? 2.622 15.685 -3.972 1.00 97.56 331 ALA A CA 1
ATOM 2624 C C . ALA A 1 331 ? 4.086 15.447 -3.552 1.00 97.56 331 ALA A C 1
ATOM 2626 O O . ALA A 1 331 ? 4.392 14.467 -2.880 1.00 97.56 331 ALA A O 1
ATOM 2627 N N . LYS A 1 332 ? 4.982 16.397 -3.858 1.00 97.75 332 LYS A N 1
ATOM 2628 C CA . LYS A 1 332 ? 6.401 16.342 -3.481 1.00 97.75 332 LYS A CA 1
ATOM 2629 C C . LYS A 1 332 ? 6.613 16.300 -1.967 1.00 97.75 332 LYS A C 1
ATOM 2631 O O . LYS A 1 332 ? 7.488 15.586 -1.500 1.00 97.75 332 LYS A O 1
ATOM 2636 N N . THR A 1 333 ? 5.793 17.022 -1.203 1.00 96.62 333 THR A N 1
ATOM 2637 C CA . THR A 1 333 ? 5.859 17.025 0.267 1.00 96.62 333 THR A CA 1
ATOM 2638 C C . THR A 1 333 ? 5.649 15.624 0.838 1.00 96.62 333 THR A C 1
ATOM 2640 O O . THR A 1 333 ? 6.382 15.208 1.728 1.00 96.62 333 THR A O 1
ATOM 2643 N N . PHE A 1 334 ? 4.671 14.892 0.305 1.00 97.19 334 PHE A N 1
ATOM 2644 C CA . PHE A 1 334 ? 4.378 13.524 0.725 1.00 97.19 334 PHE A CA 1
ATOM 2645 C C . PHE A 1 334 ? 5.428 12.548 0.205 1.00 97.19 334 PHE A C 1
ATOM 2647 O O . PHE A 1 334 ? 5.933 11.737 0.975 1.00 97.19 334 PHE A O 1
ATOM 2654 N N . PHE A 1 335 ? 5.836 12.695 -1.057 1.00 98.56 335 PHE A N 1
ATOM 2655 C CA . PHE A 1 335 ? 6.922 11.906 -1.632 1.00 98.56 335 PHE A CA 1
ATOM 2656 C C . PHE A 1 335 ? 8.190 11.964 -0.778 1.00 98.56 335 PHE A C 1
ATOM 2658 O O . PHE A 1 335 ? 8.721 10.920 -0.430 1.00 98.56 335 PHE A O 1
ATOM 2665 N N . ASP A 1 336 ? 8.646 13.154 -0.379 1.00 97.81 336 ASP A N 1
ATOM 2666 C CA . ASP A 1 336 ? 9.890 13.303 0.385 1.00 97.81 336 ASP A CA 1
ATOM 2667 C C . ASP A 1 336 ? 9.831 12.626 1.757 1.00 97.81 336 ASP A C 1
ATOM 2669 O O . ASP A 1 336 ? 10.798 11.984 2.176 1.00 97.81 336 ASP A O 1
ATOM 2673 N N . VAL A 1 337 ? 8.696 12.740 2.456 1.00 95.56 337 VAL A N 1
ATOM 2674 C CA . VAL A 1 337 ? 8.504 12.083 3.755 1.00 95.56 337 VAL A CA 1
ATOM 2675 C C . VAL A 1 337 ? 8.521 10.569 3.581 1.00 95.56 337 VAL A C 1
ATOM 2677 O O . VAL A 1 337 ? 9.306 9.893 4.244 1.00 95.56 337 VAL A O 1
ATOM 2680 N N . PHE A 1 338 ? 7.714 10.036 2.665 1.00 96.19 338 PHE A N 1
ATOM 2681 C CA . PHE A 1 338 ? 7.587 8.592 2.487 1.00 96.19 338 PHE A CA 1
ATOM 2682 C C . PHE A 1 338 ? 8.844 7.966 1.878 1.00 96.19 338 PHE A C 1
ATOM 2684 O O . PHE A 1 338 ? 9.283 6.939 2.379 1.00 96.19 338 PHE A O 1
ATOM 2691 N N . ALA A 1 339 ? 9.513 8.629 0.931 1.00 97.00 339 ALA A N 1
ATOM 2692 C CA . ALA A 1 339 ? 10.804 8.190 0.400 1.00 97.00 339 ALA A CA 1
ATOM 2693 C C . ALA A 1 339 ? 11.895 8.170 1.483 1.00 97.00 339 ALA A C 1
ATOM 2695 O O . ALA A 1 339 ? 12.751 7.284 1.502 1.00 97.00 339 ALA A O 1
ATOM 2696 N N . THR A 1 340 ? 11.861 9.122 2.422 1.00 94.94 340 THR A N 1
ATOM 2697 C CA . THR A 1 340 ? 12.770 9.111 3.576 1.00 94.94 340 THR A CA 1
ATOM 2698 C C . THR A 1 340 ? 12.503 7.902 4.464 1.00 94.94 340 THR A C 1
ATOM 2700 O O . THR A 1 340 ? 13.456 7.227 4.845 1.00 94.94 340 THR A O 1
ATOM 2703 N N . GLN A 1 341 ? 11.236 7.605 4.780 1.00 92.56 341 GLN A N 1
ATOM 2704 C CA . GLN A 1 341 ? 10.894 6.443 5.609 1.00 92.56 341 GLN A CA 1
ATOM 2705 C C . GLN A 1 341 ? 11.180 5.121 4.893 1.00 92.56 341 GLN A C 1
ATOM 2707 O O . GLN A 1 341 ? 11.704 4.200 5.515 1.00 92.56 341 GLN A O 1
ATOM 2712 N N . PHE A 1 342 ? 10.914 5.057 3.587 1.00 93.00 342 PHE A N 1
ATOM 2713 C CA . PHE A 1 342 ? 11.259 3.928 2.737 1.00 93.00 342 PHE A CA 1
ATOM 2714 C C . PHE A 1 342 ? 12.745 3.608 2.872 1.00 93.00 342 PHE A C 1
ATOM 2716 O O . PHE A 1 342 ? 13.093 2.488 3.187 1.00 93.00 342 PHE A O 1
ATOM 2723 N N . ASN A 1 343 ? 13.639 4.591 2.782 1.00 92.19 343 ASN A N 1
ATOM 2724 C CA . ASN A 1 343 ? 15.085 4.349 2.839 1.00 92.19 343 ASN A CA 1
ATOM 2725 C C . ASN A 1 343 ? 15.654 4.046 4.245 1.00 92.19 343 ASN A C 1
ATOM 2727 O O . ASN A 1 343 ? 16.875 3.963 4.412 1.00 92.19 343 ASN A O 1
ATOM 2731 N N . ARG A 1 344 ? 14.818 3.890 5.282 1.00 91.62 344 ARG A N 1
ATOM 2732 C CA . ARG A 1 344 ? 15.290 3.556 6.637 1.00 91.62 344 ARG A CA 1
ATOM 2733 C C . ARG A 1 344 ? 15.624 2.072 6.787 1.00 91.62 344 ARG A C 1
ATOM 2735 O O . ARG A 1 344 ? 15.048 1.201 6.143 1.00 91.62 344 ARG A O 1
ATOM 2742 N N . SER A 1 345 ? 16.543 1.794 7.714 1.00 90.19 345 SER A N 1
ATOM 2743 C CA . SER A 1 345 ? 16.957 0.443 8.107 1.00 90.19 345 SER A CA 1
ATOM 2744 C C . SER A 1 345 ? 16.580 0.157 9.570 1.00 90.19 345 SER A C 1
ATOM 2746 O O . SER A 1 345 ? 16.812 1.030 10.411 1.00 90.19 345 SER A O 1
ATOM 2748 N N . PRO A 1 346 ? 16.081 -1.051 9.907 1.00 90.88 346 PRO A N 1
ATOM 2749 C CA . PRO A 1 346 ? 15.743 -2.153 8.994 1.00 90.88 346 PRO A CA 1
ATOM 2750 C C . PRO A 1 346 ? 14.589 -1.786 8.057 1.00 90.88 346 PRO A C 1
ATOM 2752 O O . PRO A 1 346 ? 13.735 -0.996 8.438 1.00 90.88 346 PRO A O 1
ATOM 2755 N N . ALA A 1 347 ? 14.557 -2.348 6.849 1.00 91.12 347 ALA A N 1
ATOM 2756 C CA . ALA A 1 347 ? 13.481 -2.092 5.893 1.00 91.12 347 ALA A CA 1
ATOM 2757 C C . ALA A 1 347 ? 12.120 -2.508 6.474 1.00 91.12 347 ALA A C 1
ATOM 2759 O O . ALA A 1 347 ? 11.968 -3.633 6.952 1.00 91.12 347 ALA A O 1
ATOM 2760 N N . LYS A 1 348 ? 11.135 -1.607 6.413 1.00 91.88 348 LYS A N 1
ATOM 2761 C CA . LYS A 1 348 ? 9.735 -1.888 6.751 1.00 91.88 348 LYS A CA 1
ATOM 2762 C C . LYS A 1 348 ? 8.806 -1.224 5.738 1.00 91.88 348 LYS A C 1
ATOM 2764 O O . LYS A 1 348 ? 9.120 -0.117 5.293 1.00 91.88 348 LYS A O 1
ATOM 2769 N N . PRO A 1 349 ? 7.670 -1.853 5.393 1.00 93.44 349 PRO A N 1
ATOM 2770 C CA . PRO A 1 349 ? 6.579 -1.161 4.733 1.00 93.44 349 PRO A CA 1
ATOM 2771 C C . PRO A 1 349 ? 6.094 0.021 5.572 1.00 93.44 349 PRO A C 1
ATOM 2773 O O . PRO A 1 349 ? 6.077 -0.031 6.807 1.00 93.44 349 PRO A O 1
ATOM 2776 N N . VAL A 1 350 ? 5.676 1.076 4.882 1.00 93.19 350 VAL A N 1
ATOM 2777 C CA . VAL A 1 350 ? 5.145 2.297 5.486 1.00 93.19 350 VAL A CA 1
ATOM 2778 C C . VAL A 1 350 ? 3.775 2.613 4.908 1.00 93.19 350 VAL A C 1
ATOM 2780 O O . VAL A 1 350 ? 3.488 2.265 3.761 1.00 93.19 350 VAL A O 1
ATOM 2783 N N . PHE A 1 351 ? 2.912 3.237 5.700 1.00 93.81 351 PHE A N 1
ATOM 2784 C CA . PHE A 1 351 ? 1.511 3.428 5.345 1.00 93.81 351 PHE A CA 1
ATOM 2785 C C . PHE A 1 351 ? 1.007 4.798 5.796 1.00 93.81 351 PHE A C 1
ATOM 2787 O O . PHE A 1 351 ? 1.271 5.204 6.923 1.00 93.81 351 PHE A O 1
ATOM 2794 N N . LEU A 1 352 ? 0.270 5.502 4.937 1.00 93.62 352 LEU A N 1
ATOM 2795 C CA . LEU A 1 352 ? -0.521 6.669 5.328 1.00 93.62 352 LEU A CA 1
ATOM 2796 C C . LEU A 1 352 ? -1.939 6.192 5.640 1.00 93.62 352 LEU A C 1
ATOM 2798 O O . LEU A 1 352 ? -2.673 5.821 4.721 1.00 93.62 352 LEU A O 1
ATOM 2802 N N . THR A 1 353 ? -2.290 6.144 6.924 1.00 89.81 353 THR A N 1
ATOM 2803 C CA . THR A 1 353 ? -3.569 5.580 7.385 1.00 89.81 353 THR A CA 1
ATOM 2804 C C . THR A 1 353 ? -4.651 6.631 7.616 1.00 89.81 353 THR A C 1
ATOM 2806 O O . THR A 1 353 ? -5.831 6.296 7.523 1.00 89.81 353 THR A O 1
ATOM 2809 N N . GLU A 1 354 ? -4.263 7.895 7.814 1.00 83.88 354 GLU A N 1
ATOM 2810 C CA . GLU A 1 354 ? -5.171 9.003 8.133 1.00 83.88 354 GLU A CA 1
ATOM 2811 C C . GLU A 1 354 ? -4.927 10.212 7.220 1.00 83.88 354 GLU A C 1
ATOM 2813 O O . GLU A 1 354 ? -3.849 10.807 7.198 1.00 83.88 354 GLU A O 1
ATOM 2818 N N . THR A 1 355 ? -5.946 10.577 6.439 1.00 76.69 355 THR A N 1
ATOM 2819 C CA . THR A 1 355 ? -5.917 11.685 5.467 1.00 76.69 355 THR A CA 1
ATOM 2820 C C . THR A 1 355 ? -7.080 12.657 5.659 1.00 76.69 355 THR A C 1
ATOM 2822 O O . THR A 1 355 ? -7.774 13.022 4.716 1.00 76.69 355 THR A O 1
ATOM 2825 N N . VAL A 1 356 ? -7.273 13.136 6.887 1.00 72.06 356 VAL A N 1
ATOM 2826 C CA . VAL A 1 356 ? -8.309 14.130 7.234 1.00 72.06 356 VAL A CA 1
ATOM 2827 C C . VAL A 1 356 ? -7.944 15.564 6.796 1.00 72.06 356 VAL A C 1
ATOM 2829 O O . VAL A 1 356 ? -6.763 15.916 6.855 1.00 72.06 356 VAL A O 1
ATOM 2832 N N . PRO A 1 357 ? -8.910 16.425 6.389 1.00 54.66 357 PRO A N 1
ATOM 2833 C CA . PRO A 1 357 ? -10.360 16.188 6.327 1.00 54.66 357 PRO A CA 1
ATOM 2834 C C . PRO A 1 357 ? -10.827 15.342 5.125 1.00 54.66 357 PRO A C 1
ATOM 2836 O O . PRO A 1 357 ? -10.432 15.547 3.984 1.00 54.66 357 PRO A O 1
ATOM 2839 N N . GLU A 1 358 ? -11.733 14.411 5.396 1.00 66.44 358 GLU A N 1
ATOM 2840 C CA . GLU A 1 358 ? -12.270 13.419 4.457 1.00 66.44 358 GLU A CA 1
ATOM 2841 C C . GLU A 1 358 ? -13.342 13.918 3.471 1.00 66.44 358 GLU A C 1
ATOM 2843 O O . GLU A 1 358 ? -13.899 14.996 3.650 1.00 66.44 358 GLU A O 1
ATOM 2848 N N . TYR A 1 359 ? -13.610 13.077 2.453 1.00 56.03 359 TYR A N 1
ATOM 2849 C CA . TYR A 1 359 ? -14.721 12.965 1.472 1.00 56.03 359 TYR A CA 1
ATOM 2850 C C . TYR A 1 359 ? -15.642 14.176 1.197 1.00 56.03 359 TYR A C 1
ATOM 2852 O O . TYR A 1 359 ? -15.934 14.477 0.037 1.00 56.03 359 TYR A O 1
ATOM 2860 N N . THR A 1 360 ? -16.111 14.882 2.224 1.00 54.56 360 THR A N 1
ATOM 2861 C CA . THR A 1 360 ? -16.834 16.153 2.129 1.00 54.56 360 THR A CA 1
ATOM 2862 C C . THR A 1 360 ? -15.868 17.287 1.800 1.00 54.56 360 THR A C 1
ATOM 2864 O O . THR A 1 360 ? -15.488 18.086 2.650 1.00 54.56 360 THR A O 1
ATOM 2867 N N . GLY A 1 361 ? -15.465 17.343 0.535 1.00 62.38 361 GLY A N 1
ATOM 2868 C CA . GLY A 1 361 ? -14.559 18.362 0.031 1.00 62.38 361 GLY A CA 1
ATOM 2869 C C . GLY A 1 361 ? -15.096 19.068 -1.207 1.00 62.38 361 GLY A C 1
ATOM 2870 O O . GLY A 1 361 ? -15.797 18.508 -2.051 1.00 62.38 361 GLY A O 1
ATOM 2871 N N . THR A 1 362 ? -14.725 20.328 -1.359 1.00 76.56 362 THR A N 1
ATOM 2872 C CA . THR A 1 362 ? -14.692 21.029 -2.639 1.00 76.56 362 THR A CA 1
ATOM 2873 C C . THR A 1 362 ? -13.826 20.264 -3.648 1.00 76.56 362 THR A C 1
ATOM 2875 O O . THR A 1 362 ? -12.980 19.441 -3.289 1.00 76.56 362 THR A O 1
ATOM 2878 N N . SER A 1 363 ? -13.961 20.580 -4.938 1.00 83.50 363 SER A N 1
ATOM 2879 C CA . SER A 1 363 ? -13.057 20.046 -5.968 1.00 83.50 363 SER A CA 1
ATOM 2880 C C . SER A 1 363 ? -11.575 20.267 -5.622 1.00 83.50 363 SER A C 1
ATOM 2882 O O . SER A 1 363 ? -10.736 19.431 -5.931 1.00 83.50 363 SER A O 1
ATOM 2884 N N . THR A 1 364 ? -11.250 21.361 -4.928 1.00 86.50 364 THR A N 1
ATOM 2885 C CA . THR A 1 364 ? -9.886 21.689 -4.494 1.00 86.50 364 THR A CA 1
ATOM 2886 C C . THR A 1 364 ? -9.346 20.711 -3.448 1.00 86.50 364 THR A C 1
ATOM 2888 O O . THR A 1 364 ? -8.173 20.344 -3.501 1.00 86.50 364 THR A O 1
ATOM 2891 N N . GLU A 1 365 ? -10.178 20.270 -2.504 1.00 86.38 365 GLU A N 1
ATOM 2892 C CA . GLU A 1 365 ? -9.790 19.287 -1.482 1.00 86.38 365 GLU A CA 1
ATOM 2893 C C . GLU A 1 365 ? -9.587 17.910 -2.105 1.00 86.38 365 GLU A C 1
ATOM 2895 O O . GLU A 1 365 ? -8.559 17.280 -1.866 1.00 86.38 365 GLU A O 1
ATOM 2900 N N . ARG A 1 366 ? -10.479 17.497 -3.015 1.00 86.88 366 ARG A N 1
ATOM 2901 C CA . ARG A 1 366 ? -10.302 16.255 -3.787 1.00 86.88 366 ARG A CA 1
ATOM 2902 C C . ARG A 1 366 ? -9.010 16.253 -4.600 1.00 86.88 366 ARG A C 1
ATOM 2904 O O . ARG A 1 366 ? -8.346 15.228 -4.751 1.00 86.88 366 ARG A O 1
ATOM 2911 N N . ASP A 1 367 ? -8.641 17.403 -5.146 1.00 89.31 367 ASP A N 1
ATOM 2912 C CA . ASP A 1 367 ? -7.402 17.569 -5.900 1.00 89.31 367 ASP A CA 1
ATOM 2913 C C . ASP A 1 367 ? -6.167 17.520 -5.008 1.00 89.31 367 ASP A C 1
ATOM 2915 O O . ASP A 1 367 ? -5.144 16.962 -5.403 1.00 89.31 367 ASP A O 1
ATOM 2919 N N . ALA A 1 368 ? -6.253 18.080 -3.804 1.00 90.75 368 ALA A N 1
ATOM 2920 C CA . ALA A 1 368 ? -5.193 17.971 -2.817 1.00 90.75 368 ALA A CA 1
ATOM 2921 C C . ALA A 1 368 ? -5.014 16.525 -2.348 1.00 90.75 368 ALA A C 1
ATOM 2923 O O . ALA A 1 368 ? -3.894 16.030 -2.397 1.00 90.75 368 ALA A O 1
ATOM 2924 N N . LEU A 1 369 ? -6.098 15.821 -2.019 1.00 90.56 369 LEU A N 1
ATOM 2925 C CA . LEU A 1 369 ? -6.064 14.405 -1.643 1.00 90.56 369 LEU A CA 1
ATOM 2926 C C . LEU A 1 369 ? -5.488 13.517 -2.749 1.00 90.56 369 LEU A C 1
ATOM 2928 O O . LEU A 1 369 ? -4.715 12.608 -2.469 1.00 90.56 369 LEU A O 1
ATOM 2932 N N . MET A 1 370 ? -5.785 13.809 -4.018 1.00 92.56 370 MET A N 1
ATOM 2933 C CA . MET A 1 370 ? -5.147 13.114 -5.139 1.00 92.56 370 MET A CA 1
ATOM 2934 C C . MET A 1 370 ? -3.623 13.319 -5.145 1.00 92.56 370 MET A C 1
ATOM 2936 O O . MET A 1 370 ? -2.882 12.358 -5.339 1.00 92.56 370 MET A O 1
ATOM 2940 N N . ARG A 1 371 ? -3.139 14.546 -4.899 1.00 95.00 371 ARG A N 1
ATOM 2941 C CA . ARG A 1 371 ? -1.695 14.826 -4.798 1.00 95.00 371 ARG A CA 1
ATOM 2942 C C . ARG A 1 371 ? -1.062 14.153 -3.581 1.00 95.00 371 ARG A C 1
ATOM 2944 O O . ARG A 1 371 ? 0.037 13.624 -3.707 1.00 95.00 371 ARG A O 1
ATOM 2951 N N . VAL A 1 372 ? -1.746 14.160 -2.437 1.00 95.44 372 VAL A N 1
ATOM 2952 C CA . VAL A 1 372 ? -1.339 13.443 -1.218 1.00 95.44 372 VAL A CA 1
ATOM 2953 C C . VAL A 1 372 ? -1.154 11.959 -1.539 1.00 95.44 372 VAL A C 1
ATOM 2955 O O . VAL A 1 372 ? -0.062 11.431 -1.359 1.00 95.44 372 VAL A O 1
ATOM 2958 N N . MET A 1 373 ? -2.174 11.326 -2.126 1.00 96.19 373 MET A N 1
ATOM 2959 C CA . MET A 1 373 ? -2.161 9.915 -2.506 1.00 96.19 373 MET A CA 1
ATOM 2960 C C . MET A 1 373 ? -1.006 9.582 -3.456 1.00 96.19 373 MET A C 1
ATOM 2962 O O . MET A 1 373 ? -0.184 8.730 -3.138 1.00 96.19 373 MET A O 1
ATOM 2966 N N . TRP A 1 374 ? -0.885 10.259 -4.602 1.00 98.12 374 TRP A N 1
ATOM 2967 C CA . TRP A 1 374 ? 0.186 9.952 -5.560 1.00 98.12 374 TRP A CA 1
ATOM 2968 C C . TRP A 1 374 ? 1.585 10.276 -5.023 1.00 98.12 374 TRP A C 1
ATOM 2970 O O . TRP A 1 374 ? 2.529 9.552 -5.330 1.00 98.12 374 TRP A O 1
ATOM 2980 N N . GLY A 1 375 ? 1.727 11.316 -4.195 1.00 98.25 375 GLY A N 1
ATOM 2981 C CA . GLY A 1 375 ? 2.976 11.619 -3.499 1.00 98.25 375 GLY A CA 1
ATOM 2982 C C . GLY A 1 375 ? 3.398 10.497 -2.552 1.00 98.25 375 GLY A C 1
ATOM 2983 O O . GLY A 1 375 ? 4.527 10.022 -2.637 1.00 98.25 375 GLY A O 1
ATOM 2984 N N . THR A 1 376 ? 2.481 10.029 -1.702 1.00 97.75 376 THR A N 1
ATOM 2985 C CA . THR A 1 376 ? 2.707 8.899 -0.788 1.00 97.75 376 THR A CA 1
ATOM 2986 C C . THR A 1 376 ? 3.038 7.614 -1.542 1.00 97.75 376 THR A C 1
ATOM 2988 O O . THR A 1 376 ? 4.035 6.964 -1.224 1.00 97.75 376 THR A O 1
ATOM 2991 N N . LEU A 1 377 ? 2.252 7.277 -2.571 1.00 97.88 377 LEU A N 1
ATOM 2992 C CA . LEU A 1 377 ? 2.420 6.040 -3.333 1.00 97.88 377 LEU A CA 1
ATOM 2993 C C . LEU A 1 377 ? 3.765 5.998 -4.066 1.00 97.88 377 LEU A C 1
ATOM 2995 O O . LEU A 1 377 ? 4.482 5.004 -3.980 1.00 97.88 377 LEU A O 1
ATOM 2999 N N . LEU A 1 378 ? 4.160 7.086 -4.742 1.00 98.31 378 LEU A N 1
ATOM 3000 C CA . LEU A 1 378 ? 5.472 7.139 -5.397 1.00 98.31 378 LEU A CA 1
ATOM 3001 C C . LEU A 1 378 ? 6.619 7.256 -4.393 1.00 98.31 378 LEU A C 1
ATOM 3003 O O . LEU A 1 378 ? 7.732 6.886 -4.741 1.00 98.31 378 LEU A O 1
ATOM 3007 N N . GLY A 1 379 ? 6.358 7.717 -3.166 1.00 97.62 379 GLY A N 1
ATOM 3008 C CA . GLY A 1 379 ? 7.290 7.639 -2.039 1.00 97.62 379 GLY A CA 1
ATOM 3009 C C . GLY A 1 379 ? 7.442 6.225 -1.460 1.00 97.62 379 GLY A C 1
ATOM 3010 O O . GLY A 1 379 ? 8.210 6.042 -0.521 1.00 97.62 379 GLY A O 1
ATOM 3011 N N . GLY A 1 380 ? 6.725 5.232 -1.997 1.00 95.25 380 GLY A N 1
ATOM 3012 C CA . GLY A 1 380 ? 6.779 3.833 -1.571 1.00 95.25 380 GLY A CA 1
ATOM 3013 C C . GLY A 1 380 ? 5.867 3.486 -0.390 1.00 95.25 380 GLY A C 1
ATOM 3014 O O . GLY A 1 380 ? 6.005 2.407 0.181 1.00 95.25 380 GLY A O 1
ATOM 3015 N N . GLY A 1 381 ? 4.944 4.375 -0.009 1.00 94.75 381 GLY A N 1
ATOM 3016 C CA . GLY A 1 381 ? 3.983 4.128 1.066 1.00 94.75 381 GLY A CA 1
ATOM 3017 C C . GLY A 1 381 ? 2.639 3.605 0.575 1.00 94.75 381 GLY A C 1
ATOM 3018 O O . GLY A 1 381 ? 2.133 4.052 -0.450 1.00 94.75 381 GLY A O 1
ATOM 3019 N N . GLY A 1 382 ? 2.036 2.687 1.331 1.00 95.62 382 GLY A N 1
ATOM 3020 C CA . GLY A 1 382 ? 0.627 2.334 1.169 1.00 95.62 382 GLY A CA 1
ATOM 3021 C C . GLY A 1 382 ? -0.294 3.482 1.588 1.00 95.62 382 GLY A C 1
ATOM 3022 O O . GLY A 1 382 ? 0.128 4.415 2.277 1.00 95.62 382 GLY A O 1
ATOM 3023 N N . PHE A 1 383 ? -1.551 3.429 1.158 1.00 95.12 383 PHE A N 1
ATOM 3024 C CA . PHE A 1 383 ? -2.489 4.534 1.332 1.00 95.12 383 PHE A CA 1
ATOM 3025 C C . PHE A 1 383 ? -3.897 4.039 1.656 1.00 95.12 383 PHE A C 1
ATOM 3027 O O . PHE A 1 383 ? -4.465 3.248 0.901 1.00 95.12 383 PHE A O 1
ATOM 3034 N N . THR A 1 384 ? -4.494 4.563 2.725 1.00 92.50 384 THR A N 1
ATOM 3035 C CA . THR A 1 384 ? -5.948 4.547 2.913 1.00 92.50 384 THR A CA 1
ATOM 3036 C C . THR A 1 384 ? -6.474 5.970 2.962 1.00 92.50 384 THR A C 1
ATOM 3038 O O . THR A 1 384 ? -5.967 6.823 3.691 1.00 92.50 384 THR A O 1
ATOM 3041 N N . LEU A 1 385 ? -7.519 6.224 2.182 1.00 88.31 385 LEU A N 1
ATOM 3042 C CA . LEU A 1 385 ? -8.302 7.437 2.322 1.00 88.31 385 LEU A CA 1
ATOM 3043 C C . LEU A 1 385 ? -9.060 7.355 3.649 1.00 88.31 385 LEU A C 1
ATOM 3045 O O . LEU A 1 385 ? -9.854 6.436 3.826 1.00 88.31 385 LEU A O 1
ATOM 3049 N N . GLN A 1 386 ? -8.823 8.281 4.580 1.00 80.38 386 GLN A N 1
ATOM 3050 C CA . GLN A 1 386 ? -9.681 8.356 5.760 1.00 80.38 386 GLN A CA 1
ATOM 3051 C C . GLN A 1 386 ? -11.045 8.858 5.328 1.00 80.38 386 GLN A C 1
ATOM 3053 O O . GLN A 1 386 ? -11.142 9.880 4.647 1.00 80.38 386 GLN A O 1
ATOM 3058 N N . ASN A 1 387 ? -12.077 8.095 5.663 1.00 70.38 387 ASN A N 1
ATOM 3059 C CA . ASN A 1 387 ? -13.439 8.409 5.303 1.00 70.38 387 ASN A CA 1
ATOM 3060 C C . ASN A 1 387 ? -14.358 8.124 6.489 1.00 70.38 387 ASN A C 1
ATOM 3062 O O . ASN A 1 387 ? -15.180 7.209 6.462 1.00 70.38 387 ASN A O 1
ATOM 3066 N N . ASP A 1 388 ? -14.288 8.963 7.518 1.00 66.44 388 ASP A N 1
ATOM 3067 C CA . ASP A 1 388 ? -15.232 8.945 8.634 1.00 66.44 388 ASP A CA 1
ATOM 3068 C C . ASP A 1 388 ? -16.652 9.360 8.202 1.00 66.44 388 ASP A C 1
ATOM 3070 O O . ASP A 1 388 ? -17.565 9.352 9.020 1.00 66.44 388 ASP A O 1
ATOM 3074 N N . THR A 1 389 ? -16.869 9.676 6.917 1.00 58.25 389 THR A N 1
ATOM 3075 C CA . THR A 1 389 ? -18.182 9.866 6.272 1.00 58.25 389 THR A CA 1
ATOM 3076 C C . THR A 1 389 ? -18.595 8.706 5.354 1.00 58.25 389 THR A C 1
ATOM 3078 O O . THR A 1 389 ? -19.600 8.777 4.651 1.00 58.25 389 THR A O 1
ATOM 3081 N N . SER A 1 390 ? -17.868 7.591 5.359 1.00 58.03 390 SER A N 1
ATOM 3082 C CA . SER A 1 390 ? -18.152 6.394 4.546 1.00 58.03 390 SER A CA 1
ATOM 3083 C C . SER A 1 390 ? -19.452 5.665 4.918 1.00 58.03 390 SER A C 1
ATOM 3085 O O . SER A 1 390 ? -19.838 4.683 4.282 1.00 58.03 390 SER A O 1
ATOM 3087 N N . PHE A 1 391 ? -20.199 6.203 5.881 1.00 65.00 391 PHE A N 1
ATOM 3088 C CA . PHE A 1 391 ? -21.571 5.832 6.201 1.00 65.00 391 PHE A CA 1
ATOM 3089 C C . PHE A 1 391 ? -22.547 5.953 5.024 1.00 65.00 391 PHE A C 1
ATOM 3091 O O . PHE A 1 391 ? -23.680 5.520 5.152 1.00 65.00 391 PHE A O 1
ATOM 3098 N N . GLY A 1 392 ? -22.149 6.496 3.870 1.00 70.88 392 GLY A N 1
ATOM 3099 C CA . GLY A 1 392 ? -22.998 6.604 2.677 1.00 70.88 392 GLY A CA 1
ATOM 3100 C C . GLY A 1 392 ? -23.604 5.286 2.152 1.00 70.88 392 GLY A C 1
ATOM 3101 O O . GLY A 1 392 ? -24.480 5.322 1.294 1.00 70.88 392 GLY A O 1
ATOM 3102 N N . PHE A 1 393 ? -23.166 4.128 2.652 1.00 82.75 393 PHE A N 1
ATOM 3103 C CA . PHE A 1 393 ? -23.777 2.818 2.372 1.00 82.75 393 PHE A CA 1
ATOM 3104 C C . PHE A 1 393 ? -24.904 2.441 3.347 1.00 82.75 393 PHE A C 1
ATOM 3106 O O . PHE A 1 393 ? -25.520 1.388 3.216 1.00 82.75 393 PHE A O 1
ATOM 3113 N N . ASP A 1 394 ? -25.184 3.288 4.327 1.00 85.50 394 ASP A N 1
ATOM 3114 C CA . ASP A 1 394 ? -26.362 3.209 5.176 1.00 85.50 394 ASP A CA 1
ATOM 3115 C C . ASP A 1 394 ? -27.583 3.792 4.451 1.00 85.50 394 ASP A C 1
ATOM 3117 O O . ASP A 1 394 ? -27.524 4.933 3.983 1.00 85.50 394 ASP A O 1
ATOM 3121 N N . PRO A 1 395 ? -28.723 3.083 4.398 1.00 77.94 395 PRO A N 1
ATOM 3122 C CA . PRO A 1 395 ? -29.944 3.612 3.797 1.00 77.94 395 PRO A CA 1
ATOM 3123 C C . PRO A 1 395 ? -30.511 4.849 4.514 1.00 77.94 395 PRO A C 1
ATOM 3125 O O . PRO A 1 395 ? -31.348 5.544 3.938 1.00 77.94 395 PRO A O 1
ATOM 3128 N N . ASN A 1 396 ? -30.097 5.118 5.754 1.00 82.56 396 ASN A N 1
ATOM 3129 C CA . ASN A 1 396 ? -30.576 6.230 6.572 1.00 82.56 396 ASN A CA 1
ATOM 3130 C C . ASN A 1 396 ? -29.534 7.338 6.775 1.00 82.56 396 ASN A C 1
ATOM 3132 O O . ASN A 1 396 ? -29.902 8.406 7.269 1.00 82.56 396 ASN A O 1
ATOM 3136 N N . ALA A 1 397 ? -28.263 7.123 6.418 1.00 69.88 397 ALA A N 1
ATOM 3137 C CA . ALA A 1 397 ? -27.265 8.175 6.562 1.00 69.88 397 ALA A CA 1
ATOM 3138 C C . ALA A 1 397 ? -27.520 9.274 5.528 1.00 69.88 397 ALA A C 1
ATOM 3140 O O . ALA A 1 397 ? -27.614 9.033 4.323 1.00 69.88 397 ALA A O 1
ATOM 3141 N N . ALA A 1 398 ? -27.588 10.518 5.995 1.00 59.53 398 ALA A N 1
ATOM 3142 C CA . ALA A 1 398 ? -27.743 11.694 5.145 1.00 59.53 398 ALA A CA 1
ATOM 3143 C C . ALA A 1 398 ? -26.398 12.156 4.551 1.00 59.53 398 ALA A C 1
ATOM 3145 O O . ALA A 1 398 ? -26.116 13.354 4.498 1.00 59.53 398 ALA A O 1
ATOM 3146 N N . ILE A 1 399 ? -25.554 11.216 4.113 1.00 61.91 399 ILE A N 1
ATOM 3147 C CA . ILE A 1 399 ? -24.233 11.511 3.553 1.00 61.91 399 ILE A CA 1
ATOM 3148 C C . ILE A 1 399 ? -24.227 11.262 2.052 1.00 61.91 399 ILE A C 1
ATOM 3150 O O . ILE A 1 399 ? -24.640 10.214 1.561 1.00 61.91 399 ILE A O 1
ATOM 3154 N N . ASN A 1 400 ? -23.718 12.242 1.310 1.00 57.16 400 ASN A N 1
ATOM 3155 C CA . ASN A 1 400 ? -23.477 12.092 -0.113 1.00 57.16 400 ASN A CA 1
ATOM 3156 C C . ASN A 1 400 ? -22.332 11.094 -0.341 1.00 57.16 400 ASN A C 1
ATOM 3158 O O . ASN A 1 400 ? -21.186 11.382 0.006 1.00 57.16 400 ASN A O 1
ATOM 3162 N N . VAL A 1 401 ? -22.630 9.953 -0.965 1.00 59.88 401 VAL A N 1
ATOM 3163 C CA . VAL A 1 401 ? -21.613 9.036 -1.496 1.00 59.88 401 VAL A CA 1
ATOM 3164 C C . VAL A 1 401 ? -20.991 9.683 -2.740 1.00 59.88 401 VAL A C 1
ATOM 3166 O O . VAL A 1 401 ? -21.292 9.325 -3.878 1.00 59.88 401 VAL A O 1
ATOM 3169 N N . ASP A 1 402 ? -20.156 10.706 -2.544 1.00 62.00 402 ASP A N 1
ATOM 3170 C CA . ASP A 1 402 ? -19.322 11.259 -3.610 1.00 62.00 402 ASP A CA 1
ATOM 3171 C C . ASP A 1 402 ? -18.259 10.239 -4.045 1.00 62.00 402 ASP A C 1
ATOM 3173 O O . ASP A 1 402 ? -17.089 10.281 -3.661 1.00 62.00 402 ASP A O 1
ATOM 3177 N N . TYR A 1 403 ? -18.676 9.323 -4.916 1.00 73.44 403 TYR A N 1
ATOM 3178 C CA . TYR A 1 403 ? -17.821 8.304 -5.507 1.00 73.44 403 TYR A CA 1
ATOM 3179 C C . TYR A 1 403 ? -16.618 8.873 -6.267 1.00 73.44 403 TYR A C 1
ATOM 3181 O O . TYR A 1 403 ? -15.772 8.082 -6.675 1.00 73.44 403 TYR A O 1
ATOM 3189 N N . GLU A 1 404 ? -16.505 10.186 -6.503 1.00 84.44 404 GLU A N 1
ATOM 3190 C CA . GLU A 1 404 ? -15.376 10.753 -7.238 1.00 84.44 404 GLU A CA 1
ATOM 3191 C C . GLU A 1 404 ? -14.038 10.436 -6.559 1.00 84.44 404 GLU A C 1
ATOM 3193 O O . GLU A 1 404 ? -13.125 9.948 -7.230 1.00 84.44 404 GLU A O 1
ATOM 3198 N N . MET A 1 405 ? -13.915 10.639 -5.241 1.00 86.56 405 MET A N 1
ATOM 3199 C CA . MET A 1 405 ? -12.675 10.282 -4.540 1.00 86.56 405 MET A CA 1
ATOM 3200 C C . MET A 1 405 ? -12.444 8.779 -4.526 1.00 86.56 405 MET A C 1
ATOM 3202 O O . MET A 1 405 ? -11.330 8.340 -4.805 1.00 86.56 405 MET A O 1
ATOM 3206 N N . LEU A 1 406 ? -13.490 7.983 -4.302 1.00 87.75 406 LEU A N 1
ATOM 3207 C CA . LEU A 1 406 ? -13.364 6.528 -4.333 1.00 87.75 406 LEU A CA 1
ATOM 3208 C C . LEU A 1 406 ? -12.927 6.021 -5.717 1.00 87.75 406 LEU A C 1
ATOM 3210 O O . LEU A 1 406 ? -12.106 5.116 -5.819 1.00 87.75 406 LEU A O 1
ATOM 3214 N N . ASN A 1 407 ? -13.416 6.638 -6.797 1.00 91.25 407 ASN A N 1
ATOM 3215 C CA . ASN A 1 407 ? -12.974 6.356 -8.161 1.00 91.25 407 ASN A CA 1
ATOM 3216 C C . ASN A 1 407 ? -11.485 6.689 -8.335 1.00 91.25 407 ASN A C 1
ATOM 3218 O O . ASN A 1 407 ? -10.754 5.876 -8.891 1.00 91.25 407 ASN A O 1
ATOM 3222 N N . ARG A 1 408 ? -11.020 7.845 -7.835 1.00 92.69 408 ARG A N 1
ATOM 3223 C CA . ARG A 1 408 ? -9.602 8.250 -7.905 1.00 92.69 408 ARG A CA 1
ATOM 3224 C C . ARG A 1 408 ? -8.688 7.283 -7.145 1.00 92.69 408 ARG A C 1
ATOM 3226 O O . ARG A 1 408 ? -7.650 6.903 -7.684 1.00 92.69 408 ARG A O 1
ATOM 3233 N N . VAL A 1 409 ? -9.098 6.839 -5.953 1.00 93.88 409 VAL A N 1
ATOM 3234 C CA . VAL A 1 409 ? -8.413 5.772 -5.196 1.00 93.88 409 VAL A CA 1
ATOM 3235 C C . VAL A 1 409 ? -8.364 4.485 -6.024 1.00 93.88 409 VAL A C 1
ATOM 3237 O O . VAL A 1 409 ? -7.300 3.889 -6.170 1.00 93.88 409 VAL A O 1
ATOM 3240 N N . GLY A 1 410 ? -9.480 4.110 -6.654 1.00 95.75 410 GLY A N 1
ATOM 3241 C CA . GLY A 1 410 ? -9.557 2.974 -7.573 1.00 95.75 410 GLY A CA 1
ATOM 3242 C C . GLY A 1 410 ? -8.593 3.051 -8.755 1.00 95.75 410 GLY A C 1
ATOM 3243 O O . GLY A 1 410 ? -7.914 2.077 -9.066 1.00 95.75 410 GLY A O 1
ATOM 3244 N N . TYR A 1 411 ? -8.469 4.215 -9.398 1.00 97.50 411 TYR A N 1
ATOM 3245 C CA . TYR A 1 411 ? -7.541 4.396 -10.520 1.00 97.50 411 TYR A CA 1
ATOM 3246 C C . TYR A 1 411 ? -6.085 4.175 -10.101 1.00 97.50 411 TYR A C 1
ATOM 3248 O O . TYR A 1 411 ? -5.330 3.539 -10.837 1.00 97.50 411 TYR A O 1
ATOM 3256 N N . ALA A 1 412 ? -5.695 4.663 -8.920 1.00 97.81 412 ALA A N 1
ATOM 3257 C CA . ALA A 1 412 ? -4.367 4.418 -8.370 1.00 97.81 412 ALA A CA 1
ATOM 3258 C C . ALA A 1 412 ? -4.176 2.940 -7.991 1.00 97.81 412 ALA A C 1
ATOM 3260 O O . ALA A 1 412 ? -3.175 2.339 -8.380 1.00 97.81 412 ALA A O 1
ATOM 3261 N N . ALA A 1 413 ? -5.153 2.330 -7.313 1.00 96.94 413 ALA A N 1
ATOM 3262 C CA . ALA A 1 413 ? -5.113 0.915 -6.947 1.00 96.94 413 ALA A CA 1
ATOM 3263 C C . ALA A 1 413 ? -4.943 0.009 -8.181 1.00 96.94 413 ALA A C 1
ATOM 3265 O O . ALA A 1 413 ? -4.051 -0.838 -8.218 1.00 96.94 413 ALA A O 1
ATOM 3266 N N . ALA A 1 414 ? -5.734 0.246 -9.232 1.00 95.94 414 ALA A N 1
ATOM 3267 C CA . ALA A 1 414 ? -5.647 -0.483 -10.492 1.00 95.94 414 ALA A CA 1
ATOM 3268 C C . ALA A 1 414 ? -4.304 -0.261 -11.208 1.00 95.94 414 ALA A C 1
ATOM 3270 O O . ALA A 1 414 ? -3.742 -1.207 -11.758 1.00 95.94 414 ALA A O 1
ATOM 3271 N N . PHE A 1 415 ? -3.766 0.963 -11.190 1.00 96.94 415 PHE A N 1
ATOM 3272 C CA . PHE A 1 415 ? -2.457 1.258 -11.774 1.00 96.94 415 PHE A CA 1
ATOM 3273 C C . PHE A 1 415 ? -1.345 0.430 -11.116 1.00 96.94 415 PHE A C 1
ATOM 3275 O O . PHE A 1 415 ? -0.624 -0.280 -11.813 1.00 96.94 415 PHE A O 1
ATOM 3282 N N . PHE A 1 416 ? -1.244 0.452 -9.783 1.00 94.94 416 PHE A N 1
ATOM 3283 C CA . PHE A 1 416 ? -0.210 -0.300 -9.064 1.00 94.94 416 PHE A CA 1
ATOM 3284 C C . PHE A 1 416 ? -0.423 -1.815 -9.121 1.00 94.94 416 PHE A C 1
ATOM 3286 O O . PHE A 1 416 ? 0.551 -2.560 -9.212 1.00 94.94 416 PHE A O 1
ATOM 3293 N N . ALA A 1 417 ? -1.673 -2.285 -9.151 1.00 91.50 417 ALA A N 1
ATOM 3294 C CA . ALA A 1 417 ? -1.962 -3.695 -9.394 1.00 91.50 417 ALA A CA 1
ATOM 3295 C C . ALA A 1 417 ? -1.451 -4.159 -10.773 1.00 91.50 417 ALA A C 1
ATOM 3297 O O . ALA A 1 417 ? -0.938 -5.272 -10.888 1.00 91.50 417 ALA A O 1
ATOM 3298 N N . ASN A 1 418 ? -1.533 -3.302 -11.798 1.00 91.50 418 ASN A N 1
ATOM 3299 C CA . ASN A 1 418 ? -1.052 -3.607 -13.148 1.00 91.50 418 ASN A CA 1
ATOM 3300 C C . ASN A 1 418 ? 0.480 -3.583 -13.284 1.00 91.50 418 ASN A C 1
ATOM 3302 O O . ASN A 1 418 ? 0.997 -4.274 -14.158 1.00 91.50 418 ASN A O 1
ATOM 3306 N N . LEU A 1 419 ? 1.207 -2.852 -12.426 1.00 90.00 419 LEU A N 1
ATOM 3307 C CA . LEU A 1 419 ? 2.674 -2.978 -12.335 1.00 90.00 419 LEU A CA 1
ATOM 3308 C C . LEU A 1 419 ? 3.089 -4.376 -11.839 1.00 90.00 419 LEU A C 1
ATOM 3310 O O . LEU A 1 419 ? 4.164 -4.881 -12.167 1.00 90.00 419 LEU A O 1
ATOM 3314 N N . GLY A 1 420 ? 2.224 -5.025 -11.051 1.00 85.44 420 GLY A N 1
ATOM 3315 C CA . GLY A 1 420 ? 2.426 -6.383 -10.557 1.00 85.44 420 GLY A CA 1
ATOM 3316 C C . GLY A 1 420 ? 3.729 -6.534 -9.769 1.00 85.44 420 GLY A C 1
ATOM 3317 O O . GLY A 1 420 ? 4.098 -5.678 -8.967 1.00 85.44 420 GLY A O 1
ATOM 3318 N N . ALA A 1 421 ? 4.456 -7.628 -10.017 1.00 82.31 421 ALA A N 1
ATOM 3319 C CA . ALA A 1 421 ? 5.714 -7.926 -9.331 1.00 82.31 421 ALA A CA 1
ATOM 3320 C C . ALA A 1 421 ? 6.835 -6.897 -9.595 1.00 82.31 421 ALA A C 1
ATOM 3322 O O . ALA A 1 421 ? 7.810 -6.876 -8.841 1.00 82.31 421 ALA A O 1
ATOM 3323 N N . GLY A 1 422 ? 6.701 -6.041 -10.620 1.00 84.12 422 GLY A N 1
ATOM 3324 C CA . GLY A 1 422 ? 7.668 -4.986 -10.942 1.00 84.12 422 GLY A CA 1
ATOM 3325 C C . GLY A 1 422 ? 7.886 -4.012 -9.785 1.00 84.12 422 GLY A C 1
ATOM 3326 O O . GLY A 1 422 ? 9.026 -3.628 -9.521 1.00 84.12 422 GLY A O 1
ATOM 3327 N N . VAL A 1 423 ? 6.835 -3.736 -8.995 1.00 88.81 423 VAL A N 1
ATOM 3328 C CA . VAL A 1 423 ? 6.899 -2.836 -7.827 1.00 88.81 423 VAL A CA 1
ATOM 3329 C C . VAL A 1 423 ? 7.986 -3.246 -6.830 1.00 88.81 423 VAL A C 1
ATOM 3331 O O . VAL A 1 423 ? 8.614 -2.396 -6.209 1.00 88.81 423 VAL A O 1
ATOM 3334 N N . ALA A 1 424 ? 8.273 -4.548 -6.727 1.00 89.00 424 ALA A N 1
ATOM 3335 C CA . ALA A 1 424 ? 9.254 -5.093 -5.797 1.00 89.00 424 ALA A CA 1
ATOM 3336 C C . ALA A 1 424 ? 10.677 -4.569 -6.029 1.00 89.00 424 ALA A C 1
ATOM 3338 O O . ALA A 1 424 ? 11.464 -4.521 -5.087 1.00 89.00 424 ALA A O 1
ATOM 3339 N N . GLN A 1 425 ? 10.991 -4.226 -7.280 1.00 90.12 425 GLN A N 1
ATOM 3340 C CA . GLN A 1 425 ? 12.304 -3.754 -7.720 1.00 90.12 425 GLN A CA 1
ATOM 3341 C C . GLN A 1 425 ? 12.387 -2.228 -7.771 1.00 90.12 425 GLN A C 1
ATOM 3343 O O . GLN A 1 425 ? 13.441 -1.680 -8.087 1.00 90.12 425 GLN A O 1
ATOM 3348 N N . MET A 1 426 ? 11.281 -1.532 -7.504 1.00 93.62 426 MET A N 1
ATOM 3349 C CA . MET A 1 426 ? 11.257 -0.083 -7.583 1.00 93.62 426 MET A CA 1
ATOM 3350 C C . MET A 1 426 ? 11.704 0.555 -6.266 1.00 93.62 426 MET A C 1
ATOM 3352 O O . MET A 1 426 ? 11.535 -0.008 -5.189 1.00 93.62 426 MET A O 1
ATOM 3356 N N . THR A 1 427 ? 12.272 1.752 -6.349 1.00 95.31 427 THR A N 1
ATOM 3357 C CA . THR A 1 427 ? 12.704 2.578 -5.217 1.00 95.31 427 THR A CA 1
ATOM 3358 C C . THR A 1 427 ? 12.277 4.026 -5.478 1.00 95.31 427 THR A C 1
ATOM 3360 O O . THR A 1 427 ? 12.372 4.485 -6.620 1.00 95.31 427 THR A O 1
ATOM 3363 N N . PRO A 1 428 ? 11.760 4.759 -4.478 1.00 97.62 428 PRO A N 1
ATOM 3364 C CA . PRO A 1 428 ? 11.470 6.179 -4.616 1.00 97.62 428 PRO A CA 1
ATOM 3365 C C . PRO A 1 428 ? 12.777 6.965 -4.776 1.00 97.62 428 PRO A C 1
ATOM 3367 O O . PRO A 1 428 ? 13.591 7.021 -3.854 1.00 97.62 428 PRO A O 1
ATOM 3370 N N . ASP A 1 429 ? 12.971 7.597 -5.933 1.00 97.50 429 ASP A N 1
ATOM 3371 C CA . ASP A 1 429 ? 14.134 8.441 -6.205 1.00 97.50 429 ASP A CA 1
ATOM 3372 C C . ASP A 1 429 ? 13.759 9.627 -7.103 1.00 97.50 429 ASP A C 1
ATOM 3374 O O . ASP A 1 429 ? 13.598 9.523 -8.322 1.00 97.50 429 ASP A O 1
ATOM 3378 N N . GLY A 1 430 ? 13.626 10.796 -6.474 1.00 97.38 430 GLY A N 1
ATOM 3379 C CA . GLY A 1 430 ? 13.270 12.035 -7.155 1.00 97.38 430 GLY A CA 1
ATOM 3380 C C . GLY A 1 430 ? 14.374 12.595 -8.057 1.00 97.38 430 GLY A C 1
ATOM 3381 O O . GLY A 1 430 ? 14.084 13.494 -8.843 1.00 97.38 430 GLY A O 1
ATOM 3382 N N . ALA A 1 431 ? 15.617 12.104 -7.979 1.00 97.12 431 ALA A N 1
ATOM 3383 C CA . ALA A 1 431 ? 16.715 12.608 -8.806 1.00 97.12 431 ALA A CA 1
ATOM 3384 C C . ALA A 1 4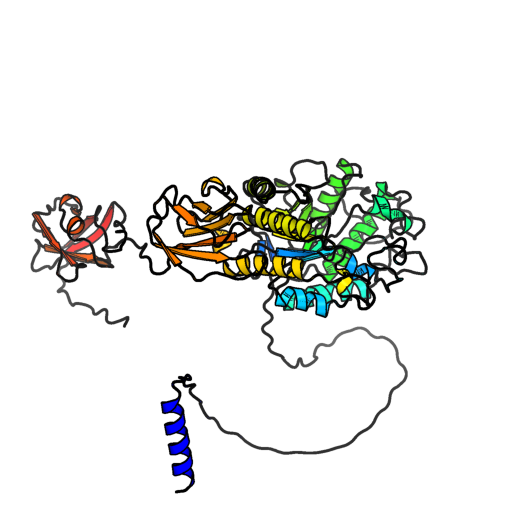31 ? 16.542 12.263 -10.296 1.00 97.12 431 ALA A C 1
ATOM 3386 O O . ALA A 1 431 ? 17.011 13.010 -11.153 1.00 97.12 431 ALA A O 1
ATOM 3387 N N . TYR A 1 432 ? 15.803 11.193 -10.609 1.00 97.81 432 TYR A N 1
ATOM 3388 C CA . TYR A 1 432 ? 15.558 10.743 -11.983 1.00 97.81 432 TYR A CA 1
ATOM 3389 C C . TYR A 1 432 ? 14.559 11.604 -12.759 1.00 97.81 432 TYR A C 1
ATOM 3391 O O . TYR A 1 432 ? 14.306 11.335 -13.930 1.00 97.81 432 TYR A O 1
ATOM 3399 N N . CYS A 1 433 ? 13.950 12.630 -12.162 1.00 97.88 433 CYS A N 1
ATOM 3400 C CA . CYS A 1 433 ? 12.985 13.454 -12.880 1.00 97.88 433 CYS A CA 1
ATOM 3401 C C . CYS A 1 433 ? 12.880 14.882 -12.358 1.00 97.88 433 CYS A C 1
ATOM 3403 O O . CYS A 1 433 ? 12.971 15.155 -11.165 1.00 97.88 433 CYS A O 1
ATOM 3405 N N . SER A 1 434 ? 12.574 15.822 -13.253 1.00 98.38 434 SER A N 1
ATOM 3406 C CA . SER A 1 434 ? 12.453 17.237 -12.884 1.00 98.38 434 SER A CA 1
ATOM 3407 C C . SER A 1 434 ? 11.236 17.549 -12.009 1.00 98.38 434 SER A C 1
ATOM 3409 O O . SER A 1 434 ? 11.142 18.654 -11.479 1.00 98.38 434 SER A O 1
ATOM 3411 N N . THR A 1 435 ? 10.276 16.625 -11.881 1.00 98.12 435 THR A N 1
ATOM 3412 C CA . THR A 1 435 ? 9.155 16.768 -10.937 1.00 98.12 435 THR A CA 1
ATOM 3413 C C . THR A 1 435 ? 9.595 16.485 -9.502 1.00 98.12 435 THR A C 1
ATOM 3415 O O . THR A 1 435 ? 8.949 16.951 -8.564 1.00 98.12 435 THR A O 1
ATOM 3418 N N . GLY A 1 436 ? 10.687 15.731 -9.331 1.00 98.31 436 GLY A N 1
ATOM 3419 C CA . GLY A 1 436 ? 11.154 15.227 -8.049 1.00 98.31 436 GLY A CA 1
ATOM 3420 C C . GLY A 1 436 ? 10.273 14.133 -7.444 1.00 98.31 436 GLY A C 1
ATOM 3421 O O . GLY A 1 436 ? 10.444 13.844 -6.267 1.00 98.31 436 GLY A O 1
ATOM 3422 N N . ILE A 1 437 ? 9.313 13.575 -8.192 1.00 98.62 437 ILE A N 1
ATOM 3423 C CA . ILE A 1 437 ? 8.337 12.590 -7.702 1.00 98.62 437 ILE A CA 1
ATOM 3424 C C . ILE A 1 437 ? 8.367 11.385 -8.638 1.00 98.62 437 ILE A C 1
ATOM 3426 O O . ILE A 1 437 ? 7.626 11.339 -9.628 1.00 98.62 437 ILE A O 1
ATOM 3430 N N . CYS A 1 438 ? 9.259 10.444 -8.334 1.00 97.69 438 CYS A N 1
ATOM 3431 C CA . CYS A 1 438 ? 9.541 9.296 -9.182 1.00 97.69 438 CYS A CA 1
ATOM 3432 C C . CYS A 1 438 ? 9.774 8.025 -8.373 1.00 97.69 438 CYS A C 1
ATOM 3434 O O . CYS A 1 438 ? 10.534 8.025 -7.409 1.00 97.69 438 CYS A O 1
ATOM 3436 N N . LEU A 1 439 ? 9.128 6.948 -8.806 1.00 97.88 439 LEU A N 1
ATOM 3437 C CA . LEU A 1 439 ? 9.356 5.587 -8.342 1.00 97.88 439 LEU A CA 1
ATOM 3438 C C . LEU A 1 439 ? 10.045 4.841 -9.488 1.00 97.88 439 LEU A C 1
ATOM 3440 O O . LEU A 1 439 ? 9.518 4.821 -10.602 1.00 97.88 439 LEU A O 1
ATOM 3444 N N . VAL A 1 440 ? 11.239 4.295 -9.255 1.00 96.94 440 VAL A N 1
ATOM 3445 C CA . VAL A 1 440 ? 12.128 3.836 -10.334 1.00 96.94 440 VAL A CA 1
ATOM 3446 C C . VAL A 1 440 ? 12.736 2.469 -10.049 1.00 96.94 440 VAL A C 1
ATOM 3448 O O . VAL A 1 440 ? 13.157 2.184 -8.936 1.00 96.94 440 VAL A O 1
ATOM 3451 N N . ASN A 1 441 ? 12.823 1.641 -11.079 1.00 94.75 441 ASN A N 1
ATOM 3452 C CA . ASN A 1 441 ? 13.730 0.509 -11.201 1.00 94.75 441 ASN A CA 1
ATOM 3453 C C . ASN A 1 441 ? 14.714 0.873 -12.328 1.00 94.75 441 ASN A C 1
ATOM 3455 O O . ASN A 1 441 ? 14.387 0.665 -13.507 1.00 94.75 441 ASN A O 1
ATOM 3459 N N . PRO A 1 442 ? 15.853 1.520 -12.004 1.00 92.38 442 PRO A N 1
ATOM 3460 C CA . PRO A 1 442 ? 16.757 2.065 -13.009 1.00 92.38 442 PRO A CA 1
ATOM 3461 C C . PRO A 1 442 ? 17.187 1.007 -14.027 1.00 92.38 442 PRO A C 1
ATOM 3463 O O . PRO A 1 442 ? 17.509 -0.123 -13.667 1.00 92.38 442 PRO A O 1
ATOM 3466 N N . GLY A 1 443 ? 17.165 1.360 -15.312 1.00 89.75 443 GLY A N 1
ATOM 3467 C CA . GLY A 1 443 ? 17.448 0.416 -16.394 1.00 89.75 443 GLY A CA 1
ATOM 3468 C C . GLY A 1 443 ? 16.220 -0.340 -16.919 1.00 89.75 443 GLY A C 1
ATOM 3469 O O . GLY A 1 443 ? 16.320 -0.938 -17.984 1.00 89.75 443 GLY A O 1
ATOM 3470 N N . GLN A 1 444 ? 15.076 -0.317 -16.218 1.00 91.94 444 GLN A N 1
ATOM 3471 C CA . GLN A 1 444 ? 13.925 -1.174 -16.541 1.00 91.94 444 GLN A CA 1
ATOM 3472 C C . GLN A 1 444 ? 12.574 -0.451 -16.561 1.00 91.94 444 GLN A C 1
ATOM 3474 O O . GLN A 1 444 ? 11.834 -0.569 -17.537 1.00 91.94 444 GLN A O 1
ATOM 3479 N N . GLU A 1 445 ? 12.217 0.276 -15.501 1.00 95.38 445 GLU A N 1
ATOM 3480 C CA . GLU A 1 445 ? 10.844 0.761 -15.313 1.00 95.38 445 GLU A CA 1
ATOM 3481 C C . GLU A 1 445 ? 10.789 2.022 -14.444 1.00 95.38 445 GLU A C 1
ATOM 3483 O O . GLU A 1 445 ? 11.470 2.123 -13.429 1.00 95.38 445 GLU A O 1
ATOM 3488 N N . TYR A 1 446 ? 9.976 3.002 -14.833 1.00 97.94 446 TYR A N 1
ATOM 3489 C CA . TYR A 1 446 ? 9.885 4.301 -14.173 1.00 97.94 446 TYR A CA 1
ATOM 3490 C C . TYR A 1 446 ? 8.427 4.748 -14.114 1.00 97.94 446 TYR A C 1
ATOM 3492 O O . TYR A 1 446 ? 7.697 4.680 -15.104 1.00 97.94 446 TYR A O 1
ATOM 3500 N N . VAL A 1 447 ? 8.016 5.271 -12.965 1.00 98.62 447 VAL A N 1
ATOM 3501 C CA . VAL A 1 447 ? 6.711 5.901 -12.766 1.00 98.62 447 VAL A CA 1
ATOM 3502 C C . VAL A 1 447 ? 6.934 7.309 -12.241 1.00 98.62 447 VAL A C 1
ATOM 3504 O O . VAL A 1 447 ? 7.591 7.509 -11.223 1.00 98.62 447 VAL A O 1
ATOM 3507 N N . ILE A 1 448 ? 6.378 8.292 -12.944 1.00 98.75 448 ILE A N 1
ATOM 3508 C CA . ILE A 1 448 ? 6.584 9.714 -12.677 1.00 98.75 448 ILE A CA 1
ATOM 3509 C C . ILE A 1 448 ? 5.235 10.376 -12.451 1.00 98.75 448 ILE A C 1
ATOM 3511 O O . ILE A 1 448 ? 4.342 10.263 -13.290 1.00 98.75 448 ILE A O 1
ATOM 3515 N N . TYR A 1 449 ? 5.104 11.129 -11.361 1.00 98.75 449 TYR A N 1
ATOM 3516 C CA . TYR A 1 449 ? 3.951 11.995 -11.139 1.00 98.75 449 TYR A CA 1
ATOM 3517 C C . TYR A 1 449 ? 4.323 13.449 -11.428 1.00 98.75 449 TYR A C 1
ATOM 3519 O O . TYR A 1 449 ? 5.277 13.997 -10.872 1.00 98.75 449 TYR A O 1
ATOM 3527 N N . SER A 1 450 ? 3.554 14.094 -12.301 1.00 97.88 450 SER A N 1
ATOM 3528 C CA . SER A 1 450 ? 3.714 15.504 -12.645 1.00 97.88 450 SER A CA 1
ATOM 3529 C C . SER A 1 450 ? 2.436 16.256 -12.311 1.00 97.88 450 SER A C 1
ATOM 3531 O O . SER A 1 450 ? 1.457 16.173 -13.047 1.00 97.88 450 SER A O 1
ATOM 3533 N N . GLN A 1 451 ? 2.452 16.992 -11.198 1.00 95.81 451 GLN A N 1
ATOM 3534 C CA . GLN A 1 451 ? 1.265 17.670 -10.661 1.00 95.81 451 GLN A CA 1
ATOM 3535 C C . GLN A 1 451 ? 0.845 18.938 -11.433 1.00 95.81 451 GLN A C 1
ATOM 3537 O O . GLN A 1 451 ? -0.257 19.443 -11.251 1.00 95.81 451 GLN A O 1
ATOM 3542 N N . SER A 1 452 ? 1.736 19.522 -12.244 1.00 93.38 452 SER A N 1
ATOM 3543 C CA . SER A 1 452 ? 1.485 20.787 -12.952 1.00 93.38 452 SER A CA 1
ATOM 3544 C C . SER A 1 452 ? 2.476 21.022 -14.104 1.00 93.38 452 SER A C 1
ATOM 3546 O O . SER A 1 452 ? 3.346 20.194 -14.373 1.00 93.38 452 SER A O 1
ATOM 3548 N N . GLY A 1 453 ? 2.341 22.152 -14.812 1.00 94.44 453 GLY A N 1
ATOM 3549 C CA . GLY A 1 453 ? 3.220 22.541 -15.929 1.00 94.44 453 GLY A CA 1
ATOM 3550 C C . GLY A 1 453 ? 2.842 21.862 -17.247 1.00 94.44 453 GLY A C 1
ATOM 3551 O O . GLY A 1 453 ? 1.897 21.093 -17.280 1.00 94.44 453 GLY A O 1
ATOM 3552 N N . SER A 1 454 ? 3.521 22.141 -18.360 1.00 95.94 454 SER A N 1
ATOM 3553 C CA . SER A 1 454 ? 3.232 21.506 -19.667 1.00 95.94 454 SER A CA 1
ATOM 3554 C C . SER A 1 454 ? 4.197 20.377 -20.027 1.00 95.94 454 SER A C 1
ATOM 3556 O O . SER A 1 454 ? 3.930 19.590 -20.931 1.00 95.94 454 SER A O 1
ATOM 3558 N N . ASN A 1 455 ? 5.340 20.313 -19.355 1.00 97.56 455 ASN A N 1
ATOM 3559 C CA . ASN A 1 455 ? 6.410 19.370 -19.630 1.00 97.56 455 ASN A CA 1
ATOM 3560 C C . ASN A 1 455 ? 7.217 19.096 -18.360 1.00 97.56 455 ASN A C 1
ATOM 3562 O O . ASN A 1 455 ? 7.142 19.841 -17.383 1.00 97.56 455 ASN A O 1
ATOM 3566 N N . PHE A 1 456 ? 7.966 18.005 -18.397 1.00 98.44 456 PHE A N 1
ATOM 3567 C CA . PHE A 1 456 ? 8.969 17.639 -17.406 1.00 98.44 456 PHE A CA 1
ATOM 3568 C C . PHE A 1 456 ? 10.055 16.811 -18.095 1.00 98.44 456 PHE A C 1
ATOM 3570 O O . PHE A 1 456 ? 9.890 16.399 -19.248 1.00 98.44 456 PHE A O 1
ATOM 3577 N N . THR A 1 457 ? 11.165 16.583 -17.402 1.00 98.56 457 THR A N 1
ATOM 3578 C CA . THR A 1 457 ? 12.261 15.751 -17.899 1.00 98.56 457 THR A CA 1
ATOM 3579 C C . THR A 1 457 ? 12.465 14.527 -17.024 1.00 98.56 457 THR A C 1
ATOM 3581 O O . THR A 1 457 ? 12.181 14.569 -15.826 1.00 98.56 457 THR A O 1
ATOM 3584 N N . VAL A 1 458 ? 12.966 13.456 -17.631 1.00 98.56 458 VAL A N 1
ATOM 3585 C CA . VAL A 1 458 ? 13.359 12.211 -16.964 1.00 98.56 458 VAL A CA 1
ATOM 3586 C C . VAL A 1 458 ? 14.799 11.891 -17.358 1.00 98.56 458 VAL A C 1
ATOM 3588 O O . VAL A 1 458 ? 15.158 12.034 -18.530 1.00 98.56 458 VAL A O 1
ATOM 3591 N N . ASP A 1 459 ? 15.618 11.494 -16.392 1.00 98.00 459 ASP A N 1
ATOM 3592 C CA . ASP A 1 459 ? 16.935 10.922 -16.642 1.00 98.00 459 ASP A CA 1
ATOM 3593 C C . ASP A 1 459 ? 16.768 9.459 -17.052 1.00 98.00 459 ASP A C 1
ATOM 3595 O O . ASP A 1 459 ? 16.325 8.618 -16.273 1.00 98.00 459 ASP A O 1
ATOM 3599 N N . LEU A 1 460 ? 17.082 9.177 -18.312 1.00 96.69 460 LEU A N 1
ATOM 3600 C CA . LEU A 1 460 ? 17.069 7.842 -18.899 1.00 96.69 460 LEU A CA 1
ATOM 3601 C C . LEU A 1 460 ? 18.467 7.446 -19.382 1.00 96.69 460 LEU A C 1
ATOM 3603 O O . LEU A 1 460 ? 18.588 6.595 -20.261 1.00 96.69 460 LEU A O 1
ATOM 3607 N N . SER A 1 461 ? 19.525 8.080 -18.869 1.00 93.38 461 SER A N 1
ATOM 3608 C CA . SER A 1 461 ? 20.902 7.821 -19.303 1.00 93.38 461 SER A CA 1
ATOM 3609 C C . SER A 1 461 ? 21.337 6.366 -19.097 1.00 93.38 461 SER A C 1
ATOM 3611 O O . SER A 1 461 ? 22.075 5.837 -19.928 1.00 93.38 461 SER A O 1
ATOM 3613 N N . ASP A 1 462 ? 20.780 5.695 -18.087 1.00 86.75 462 ASP A N 1
ATOM 3614 C CA . ASP A 1 462 ? 21.017 4.277 -17.786 1.00 86.75 462 ASP A CA 1
ATOM 3615 C C . ASP A 1 462 ? 20.236 3.300 -18.685 1.00 86.75 462 ASP A C 1
ATOM 3617 O O . ASP A 1 462 ? 20.432 2.088 -18.605 1.00 86.75 462 ASP A O 1
ATOM 3621 N N . VAL A 1 463 ? 19.346 3.798 -19.552 1.00 88.50 463 VAL A N 1
ATOM 3622 C CA . VAL A 1 463 ? 18.477 2.973 -20.408 1.00 88.50 463 VAL A CA 1
ATOM 3623 C C . VAL A 1 463 ? 18.679 3.382 -21.864 1.00 88.50 463 VAL A C 1
ATOM 3625 O O . VAL A 1 463 ? 17.818 4.042 -22.440 1.00 88.50 463 VAL A O 1
ATOM 3628 N N . PRO A 1 464 ? 19.797 3.036 -22.526 1.00 86.88 464 PRO A N 1
ATOM 3629 C CA . PRO A 1 464 ? 20.034 3.518 -23.883 1.00 86.88 464 PRO A CA 1
ATOM 3630 C C . PRO A 1 464 ? 19.039 2.965 -24.920 1.00 86.88 464 PRO A C 1
ATOM 3632 O O . PRO A 1 464 ? 19.054 3.445 -26.050 1.00 86.88 464 PRO A O 1
ATOM 3635 N N . VAL A 1 465 ? 18.179 2.007 -24.550 1.00 88.00 465 VAL A N 1
ATOM 3636 C CA . VAL A 1 465 ? 17.266 1.219 -25.399 1.00 88.00 465 VAL A CA 1
ATOM 3637 C C . VAL A 1 465 ? 15.881 1.847 -25.620 1.00 88.00 465 VAL A C 1
ATOM 3639 O O . VAL A 1 465 ? 15.575 2.931 -25.122 1.00 88.00 465 VAL A O 1
ATOM 3642 N N . ASN A 1 466 ? 15.036 1.172 -26.406 1.00 90.25 466 ASN A N 1
ATOM 3643 C CA . ASN A 1 466 ? 13.646 1.570 -26.602 1.00 90.25 466 ASN A CA 1
ATOM 3644 C C . ASN A 1 466 ? 12.817 1.303 -25.339 1.00 90.25 466 ASN A C 1
ATOM 3646 O O . ASN A 1 466 ? 12.927 0.257 -24.700 1.00 90.25 466 ASN A O 1
ATOM 3650 N N . MET A 1 467 ? 11.948 2.252 -25.011 1.00 94.38 467 MET A N 1
ATOM 3651 C CA . MET A 1 467 ? 10.994 2.159 -23.916 1.00 94.38 467 MET A CA 1
ATOM 3652 C C . MET A 1 467 ? 9.586 2.453 -24.419 1.00 94.38 467 MET A C 1
ATOM 3654 O O . MET A 1 467 ? 9.374 3.335 -25.257 1.00 94.38 467 MET A O 1
ATOM 3658 N N . ILE A 1 468 ? 8.614 1.740 -23.860 1.00 95.94 468 ILE A N 1
ATOM 3659 C CA . ILE A 1 468 ? 7.193 2.015 -24.020 1.00 95.94 468 ILE A CA 1
ATOM 3660 C C . ILE A 1 468 ? 6.788 3.037 -22.961 1.00 95.94 468 ILE A C 1
ATOM 3662 O O . ILE A 1 468 ? 7.012 2.837 -21.770 1.00 95.94 468 ILE A O 1
ATOM 3666 N N . ALA A 1 469 ? 6.165 4.119 -23.411 1.00 97.62 469 ALA A N 1
ATOM 3667 C CA . ALA A 1 469 ? 5.663 5.197 -22.581 1.00 97.62 469 ALA A CA 1
ATOM 3668 C C . ALA A 1 469 ? 4.133 5.270 -22.633 1.00 97.62 469 ALA A C 1
ATOM 3670 O O . ALA A 1 469 ? 3.538 5.204 -23.714 1.00 97.62 469 ALA A O 1
ATOM 3671 N N . GLN A 1 470 ? 3.493 5.463 -21.478 1.00 98.12 470 GLN A N 1
ATOM 3672 C CA . GLN A 1 470 ? 2.049 5.659 -21.367 1.00 98.12 470 GLN A CA 1
ATOM 3673 C C . GLN A 1 470 ? 1.708 6.729 -20.327 1.00 98.12 470 GLN A C 1
ATOM 3675 O O . GLN A 1 470 ? 2.187 6.704 -19.197 1.00 98.12 470 GLN A O 1
ATOM 3680 N N . PHE A 1 471 ? 0.828 7.659 -20.699 1.00 98.62 471 PHE A N 1
ATOM 3681 C CA . PHE A 1 471 ? 0.265 8.633 -19.766 1.00 98.62 471 PHE A CA 1
ATOM 3682 C C . PHE A 1 471 ? -1.064 8.144 -19.184 1.00 98.62 471 PHE A C 1
ATOM 3684 O O . PHE A 1 471 ? -1.940 7.730 -19.943 1.00 98.62 471 PHE A O 1
ATOM 3691 N N . LEU A 1 472 ? -1.250 8.293 -17.873 1.00 98.50 472 LEU A N 1
ATOM 3692 C CA . LEU A 1 472 ? -2.504 8.098 -17.141 1.00 98.50 472 LEU A CA 1
ATOM 3693 C C . LEU A 1 472 ? -2.980 9.436 -16.562 1.00 98.50 472 LEU A C 1
ATOM 3695 O O . LEU A 1 472 ? -2.214 10.155 -15.917 1.00 98.50 472 LEU A O 1
ATOM 3699 N N . ASN A 1 473 ? -4.259 9.757 -16.762 1.00 98.00 473 ASN A N 1
ATOM 3700 C CA . ASN A 1 473 ? -4.915 10.862 -16.076 1.00 98.00 473 ASN A CA 1
ATOM 3701 C C . ASN A 1 473 ? -5.407 10.387 -14.692 1.00 98.00 473 ASN A C 1
ATOM 3703 O O . ASN A 1 473 ? -6.375 9.623 -14.629 1.00 98.00 473 ASN A O 1
ATOM 3707 N N . PRO A 1 474 ? -4.813 10.850 -13.577 1.00 96.69 474 PRO A N 1
ATOM 3708 C CA . PRO A 1 474 ? -5.162 10.384 -12.233 1.00 96.69 474 PRO A CA 1
ATOM 3709 C C . PRO A 1 474 ? -6.564 10.820 -11.772 1.00 96.69 474 PRO A C 1
ATOM 3711 O O . PRO A 1 474 ? -7.089 10.285 -10.799 1.00 96.69 474 PRO A O 1
ATOM 3714 N N . ARG A 1 475 ? -7.194 11.775 -12.470 1.00 92.94 475 ARG A N 1
ATOM 3715 C CA . ARG A 1 475 ? -8.531 12.306 -12.152 1.00 92.94 475 ARG A CA 1
ATOM 3716 C C . ARG A 1 475 ? -9.643 11.458 -12.747 1.00 92.94 475 ARG A C 1
ATOM 3718 O O . ARG A 1 475 ? -10.720 11.365 -12.167 1.00 92.94 475 ARG A O 1
ATOM 3725 N N . THR A 1 476 ? -9.394 10.883 -13.922 1.00 94.88 476 THR A N 1
ATOM 3726 C CA . THR A 1 476 ? -10.409 10.179 -14.719 1.00 94.88 476 THR A CA 1
ATOM 3727 C C . THR A 1 476 ? -10.102 8.702 -14.938 1.00 94.88 476 THR A C 1
ATOM 3729 O O . THR A 1 476 ? -10.961 7.990 -15.448 1.00 94.88 476 THR A O 1
ATOM 3732 N N . GLY A 1 477 ? -8.889 8.248 -14.613 1.00 95.62 477 GLY A N 1
ATOM 3733 C CA . GLY A 1 477 ? -8.436 6.880 -14.869 1.00 95.62 477 GLY A CA 1
ATOM 3734 C C . GLY A 1 477 ? -8.123 6.593 -16.340 1.00 95.62 477 GLY A C 1
ATOM 3735 O O . GLY A 1 477 ? -7.768 5.471 -16.687 1.00 95.62 477 GLY A O 1
ATOM 3736 N N . GLN A 1 478 ? -8.257 7.583 -17.230 1.00 96.56 478 GLN A N 1
ATOM 3737 C CA . GLN A 1 478 ? -8.057 7.390 -18.665 1.00 96.56 478 GLN A CA 1
ATOM 3738 C C . GLN A 1 478 ? -6.575 7.404 -19.031 1.00 96.56 478 GLN A C 1
ATOM 3740 O O . GLN A 1 478 ? -5.848 8.342 -18.692 1.00 96.56 478 GLN A O 1
ATOM 3745 N N . THR A 1 479 ? -6.148 6.404 -19.797 1.00 97.50 479 THR A N 1
ATOM 3746 C CA . THR A 1 479 ? -4.806 6.348 -20.376 1.00 97.50 479 THR A CA 1
ATOM 3747 C C . THR A 1 479 ? -4.767 6.959 -21.776 1.00 97.50 479 THR A C 1
ATOM 3749 O O . THR A 1 479 ? -5.769 7.039 -22.494 1.00 97.50 479 THR A O 1
ATOM 3752 N N . ARG A 1 480 ? -3.586 7.429 -22.182 1.00 97.38 480 ARG A N 1
ATOM 3753 C CA . ARG A 1 480 ? -3.274 7.769 -23.574 1.00 97.38 480 ARG A CA 1
ATOM 3754 C C . ARG A 1 480 ? -2.707 6.541 -24.293 1.00 97.38 480 ARG A C 1
ATOM 3756 O O . ARG A 1 480 ? -2.171 5.660 -23.627 1.00 97.38 480 ARG A O 1
ATOM 3763 N N . PRO A 1 481 ? -2.791 6.476 -25.634 1.00 96.06 481 PRO A N 1
ATOM 3764 C CA . PRO A 1 481 ? -2.122 5.425 -26.390 1.00 96.06 481 PRO A CA 1
ATOM 3765 C C . PRO A 1 481 ? -0.631 5.355 -26.058 1.00 96.06 481 PRO A C 1
ATOM 3767 O O . PRO A 1 481 ? 0.011 6.392 -25.872 1.00 96.06 481 PRO A O 1
ATOM 3770 N N . ASN A 1 482 ? -0.096 4.136 -26.026 1.00 95.38 482 ASN A N 1
ATOM 3771 C CA . ASN A 1 482 ? 1.333 3.914 -25.855 1.00 95.38 482 ASN A CA 1
ATOM 3772 C C . ASN A 1 482 ? 2.115 4.565 -26.997 1.00 95.38 482 ASN A C 1
ATOM 3774 O O . ASN A 1 482 ? 1.672 4.564 -28.149 1.00 95.38 482 ASN A O 1
ATOM 3778 N N . PHE A 1 483 ? 3.304 5.063 -26.685 1.00 94.44 483 PHE A N 1
ATOM 3779 C CA . PHE A 1 483 ? 4.267 5.535 -27.671 1.00 94.44 483 PHE A CA 1
ATOM 3780 C C . PHE A 1 483 ? 5.666 5.048 -27.302 1.00 94.44 483 PHE A C 1
ATOM 3782 O O . PHE A 1 483 ? 5.962 4.829 -26.131 1.00 94.44 483 PHE A O 1
ATOM 3789 N N . VAL A 1 484 ? 6.515 4.846 -28.308 1.00 92.31 484 VAL A N 1
ATOM 3790 C CA . VAL A 1 484 ? 7.891 4.379 -28.107 1.00 92.31 484 VAL A CA 1
ATOM 3791 C C . VAL A 1 484 ? 8.825 5.579 -28.080 1.00 92.31 484 VAL A C 1
ATOM 3793 O O . VAL A 1 484 ? 8.732 6.468 -28.930 1.00 92.31 484 VAL A O 1
ATOM 3796 N N . ILE A 1 485 ? 9.729 5.593 -27.109 1.00 93.38 485 ILE A N 1
ATOM 3797 C CA . ILE A 1 485 ? 10.844 6.535 -27.026 1.00 93.38 485 ILE A CA 1
ATOM 3798 C C . ILE A 1 485 ? 12.150 5.756 -26.960 1.00 93.38 485 ILE A C 1
ATOM 3800 O O . ILE A 1 485 ? 12.178 4.621 -26.496 1.00 93.38 485 ILE A O 1
ATOM 3804 N N . ARG A 1 486 ? 13.238 6.373 -27.413 1.00 89.69 486 ARG A N 1
ATOM 3805 C CA . ARG A 1 486 ? 14.584 5.860 -27.172 1.00 89.69 486 ARG A CA 1
ATOM 3806 C C . ARG A 1 486 ? 15.144 6.558 -25.939 1.00 89.69 486 ARG A C 1
ATOM 3808 O O . ARG A 1 486 ? 15.138 7.788 -25.908 1.00 89.69 486 ARG A O 1
ATOM 3815 N N . GLY A 1 487 ? 15.588 5.797 -24.944 1.00 91.75 487 GLY A N 1
ATOM 3816 C CA . GLY A 1 487 ? 16.265 6.348 -23.774 1.00 91.75 487 GLY A CA 1
ATOM 3817 C C . GLY A 1 487 ? 17.728 6.713 -24.066 1.00 91.75 487 GLY A C 1
ATOM 3818 O O . GLY A 1 487 ? 18.117 6.965 -25.208 1.00 91.75 487 GLY A O 1
ATOM 3819 N N . GLY A 1 488 ? 18.550 6.792 -23.022 1.00 90.25 488 GLY A N 1
ATOM 3820 C CA . GLY A 1 488 ? 19.973 7.142 -23.095 1.00 90.25 488 GLY A CA 1
ATOM 3821 C C . GLY A 1 488 ? 20.276 8.631 -22.921 1.00 90.25 488 GLY A C 1
ATOM 3822 O O . GLY A 1 488 ? 21.435 9.036 -23.003 1.00 90.25 488 GLY A O 1
ATOM 3823 N N . LEU A 1 489 ? 19.263 9.467 -22.676 1.00 93.38 489 LEU A N 1
ATOM 3824 C CA . LEU A 1 489 ? 19.440 10.892 -22.400 1.00 93.38 489 LEU A CA 1
ATOM 3825 C C . LEU A 1 489 ? 19.324 11.176 -20.903 1.00 93.38 489 LEU A C 1
ATOM 3827 O O . LEU A 1 489 ? 18.333 10.809 -20.284 1.00 93.38 489 LEU A O 1
ATOM 3831 N N . VAL A 1 490 ? 20.267 11.957 -20.367 1.00 95.06 490 VAL A N 1
ATOM 3832 C CA . VAL A 1 490 ? 20.218 12.500 -18.990 1.00 95.06 490 VAL A CA 1
ATOM 3833 C C . VAL A 1 490 ? 18.997 13.410 -18.768 1.00 95.06 490 VAL A C 1
ATOM 3835 O O . VAL A 1 490 ? 18.576 13.666 -17.647 1.00 95.06 490 VAL A O 1
ATOM 3838 N N . SER A 1 491 ? 18.415 13.946 -19.844 1.00 96.50 491 SER A N 1
ATOM 3839 C CA . SER A 1 491 ? 17.259 14.841 -19.776 1.00 96.50 491 SER A CA 1
ATOM 3840 C C . SER A 1 491 ? 16.331 14.610 -20.968 1.00 96.50 491 SER A C 1
ATOM 3842 O O . SER A 1 491 ? 16.302 15.378 -21.932 1.00 96.50 491 SER A O 1
ATOM 3844 N N . GLN A 1 492 ? 15.585 13.507 -20.927 1.00 97.81 492 GLN A N 1
ATOM 3845 C CA . GLN A 1 492 ? 14.521 13.224 -21.886 1.00 97.81 492 GLN A CA 1
ATOM 3846 C C . GLN A 1 492 ? 13.294 14.080 -21.552 1.00 97.81 492 GLN A C 1
ATOM 3848 O O . GLN A 1 492 ? 12.709 13.938 -20.481 1.00 97.81 492 GLN A O 1
ATOM 3853 N N . ILE A 1 493 ? 12.873 14.955 -22.469 1.00 98.06 493 ILE A N 1
ATOM 3854 C CA . ILE A 1 493 ? 11.687 15.807 -22.289 1.00 98.06 493 ILE A CA 1
ATOM 3855 C C . ILE A 1 493 ? 10.419 15.023 -22.645 1.00 98.06 493 ILE A C 1
ATOM 3857 O O . ILE A 1 493 ? 10.345 14.403 -23.708 1.00 98.06 493 ILE A O 1
ATOM 3861 N N . PHE A 1 494 ? 9.391 15.140 -21.803 1.00 98.25 494 PHE A N 1
ATOM 3862 C CA . PHE A 1 494 ? 8.035 14.670 -22.071 1.00 98.25 494 PHE A CA 1
ATOM 3863 C C . PHE A 1 494 ? 7.049 15.840 -22.052 1.00 98.25 494 PHE A C 1
ATOM 3865 O O . PHE A 1 494 ? 7.029 16.643 -21.118 1.00 98.25 494 PHE A O 1
ATOM 3872 N N . SER A 1 495 ? 6.217 15.935 -23.093 1.00 97.50 495 SER A N 1
ATOM 3873 C CA . SER A 1 495 ? 5.117 16.904 -23.158 1.00 97.50 495 SER A CA 1
ATOM 3874 C C . SER A 1 495 ? 3.846 16.262 -22.622 1.00 97.50 495 SER A C 1
ATOM 3876 O O . SER A 1 495 ? 3.425 15.215 -23.116 1.00 97.50 495 SER A O 1
ATOM 3878 N N . LYS A 1 496 ? 3.234 16.888 -21.618 1.00 96.75 496 LYS A N 1
ATOM 3879 C CA . LYS A 1 496 ? 1.968 16.417 -21.058 1.00 96.75 496 LYS A CA 1
ATOM 3880 C C . LYS A 1 496 ? 0.813 16.736 -22.007 1.00 96.75 496 LYS A C 1
ATOM 3882 O O . LYS A 1 496 ? 0.881 17.731 -22.729 1.00 96.75 496 LYS A O 1
ATOM 3887 N N . PRO A 1 497 ? -0.273 15.946 -21.980 1.00 96.31 497 PRO A N 1
ATOM 3888 C CA . PRO A 1 497 ? -1.455 16.243 -22.785 1.00 96.31 497 PRO A CA 1
ATOM 3889 C C . PRO A 1 497 ? -2.095 17.606 -22.470 1.00 96.31 497 PRO A C 1
ATOM 3891 O O . PRO A 1 497 ? -2.700 18.211 -23.351 1.00 96.31 497 PRO A O 1
ATOM 3894 N N . ASP A 1 498 ? -1.958 18.085 -21.231 1.00 96.25 498 ASP A N 1
ATOM 3895 C CA . ASP A 1 498 ? -2.374 19.413 -20.774 1.00 96.25 498 ASP A CA 1
ATOM 3896 C C . ASP A 1 498 ? -1.592 19.837 -19.509 1.00 96.25 498 ASP A C 1
ATOM 3898 O O . ASP A 1 498 ? -0.636 19.175 -19.084 1.00 96.25 498 ASP A O 1
ATOM 3902 N N . SER A 1 499 ? -1.980 20.966 -18.905 1.00 95.06 499 SER A N 1
ATOM 3903 C CA . SER A 1 499 ? -1.305 21.526 -17.731 1.00 95.06 499 SER A CA 1
ATOM 3904 C C . SER A 1 499 ? -1.671 20.878 -16.389 1.00 95.06 499 SER A C 1
ATOM 3906 O O . SER A 1 499 ? -1.090 21.269 -15.377 1.00 95.06 499 SER A O 1
ATOM 3908 N N . GLN A 1 500 ? -2.620 19.936 -16.362 1.00 94.25 500 GLN A N 1
ATOM 3909 C CA . GLN A 1 500 ? -3.108 19.270 -15.147 1.00 94.25 500 GLN A CA 1
ATOM 3910 C C . GLN A 1 500 ? -2.162 18.150 -14.697 1.00 94.25 500 GLN A C 1
ATOM 3912 O O . GLN A 1 500 ? -1.109 17.928 -15.298 1.00 94.25 500 GLN A O 1
ATOM 3917 N N . ASP A 1 501 ? -2.526 17.441 -13.636 1.00 94.94 501 ASP A N 1
ATOM 3918 C CA . ASP A 1 501 ? -1.784 16.288 -13.144 1.00 94.94 501 ASP A CA 1
ATOM 3919 C C . ASP A 1 501 ? -1.779 15.130 -14.155 1.00 94.94 501 ASP A C 1
ATOM 3921 O O . ASP A 1 501 ? -2.822 14.775 -14.709 1.00 94.94 501 ASP A O 1
ATOM 3925 N N . TRP A 1 502 ? -0.619 14.506 -14.360 1.00 98.25 502 TRP A N 1
ATOM 3926 C CA . TRP A 1 502 ? -0.479 13.274 -15.141 1.00 98.25 502 TRP A CA 1
ATOM 3927 C C . TRP A 1 502 ? 0.529 12.333 -14.489 1.00 98.25 502 TRP A C 1
ATOM 3929 O O . TRP A 1 502 ? 1.542 12.773 -13.940 1.00 98.25 502 TRP A O 1
ATOM 3939 N N . VAL A 1 503 ? 0.263 11.037 -14.613 1.00 98.75 503 VAL A N 1
ATOM 3940 C CA . VAL A 1 503 ? 1.219 9.968 -14.318 1.00 98.75 503 VAL A CA 1
ATOM 3941 C C . VAL A 1 503 ? 1.811 9.501 -15.642 1.00 98.75 503 VAL A C 1
ATOM 3943 O O . VAL A 1 503 ? 1.069 9.266 -16.595 1.00 98.75 503 VAL A O 1
ATOM 3946 N N . LEU A 1 504 ? 3.131 9.377 -15.719 1.00 98.69 504 LEU A N 1
ATOM 3947 C CA . LEU A 1 504 ? 3.826 8.733 -16.829 1.00 98.69 504 LEU A CA 1
ATOM 3948 C C . LEU A 1 504 ? 4.395 7.405 -16.341 1.00 98.69 504 LEU A C 1
ATOM 3950 O O . LEU A 1 504 ? 5.123 7.379 -15.354 1.00 98.69 504 LEU A O 1
ATOM 3954 N N . HIS A 1 505 ? 4.084 6.331 -17.056 1.00 98.38 505 HIS A N 1
ATOM 3955 C CA . HIS A 1 505 ? 4.722 5.029 -16.914 1.00 98.38 505 HIS A CA 1
ATOM 3956 C C . HIS A 1 505 ? 5.659 4.805 -18.099 1.00 98.38 505 HIS A C 1
ATOM 3958 O O . HIS A 1 505 ? 5.262 5.006 -19.249 1.00 98.38 505 HIS A O 1
ATOM 3964 N N . LEU A 1 506 ? 6.902 4.436 -17.807 1.00 97.62 506 LEU A N 1
ATOM 3965 C CA . LEU A 1 506 ? 7.922 4.040 -18.770 1.00 97.62 506 LEU A CA 1
ATOM 3966 C C . LEU A 1 506 ? 8.385 2.634 -18.413 1.00 97.62 506 LEU A C 1
ATOM 3968 O O . LEU A 1 506 ? 8.734 2.387 -17.263 1.00 97.62 506 LEU A O 1
ATOM 3972 N N . ILE A 1 507 ? 8.456 1.745 -19.391 1.00 95.75 507 ILE A N 1
ATOM 3973 C CA . ILE A 1 507 ? 9.021 0.404 -19.227 1.00 95.75 507 ILE A CA 1
ATOM 3974 C C . ILE A 1 507 ? 9.865 0.067 -20.452 1.00 95.75 507 ILE A C 1
ATOM 3976 O O . ILE A 1 507 ? 9.519 0.483 -21.560 1.00 95.75 507 ILE A O 1
ATOM 3980 N N . VAL A 1 508 ? 10.981 -0.641 -20.280 1.00 93.31 508 VAL A N 1
ATOM 3981 C CA . VAL A 1 508 ? 11.764 -1.151 -21.414 1.00 93.31 508 VAL A CA 1
ATOM 3982 C C . VAL A 1 508 ? 10.843 -1.939 -22.342 1.00 93.31 508 VAL A C 1
ATOM 3984 O O . VAL A 1 508 ? 10.029 -2.747 -21.891 1.00 93.31 508 VAL A O 1
ATOM 3987 N N . ASP A 1 509 ? 10.935 -1.670 -23.646 1.00 89.62 509 ASP A N 1
ATOM 3988 C CA . ASP A 1 509 ? 10.155 -2.412 -24.632 1.00 89.62 509 ASP A CA 1
ATOM 3989 C C . ASP A 1 509 ? 10.564 -3.891 -24.551 1.00 89.62 509 ASP A C 1
ATOM 3991 O O . ASP A 1 509 ? 11.746 -4.180 -24.755 1.00 89.62 509 ASP A O 1
ATOM 3995 N N . PRO A 1 510 ? 9.640 -4.831 -24.272 1.00 84.25 510 PRO A N 1
ATOM 3996 C CA . PRO A 1 510 ? 9.967 -6.249 -24.143 1.00 84.25 510 PRO A CA 1
ATOM 3997 C C . PRO A 1 510 ? 10.522 -6.865 -25.435 1.00 84.25 510 PRO A C 1
ATOM 3999 O O . PRO A 1 510 ? 11.054 -7.970 -25.394 1.00 84.25 510 PRO A O 1
ATOM 4002 N N . ASN A 1 511 ? 10.407 -6.177 -26.577 1.00 81.81 511 ASN A N 1
ATOM 4003 C CA . ASN A 1 511 ? 11.038 -6.584 -27.834 1.00 81.81 511 ASN A CA 1
ATOM 4004 C C . ASN A 1 511 ? 12.498 -6.118 -27.961 1.00 81.81 511 ASN A C 1
ATOM 4006 O O . ASN A 1 511 ? 13.149 -6.421 -28.959 1.00 81.81 511 ASN A O 1
ATOM 4010 N N . THR A 1 512 ? 13.009 -5.360 -26.989 1.00 81.94 512 THR A N 1
ATOM 4011 C CA . THR A 1 512 ? 14.413 -4.953 -26.934 1.00 81.94 512 THR A CA 1
ATOM 4012 C C . THR A 1 512 ? 15.280 -6.150 -26.576 1.00 81.94 512 THR A C 1
ATOM 4014 O O . THR A 1 512 ? 15.076 -6.786 -25.543 1.00 81.94 512 THR A O 1
ATOM 4017 N N . ASP A 1 513 ? 16.298 -6.402 -27.393 1.00 81.56 513 ASP A N 1
ATOM 4018 C CA . ASP A 1 513 ? 17.319 -7.390 -27.076 1.00 81.56 513 ASP A CA 1
ATOM 4019 C C . ASP A 1 513 ? 18.351 -6.828 -26.088 1.00 81.56 513 ASP A C 1
ATOM 4021 O O . ASP A 1 513 ? 19.112 -5.910 -26.407 1.00 81.56 513 ASP A O 1
ATOM 4025 N N . LEU A 1 514 ? 18.345 -7.373 -24.872 1.00 82.25 514 LEU A N 1
ATOM 4026 C CA . LEU A 1 514 ? 19.298 -7.058 -23.804 1.00 82.25 514 LEU A CA 1
ATOM 4027 C C . LEU A 1 514 ? 20.296 -8.200 -23.561 1.00 82.25 514 LEU A C 1
ATOM 4029 O O . LEU A 1 514 ? 21.129 -8.105 -22.654 1.00 82.25 514 LEU A O 1
ATOM 4033 N N . ALA A 1 515 ? 20.169 -9.316 -24.284 1.00 86.44 515 ALA A N 1
ATOM 4034 C CA . ALA A 1 515 ? 21.003 -10.480 -24.062 1.00 86.44 515 ALA A CA 1
ATOM 4035 C C . ALA A 1 515 ? 22.346 -10.288 -24.780 1.00 86.44 515 ALA A C 1
ATOM 4037 O O . ALA A 1 515 ? 22.374 -10.018 -25.973 1.00 86.44 515 ALA A O 1
ATOM 4038 N N . PRO A 1 516 ? 23.489 -10.422 -24.085 1.00 90.94 516 PRO A N 1
ATOM 4039 C CA . PRO A 1 516 ? 24.769 -10.446 -24.767 1.00 90.94 516 PRO A CA 1
ATOM 4040 C C . PRO A 1 516 ? 24.946 -11.756 -25.549 1.00 90.94 516 PRO A C 1
ATOM 4042 O O . PRO A 1 516 ? 24.554 -12.823 -25.056 1.00 90.94 516 PRO A O 1
ATOM 4045 N N . PRO A 1 517 ? 25.667 -11.726 -26.685 1.00 96.12 517 PRO A N 1
ATOM 4046 C CA . PRO A 1 517 ? 25.964 -12.933 -27.436 1.00 96.12 517 PRO A CA 1
ATOM 4047 C C . PRO A 1 517 ? 26.858 -13.848 -26.601 1.00 96.12 517 PRO A C 1
ATOM 4049 O O . PRO A 1 517 ? 27.873 -13.425 -26.044 1.00 96.12 517 PRO A O 1
ATOM 4052 N N . THR A 1 518 ? 26.527 -15.133 -26.554 1.00 96.12 518 THR A N 1
ATOM 4053 C CA . THR A 1 518 ? 27.327 -16.174 -25.892 1.00 96.12 518 THR A CA 1
ATOM 4054 C C . THR A 1 518 ? 27.907 -17.131 -26.923 1.00 96.12 518 THR A C 1
ATOM 4056 O O . THR A 1 518 ? 27.429 -17.195 -28.054 1.00 96.12 518 THR A O 1
ATOM 4059 N N . VAL A 1 519 ? 28.944 -17.892 -26.562 1.00 96.19 519 VAL A N 1
ATOM 4060 C CA . VAL A 1 519 ? 29.455 -18.961 -27.432 1.00 96.19 519 VAL A CA 1
ATOM 4061 C C . VAL A 1 519 ? 28.798 -20.275 -27.048 1.00 96.19 519 VAL A C 1
ATOM 4063 O O . VAL A 1 519 ? 29.031 -20.799 -25.963 1.00 96.19 519 VAL A O 1
ATOM 4066 N N . VAL A 1 520 ? 28.000 -20.824 -27.959 1.00 96.44 520 VAL A N 1
ATOM 4067 C CA . VAL A 1 520 ? 27.288 -22.094 -27.756 1.00 96.44 520 VAL A CA 1
ATOM 4068 C C . VAL A 1 520 ? 28.105 -23.299 -28.219 1.00 96.44 520 VAL A C 1
ATOM 4070 O O . VAL A 1 520 ? 27.797 -24.434 -27.862 1.00 96.44 520 VAL A O 1
ATOM 4073 N N . PHE A 1 521 ? 29.158 -23.074 -29.011 1.00 95.69 521 PHE A N 1
ATOM 4074 C CA . PHE A 1 521 ? 30.031 -24.138 -29.494 1.00 95.69 521 PHE A CA 1
ATOM 4075 C C . PHE A 1 521 ? 31.447 -23.641 -29.792 1.00 95.69 521 PHE A C 1
ATOM 4077 O O . PHE A 1 521 ? 31.624 -22.601 -30.427 1.00 95.69 521 PHE A O 1
ATOM 4084 N N . ALA A 1 522 ? 32.442 -24.451 -29.422 1.00 95.94 522 ALA A N 1
ATOM 4085 C CA . ALA A 1 522 ? 33.818 -24.349 -29.889 1.00 95.94 522 ALA A CA 1
ATOM 4086 C C . ALA A 1 522 ? 34.329 -25.728 -30.320 1.00 95.94 522 ALA A C 1
ATOM 4088 O O . ALA A 1 522 ? 34.144 -26.723 -29.619 1.00 95.94 522 ALA A O 1
ATOM 4089 N N . GLY A 1 523 ? 34.993 -25.807 -31.471 1.00 93.00 523 GLY A N 1
ATOM 4090 C CA . GLY A 1 523 ? 35.486 -27.082 -31.979 1.00 93.00 523 GLY A CA 1
ATOM 4091 C C . GLY A 1 523 ? 36.553 -26.952 -33.051 1.00 93.00 523 GLY A C 1
ATOM 4092 O O . GLY A 1 523 ? 36.700 -25.922 -33.701 1.00 93.00 523 GLY A O 1
ATOM 4093 N N . ILE A 1 524 ? 37.296 -28.033 -33.253 1.00 92.56 524 ILE A N 1
ATOM 4094 C CA . ILE A 1 524 ? 38.378 -28.131 -34.232 1.00 92.56 524 ILE A CA 1
ATOM 4095 C C . ILE A 1 524 ? 38.213 -29.408 -35.043 1.00 92.56 524 ILE A C 1
ATOM 4097 O O . ILE A 1 524 ? 37.991 -30.480 -34.484 1.00 92.56 524 ILE A O 1
ATOM 4101 N N . ASN A 1 525 ? 38.324 -29.305 -36.366 1.00 85.25 525 ASN A N 1
ATOM 4102 C CA . ASN A 1 525 ? 38.243 -30.468 -37.239 1.00 85.25 525 ASN A CA 1
ATOM 4103 C C . ASN A 1 525 ? 39.567 -31.259 -37.164 1.00 85.25 525 ASN A C 1
ATOM 4105 O O . ASN A 1 525 ? 40.612 -30.701 -37.496 1.00 85.25 525 ASN A O 1
ATOM 4109 N N . PRO A 1 526 ? 39.575 -32.560 -36.809 1.00 83.31 526 PRO A N 1
ATOM 4110 C CA . PRO A 1 526 ? 40.805 -33.356 -36.753 1.00 83.31 526 PRO A CA 1
ATOM 4111 C C . PRO A 1 526 ? 41.547 -33.482 -38.094 1.00 83.31 526 PRO A C 1
ATOM 4113 O O . PRO A 1 526 ? 42.719 -33.871 -38.101 1.00 83.31 526 PRO A O 1
ATOM 4116 N N . ALA A 1 527 ? 40.874 -33.185 -39.213 1.00 85.62 527 ALA A N 1
ATOM 4117 C CA . ALA A 1 527 ? 41.458 -33.115 -40.552 1.00 85.62 527 ALA A CA 1
ATOM 4118 C C . ALA A 1 527 ? 42.107 -31.752 -40.878 1.00 85.62 527 ALA A C 1
ATOM 4120 O O . ALA A 1 527 ? 42.886 -31.674 -41.824 1.00 85.62 527 ALA A O 1
ATOM 4121 N N . ASP A 1 528 ? 41.821 -30.701 -40.102 1.00 89.00 528 ASP A N 1
ATOM 4122 C CA . ASP A 1 528 ? 42.355 -29.344 -40.271 1.00 89.00 528 ASP A CA 1
ATOM 4123 C C . ASP A 1 528 ? 42.710 -28.745 -38.900 1.00 89.00 528 ASP A C 1
ATOM 4125 O O . ASP A 1 528 ? 41.955 -27.994 -38.283 1.00 89.00 528 ASP A O 1
ATOM 4129 N N . LEU A 1 529 ? 43.893 -29.114 -38.405 1.00 92.62 529 LEU A N 1
ATOM 4130 C CA . LEU A 1 529 ? 44.374 -28.744 -37.068 1.00 92.62 529 LEU A CA 1
ATOM 4131 C C . LEU A 1 529 ? 44.782 -27.263 -36.936 1.00 92.62 529 LEU A C 1
ATOM 4133 O O . LEU A 1 529 ? 45.228 -26.852 -35.862 1.00 92.62 529 LEU A O 1
ATOM 4137 N N . GLY A 1 530 ? 44.668 -26.477 -38.010 1.00 94.31 530 GLY A N 1
ATOM 4138 C CA . GLY A 1 530 ? 44.906 -25.032 -38.029 1.00 94.31 530 GLY A CA 1
ATOM 4139 C C . GLY A 1 530 ? 43.620 -24.205 -38.045 1.00 94.31 530 GLY A C 1
ATOM 4140 O O . GLY A 1 530 ? 43.678 -23.015 -38.357 1.00 94.31 530 GLY A O 1
ATOM 4141 N N . ARG A 1 531 ? 42.455 -24.816 -37.778 1.00 95.06 531 ARG A N 1
ATOM 4142 C CA . ARG A 1 531 ? 41.165 -24.130 -37.867 1.00 95.06 531 ARG A CA 1
ATOM 4143 C C . ARG A 1 531 ? 40.226 -24.461 -36.713 1.00 95.06 531 ARG A C 1
ATOM 4145 O O . ARG A 1 531 ? 39.773 -25.593 -36.570 1.00 95.06 531 ARG A O 1
ATOM 4152 N N . VAL A 1 532 ? 39.876 -23.438 -35.939 1.00 96.44 532 VAL A N 1
ATOM 4153 C CA . VAL A 1 532 ? 38.896 -23.520 -34.845 1.00 96.44 532 VAL A CA 1
ATOM 4154 C C . VAL A 1 532 ? 37.597 -22.857 -35.293 1.00 96.44 532 VAL A C 1
ATOM 4156 O O . VAL A 1 532 ? 37.615 -21.801 -35.920 1.00 96.44 532 VAL A O 1
ATOM 4159 N N . THR A 1 533 ? 36.469 -23.489 -34.995 1.00 97.00 533 THR A N 1
ATOM 4160 C CA . THR A 1 533 ? 35.119 -22.981 -35.253 1.00 97.00 533 THR A CA 1
ATOM 4161 C C . THR A 1 533 ? 34.487 -22.574 -33.936 1.00 97.00 533 THR A C 1
ATOM 4163 O O . THR A 1 533 ? 34.466 -23.377 -33.005 1.00 97.00 533 THR A O 1
ATOM 4166 N N . LEU A 1 534 ? 33.955 -21.359 -33.885 1.00 97.56 534 LEU A N 1
ATOM 4167 C CA . LEU A 1 534 ? 33.113 -20.852 -32.809 1.00 97.56 534 LEU A CA 1
ATOM 4168 C C . LEU A 1 534 ? 31.716 -20.572 -33.369 1.00 97.56 534 LEU A C 1
ATOM 4170 O O . LEU A 1 534 ? 31.607 -20.031 -34.471 1.00 97.56 534 LEU A O 1
ATOM 4174 N N . ILE A 1 535 ? 30.665 -20.921 -32.630 1.00 97.50 535 ILE A N 1
ATOM 4175 C CA . ILE A 1 535 ? 29.280 -20.562 -32.972 1.00 97.50 535 ILE A CA 1
ATOM 4176 C C . ILE A 1 535 ? 28.696 -19.758 -31.816 1.00 97.50 535 ILE A C 1
ATOM 4178 O O . ILE A 1 535 ? 28.733 -20.209 -30.669 1.00 97.50 535 ILE A O 1
ATOM 4182 N N . TYR A 1 536 ? 28.166 -18.579 -32.130 1.00 97.75 536 TYR A N 1
ATOM 4183 C CA . TYR A 1 536 ? 27.498 -17.699 -31.176 1.00 97.75 536 TYR A CA 1
ATOM 4184 C C . TYR A 1 536 ? 25.996 -18.012 -31.065 1.00 97.75 536 TYR A C 1
ATOM 4186 O O . TYR A 1 536 ? 25.395 -18.531 -32.010 1.00 97.75 536 TYR A O 1
ATOM 4194 N N . SER A 1 537 ? 25.384 -17.693 -29.918 1.00 96.62 537 SER A N 1
ATOM 4195 C CA . SER A 1 537 ? 23.939 -17.847 -29.664 1.00 96.62 537 SER A CA 1
ATOM 4196 C C . SER A 1 537 ? 23.074 -17.060 -30.651 1.00 96.62 537 SER A C 1
ATOM 4198 O O . SER A 1 537 ? 21.957 -17.467 -30.972 1.00 96.62 537 SER A O 1
ATOM 4200 N N . GLU A 1 538 ? 23.616 -15.968 -31.180 1.00 95.38 538 GLU A N 1
ATOM 4201 C CA . GLU A 1 538 ? 22.929 -14.980 -32.004 1.00 95.38 538 GLU A CA 1
ATOM 4202 C C . GLU A 1 538 ? 23.890 -14.302 -32.999 1.00 95.38 538 GLU A C 1
ATOM 4204 O O . GLU A 1 538 ? 25.107 -14.515 -32.916 1.00 95.38 538 GLU A O 1
ATOM 4209 N N . PRO A 1 539 ? 23.379 -13.540 -33.989 1.00 97.06 539 PRO A N 1
ATOM 4210 C CA . PRO A 1 539 ? 24.218 -12.836 -34.952 1.00 97.06 539 PRO A CA 1
ATOM 4211 C C . PRO A 1 539 ? 25.148 -11.820 -34.281 1.00 97.06 539 PRO A C 1
ATOM 4213 O O . PRO A 1 539 ? 24.706 -10.969 -33.521 1.00 97.06 539 PRO A O 1
ATOM 4216 N N . VAL A 1 540 ? 26.433 -11.856 -34.629 1.00 97.56 540 VAL A N 1
ATOM 4217 C CA . VAL A 1 540 ? 27.460 -10.940 -34.126 1.00 97.56 540 VAL A CA 1
ATOM 4218 C C . VAL A 1 540 ? 27.927 -9.951 -35.189 1.00 97.56 540 VAL A C 1
ATOM 4220 O O . VAL A 1 540 ? 27.938 -10.227 -36.394 1.00 97.56 540 VAL A O 1
ATOM 4223 N N . SER A 1 541 ? 28.328 -8.765 -34.745 1.00 96.81 541 SER A N 1
ATOM 4224 C CA . SER A 1 541 ? 28.929 -7.734 -35.584 1.00 96.81 541 SER A CA 1
ATOM 4225 C C . SER A 1 541 ? 30.255 -8.209 -36.193 1.00 96.81 541 SER A C 1
ATOM 4227 O O . SER A 1 541 ? 31.142 -8.729 -35.512 1.00 96.81 541 SER A O 1
ATOM 4229 N N . ALA A 1 542 ? 30.441 -7.976 -37.495 1.00 96.19 542 ALA A N 1
ATOM 4230 C CA . ALA A 1 542 ? 31.672 -8.360 -38.190 1.00 96.19 542 ALA A CA 1
ATOM 4231 C C . ALA A 1 542 ? 32.920 -7.660 -37.619 1.00 96.19 542 ALA A C 1
ATOM 4233 O O . ALA A 1 542 ? 33.982 -8.277 -37.525 1.00 96.19 542 ALA A O 1
ATOM 4234 N N . ALA A 1 543 ? 32.784 -6.393 -37.211 1.00 95.25 543 ALA A N 1
ATOM 4235 C CA . ALA A 1 543 ? 33.876 -5.594 -36.659 1.00 95.25 543 ALA A CA 1
ATOM 4236 C C . ALA A 1 543 ? 34.473 -6.227 -35.392 1.00 95.25 543 ALA A C 1
ATOM 4238 O O . ALA A 1 543 ? 35.682 -6.434 -35.333 1.00 95.25 543 ALA A O 1
ATOM 4239 N N . GLY A 1 544 ? 33.637 -6.600 -34.415 1.00 94.31 544 GLY A N 1
ATOM 4240 C CA . GLY A 1 544 ? 34.105 -7.273 -33.200 1.00 94.31 544 GLY A CA 1
ATOM 4241 C C . GLY A 1 544 ? 34.507 -8.726 -33.457 1.00 94.31 544 GLY A C 1
ATOM 4242 O O . GLY A 1 544 ? 35.548 -9.181 -32.982 1.00 94.31 544 GLY A O 1
ATOM 4243 N N . ALA A 1 545 ? 33.719 -9.449 -34.257 1.00 96.81 545 ALA A N 1
ATOM 4244 C CA . ALA A 1 545 ? 33.920 -10.875 -34.487 1.00 96.81 545 ALA A CA 1
ATOM 4245 C C . ALA A 1 545 ? 35.212 -11.204 -35.252 1.00 96.81 545 ALA A C 1
ATOM 4247 O O . ALA A 1 545 ? 35.778 -12.269 -35.030 1.00 96.81 545 ALA A O 1
ATOM 4248 N N . THR A 1 546 ? 35.692 -10.321 -36.135 1.00 97.50 546 THR A N 1
ATOM 4249 C CA . THR A 1 546 ? 36.898 -10.563 -36.959 1.00 97.50 546 THR A CA 1
ATOM 4250 C C . THR A 1 546 ? 38.179 -9.911 -36.433 1.00 97.50 546 THR A C 1
ATOM 4252 O O . THR A 1 546 ? 39.249 -10.081 -37.021 1.00 97.50 546 THR A O 1
ATOM 4255 N N . GLN A 1 547 ? 38.107 -9.207 -35.305 1.00 97.75 547 GLN A N 1
ATOM 4256 C CA . GLN A 1 547 ? 39.255 -8.537 -34.711 1.00 97.75 547 GLN A CA 1
ATOM 4257 C C . GLN A 1 547 ? 40.121 -9.535 -33.925 1.00 97.75 547 GLN A C 1
ATOM 4259 O O . GLN A 1 547 ? 39.697 -10.053 -32.900 1.00 97.75 547 GLN A O 1
ATOM 4264 N N . ILE A 1 548 ? 41.365 -9.788 -34.353 1.00 97.12 548 ILE A N 1
ATOM 4265 C CA . ILE A 1 548 ? 42.236 -10.802 -33.714 1.00 97.12 548 ILE A CA 1
ATOM 4266 C C . ILE A 1 548 ? 42.480 -10.514 -32.227 1.00 97.12 548 ILE A C 1
ATOM 4268 O O . ILE A 1 548 ? 42.478 -11.441 -31.423 1.00 97.12 548 ILE A O 1
ATOM 4272 N N . SER A 1 549 ? 42.641 -9.243 -31.842 1.00 96.75 549 SER A N 1
ATOM 4273 C CA . SER A 1 549 ? 42.913 -8.852 -30.449 1.00 96.75 549 SER A CA 1
ATOM 4274 C C . SER A 1 549 ? 41.793 -9.201 -29.462 1.00 96.75 549 SER A C 1
ATOM 4276 O O . SER A 1 549 ? 42.024 -9.161 -28.258 1.00 96.75 549 SER A O 1
ATOM 4278 N N . ASN A 1 550 ? 40.604 -9.550 -29.956 1.00 97.31 550 ASN A N 1
ATOM 4279 C CA . ASN A 1 550 ? 39.462 -9.967 -29.147 1.00 97.31 550 ASN A CA 1
ATOM 4280 C C . ASN A 1 550 ? 39.535 -11.433 -28.701 1.00 97.31 550 ASN A C 1
ATOM 4282 O O . ASN A 1 550 ? 38.717 -11.860 -27.889 1.00 97.31 550 ASN A O 1
ATOM 4286 N N . TYR A 1 551 ? 40.504 -12.199 -29.212 1.00 97.81 551 TYR A N 1
ATOM 4287 C CA . TYR A 1 551 ? 40.617 -13.634 -28.990 1.00 97.81 551 TYR A CA 1
ATOM 4288 C C . TYR A 1 551 ? 42.024 -14.016 -28.543 1.00 97.81 551 TYR A C 1
ATOM 4290 O O . TYR A 1 551 ? 43.025 -13.573 -29.105 1.00 97.81 551 TYR A O 1
ATOM 4298 N N . THR A 1 552 ? 42.107 -14.925 -27.580 1.00 97.44 552 THR A N 1
ATOM 4299 C CA . THR A 1 552 ? 43.353 -15.623 -27.246 1.00 97.44 552 THR A CA 1
ATOM 4300 C C . THR A 1 552 ? 43.080 -17.105 -27.069 1.00 97.44 552 THR A C 1
ATOM 4302 O O . THR A 1 552 ? 41.980 -17.503 -26.691 1.00 97.44 552 THR A O 1
ATOM 4305 N N . ILE A 1 553 ? 44.077 -17.932 -27.368 1.00 97.56 553 ILE A N 1
ATOM 4306 C CA . ILE A 1 553 ? 44.022 -19.375 -27.147 1.00 97.56 553 ILE A CA 1
ATOM 4307 C C . ILE A 1 553 ? 45.228 -19.735 -26.287 1.00 97.56 553 ILE A C 1
ATOM 4309 O O . ILE A 1 553 ? 46.347 -19.294 -26.557 1.00 97.56 553 ILE A O 1
ATOM 4313 N N . ASN A 1 554 ? 45.002 -20.507 -25.227 1.00 97.06 554 ASN A N 1
ATOM 4314 C CA . ASN A 1 554 ? 46.080 -20.947 -24.345 1.00 97.06 554 ASN A CA 1
ATOM 4315 C C . ASN A 1 554 ? 47.048 -21.931 -25.043 1.00 97.06 554 ASN A C 1
ATOM 4317 O O . ASN A 1 554 ? 46.924 -22.258 -26.225 1.00 97.06 554 ASN A O 1
ATOM 4321 N N . ASN A 1 555 ? 48.054 -22.402 -24.300 1.00 94.88 555 ASN A N 1
ATOM 4322 C CA . ASN A 1 555 ? 49.008 -23.422 -24.758 1.00 94.88 555 ASN A CA 1
ATOM 4323 C C . ASN A 1 555 ? 49.813 -23.031 -26.017 1.00 94.88 555 ASN A C 1
ATOM 4325 O O . ASN A 1 555 ? 50.193 -23.888 -26.813 1.00 94.88 555 ASN A O 1
ATOM 4329 N N . GLY A 1 556 ? 50.097 -21.734 -26.185 1.00 94.31 556 GLY A N 1
ATOM 4330 C CA . GLY A 1 556 ? 50.997 -21.216 -27.224 1.00 94.31 556 GLY A CA 1
ATOM 4331 C C . GLY A 1 556 ? 50.406 -21.164 -28.638 1.00 94.31 556 GLY A C 1
ATOM 4332 O O . GLY A 1 556 ? 51.150 -20.961 -29.599 1.00 94.31 556 GLY A O 1
ATOM 4333 N N . ILE A 1 557 ? 49.092 -21.343 -28.791 1.00 97.50 557 ILE A N 1
ATOM 4334 C CA . ILE A 1 557 ? 48.423 -21.234 -30.089 1.00 97.50 557 ILE A CA 1
ATOM 4335 C C . ILE A 1 557 ? 48.330 -19.765 -30.512 1.00 97.50 557 ILE A C 1
ATOM 4337 O O . ILE A 1 557 ? 47.865 -18.911 -29.764 1.00 97.50 557 ILE A O 1
ATOM 4341 N N . THR A 1 558 ? 48.751 -19.471 -31.742 1.00 96.75 558 THR A N 1
ATOM 4342 C CA . THR A 1 558 ? 48.654 -18.128 -32.332 1.00 96.75 558 THR A CA 1
ATOM 4343 C C . THR A 1 558 ? 47.503 -18.081 -33.327 1.00 96.75 558 THR A C 1
ATOM 4345 O O . THR A 1 558 ? 47.418 -18.945 -34.199 1.00 96.75 558 THR A O 1
ATOM 4348 N N . ILE A 1 559 ? 46.651 -17.058 -33.234 1.00 97.94 559 ILE A N 1
ATOM 4349 C CA . ILE A 1 559 ? 45.586 -16.781 -34.205 1.00 97.94 559 ILE A CA 1
ATOM 4350 C C . ILE A 1 559 ? 46.166 -15.909 -35.326 1.00 97.94 559 ILE A C 1
ATOM 4352 O O . ILE A 1 559 ? 46.690 -14.828 -35.081 1.00 97.94 559 ILE A O 1
ATOM 4356 N N . GLN A 1 560 ? 46.092 -16.402 -36.558 1.00 97.44 560 GLN A N 1
ATOM 4357 C CA . GLN A 1 560 ? 46.656 -15.790 -37.765 1.00 97.44 560 GLN A CA 1
ATOM 4358 C C . GLN A 1 560 ? 45.607 -15.037 -38.591 1.00 97.44 560 GLN A C 1
ATOM 4360 O O . GLN A 1 560 ? 45.952 -14.169 -39.387 1.00 97.44 560 GLN A O 1
ATOM 4365 N N . GLY A 1 561 ? 44.329 -15.368 -38.421 1.00 96.81 561 GLY A N 1
ATOM 4366 C CA . GLY A 1 561 ? 43.231 -14.724 -39.131 1.00 96.81 561 GLY A CA 1
ATOM 4367 C C . GLY A 1 561 ? 41.885 -15.171 -38.591 1.00 96.81 561 GLY A C 1
ATOM 4368 O O . GLY A 1 561 ? 41.779 -16.240 -37.993 1.00 96.81 561 GLY A O 1
ATOM 4369 N N . ILE A 1 562 ? 40.856 -14.358 -38.803 1.00 98.19 562 ILE A N 1
ATOM 4370 C CA . ILE A 1 562 ? 39.493 -14.653 -38.369 1.00 98.19 562 ILE A CA 1
ATOM 4371 C C . ILE A 1 562 ? 38.530 -14.300 -39.498 1.00 98.19 562 ILE A C 1
ATOM 4373 O O . ILE A 1 562 ? 38.677 -13.261 -40.137 1.00 98.19 562 ILE A O 1
ATOM 4377 N N . SER A 1 563 ? 37.542 -15.157 -39.751 1.00 97.00 563 SER A N 1
ATOM 4378 C CA . SER A 1 563 ? 36.465 -14.866 -40.701 1.00 97.00 563 SER A CA 1
ATOM 4379 C C . SER A 1 563 ? 35.103 -15.171 -40.093 1.00 97.00 563 SER A C 1
ATOM 4381 O O . SER A 1 563 ? 34.901 -16.279 -39.592 1.00 97.00 563 SER A O 1
ATOM 4383 N N . LEU A 1 564 ? 34.167 -14.230 -40.209 1.00 97.88 564 LEU A N 1
ATOM 4384 C CA . LEU A 1 564 ? 32.752 -14.439 -39.911 1.00 97.88 564 LEU A CA 1
ATOM 4385 C C . LEU A 1 564 ? 32.050 -15.027 -41.144 1.00 97.88 564 LEU A C 1
ATOM 4387 O O . LEU A 1 564 ? 32.263 -14.566 -42.268 1.00 97.88 564 LEU A O 1
ATOM 4391 N N . LYS A 1 565 ? 31.245 -16.071 -40.951 1.00 97.69 565 LYS A N 1
ATOM 4392 C CA . LYS A 1 565 ? 30.444 -16.690 -42.013 1.00 97.69 565 LYS A CA 1
ATOM 4393 C C . LYS A 1 565 ? 29.197 -15.860 -42.337 1.00 97.69 565 LYS A C 1
ATOM 4395 O O . LYS A 1 565 ? 28.818 -14.950 -41.611 1.00 97.69 565 LYS A O 1
ATOM 4400 N N . SER A 1 566 ? 28.544 -16.202 -43.448 1.00 95.50 566 SER A N 1
ATOM 4401 C CA . SER A 1 566 ? 27.340 -15.518 -43.941 1.00 95.50 566 SER A CA 1
ATOM 4402 C C . SER A 1 566 ? 26.106 -15.682 -43.051 1.00 95.50 566 SER A C 1
ATOM 4404 O O . SER A 1 566 ? 25.133 -14.971 -43.253 1.00 95.50 566 SER A O 1
ATOM 4406 N N . ASP A 1 567 ? 26.127 -16.619 -42.101 1.00 94.75 567 ASP A N 1
ATOM 4407 C CA . ASP A 1 567 ? 25.087 -16.763 -41.075 1.00 94.75 567 ASP A CA 1
ATOM 4408 C C . ASP A 1 567 ? 25.209 -15.713 -39.956 1.00 94.75 567 ASP A C 1
ATOM 4410 O O . ASP A 1 567 ? 24.358 -15.663 -39.074 1.00 94.75 567 ASP A O 1
ATOM 4414 N N . SER A 1 568 ? 26.281 -14.908 -39.970 1.00 96.38 568 SER A N 1
ATOM 4415 C CA . SER A 1 568 ? 26.646 -13.944 -38.931 1.00 96.38 568 SER A CA 1
ATOM 4416 C C . SER A 1 568 ? 26.788 -14.536 -37.526 1.00 96.38 568 SER A C 1
ATOM 4418 O O . SER A 1 568 ? 26.930 -13.780 -36.577 1.00 96.38 568 SER A O 1
ATOM 4420 N N . ARG A 1 569 ? 26.828 -15.864 -37.375 1.00 97.62 569 ARG A N 1
ATOM 4421 C CA . ARG A 1 569 ? 26.948 -16.565 -36.083 1.00 97.62 569 ARG A CA 1
ATOM 4422 C C . ARG A 1 569 ? 28.193 -17.428 -35.988 1.00 97.62 569 ARG A C 1
ATOM 4424 O O . ARG A 1 569 ? 28.665 -17.694 -34.890 1.00 97.62 569 ARG A O 1
ATOM 4431 N N . THR A 1 570 ? 28.725 -17.886 -37.117 1.00 97.81 570 THR A N 1
ATOM 4432 C CA . THR A 1 570 ? 29.865 -18.801 -37.136 1.00 97.81 570 THR A CA 1
ATOM 4433 C C . THR A 1 570 ? 31.159 -18.041 -37.409 1.00 97.81 570 THR A C 1
ATOM 4435 O O . THR A 1 570 ? 31.350 -17.476 -38.488 1.00 97.81 570 THR A O 1
ATOM 4438 N N . VAL A 1 571 ? 32.089 -18.075 -36.457 1.00 97.94 571 VAL A N 1
ATOM 4439 C CA . VAL A 1 571 ? 33.440 -17.517 -36.585 1.00 97.94 571 VAL A CA 1
ATOM 4440 C C . VAL A 1 571 ? 34.446 -18.642 -36.805 1.00 97.94 571 VAL A C 1
ATOM 4442 O O . VAL A 1 571 ? 34.492 -19.620 -36.062 1.00 97.94 571 VAL A O 1
ATOM 4445 N N . LEU A 1 572 ? 35.286 -18.498 -37.829 1.00 97.44 572 LEU A N 1
ATOM 4446 C CA . LEU A 1 572 ? 36.417 -19.387 -38.076 1.00 97.44 572 LEU A CA 1
ATOM 4447 C C . LEU A 1 572 ? 37.722 -18.684 -37.719 1.00 97.44 572 LEU A C 1
ATOM 4449 O O . LEU A 1 572 ? 38.094 -17.704 -38.366 1.00 97.44 572 LEU A O 1
ATOM 4453 N N . LEU A 1 573 ? 38.439 -19.229 -36.741 1.00 97.88 573 LEU A N 1
ATOM 4454 C CA . LEU A 1 573 ? 39.796 -18.825 -36.396 1.00 97.88 573 LEU A CA 1
ATOM 4455 C C . LEU A 1 573 ? 40.779 -19.660 -37.223 1.00 97.88 573 LEU A C 1
ATOM 4457 O O . LEU A 1 573 ? 40.738 -20.889 -37.198 1.00 97.88 573 LEU A O 1
ATOM 4461 N N . THR A 1 574 ? 41.675 -18.996 -37.942 1.00 97.81 574 THR A N 1
ATOM 4462 C CA . THR A 1 574 ? 42.861 -19.607 -38.553 1.00 97.81 574 THR A CA 1
ATOM 4463 C C . THR A 1 574 ? 44.005 -19.489 -37.561 1.00 97.81 574 THR A C 1
ATOM 4465 O O . THR A 1 574 ? 44.295 -18.390 -37.094 1.00 97.81 574 THR A O 1
ATOM 4468 N N . THR A 1 575 ? 44.645 -20.600 -37.218 1.00 97.50 575 THR A N 1
ATOM 4469 C CA . THR A 1 575 ? 45.603 -20.688 -36.113 1.00 97.50 575 THR A CA 1
ATOM 4470 C C . THR A 1 575 ? 46.857 -21.470 -36.497 1.00 97.50 575 THR A C 1
ATOM 4472 O O . THR A 1 575 ? 46.908 -22.151 -37.522 1.00 97.50 575 THR A O 1
ATOM 4475 N N . THR A 1 576 ? 47.863 -21.460 -35.622 1.00 97.19 576 THR A N 1
ATOM 4476 C CA . THR A 1 576 ? 48.905 -22.495 -35.636 1.00 97.19 576 THR A CA 1
ATOM 4477 C C . THR A 1 576 ? 48.315 -23.887 -35.362 1.00 97.19 576 THR A C 1
ATOM 4479 O O . THR A 1 576 ? 47.186 -24.029 -34.887 1.00 97.19 576 THR A O 1
ATOM 4482 N N . THR A 1 577 ? 49.067 -24.935 -35.714 1.00 94.81 577 THR A N 1
ATOM 4483 C CA . THR A 1 577 ? 48.626 -26.332 -35.588 1.00 94.81 577 THR A CA 1
ATOM 4484 C C . THR A 1 577 ? 48.460 -26.748 -34.126 1.00 94.81 577 THR A C 1
ATOM 4486 O O . THR A 1 577 ? 49.380 -26.585 -33.327 1.00 94.81 577 THR A O 1
ATOM 4489 N N . HIS A 1 578 ? 47.318 -27.352 -33.803 1.00 95.12 578 HIS A N 1
ATOM 4490 C CA . HIS A 1 578 ? 47.031 -27.898 -32.478 1.00 95.12 578 HIS A CA 1
ATOM 4491 C C . HIS A 1 578 ? 47.543 -29.334 -32.310 1.00 95.12 578 HIS A C 1
ATOM 4493 O O . HIS A 1 578 ? 47.525 -30.142 -33.242 1.00 95.12 578 HIS A O 1
ATOM 4499 N N . ALA A 1 579 ? 47.952 -29.679 -31.091 1.00 92.12 579 ALA A N 1
ATOM 4500 C CA . ALA A 1 579 ? 48.292 -31.041 -30.709 1.00 92.12 579 ALA A CA 1
ATOM 4501 C C . ALA A 1 579 ? 47.020 -31.865 -30.448 1.00 92.12 579 ALA A C 1
ATOM 4503 O O . ALA A 1 579 ? 46.038 -31.383 -29.886 1.00 92.12 579 ALA A O 1
ATOM 4504 N N . LYS A 1 580 ? 47.043 -33.141 -30.847 1.00 89.56 580 LYS A N 1
ATOM 4505 C CA . LYS A 1 580 ? 45.933 -34.075 -30.602 1.00 89.56 580 LYS A CA 1
ATOM 4506 C C . LYS A 1 580 ? 45.835 -34.428 -29.116 1.00 89.56 580 LYS A C 1
ATOM 4508 O O . LYS A 1 580 ? 46.859 -34.557 -28.454 1.00 89.56 580 LYS A O 1
ATOM 4513 N N . ASN A 1 581 ? 44.614 -34.666 -28.634 1.00 86.38 581 ASN A N 1
ATOM 4514 C CA . ASN A 1 581 ? 44.287 -35.008 -27.242 1.00 86.38 581 ASN A CA 1
ATOM 4515 C C . ASN A 1 581 ? 44.698 -33.946 -26.205 1.00 86.38 581 ASN A C 1
ATOM 4517 O O . ASN A 1 581 ? 44.893 -34.273 -25.037 1.00 86.38 581 ASN A O 1
ATOM 4521 N N . VAL A 1 582 ? 44.830 -32.687 -26.625 1.00 90.00 582 VAL A N 1
ATOM 4522 C CA . VAL A 1 582 ? 45.020 -31.538 -25.735 1.00 90.00 582 VAL A CA 1
ATOM 4523 C C . VAL A 1 582 ? 43.731 -30.723 -25.730 1.00 90.00 582 VAL A C 1
ATOM 4525 O O . VAL A 1 582 ? 43.136 -30.497 -26.789 1.00 90.00 582 VAL A O 1
ATOM 4528 N N . THR A 1 583 ? 43.291 -30.321 -24.538 1.00 93.19 583 THR A N 1
ATOM 4529 C CA . THR A 1 583 ? 42.202 -29.356 -24.366 1.00 93.19 583 THR A CA 1
ATOM 4530 C C . THR A 1 583 ? 42.783 -27.952 -24.392 1.00 93.19 583 THR A C 1
ATOM 4532 O O . THR A 1 583 ? 43.765 -27.656 -23.708 1.00 93.19 583 THR A O 1
ATOM 4535 N N . TYR A 1 584 ? 42.174 -27.109 -25.209 1.00 96.44 584 TYR A N 1
ATOM 4536 C CA . TYR A 1 584 ? 42.503 -25.706 -25.371 1.00 96.44 584 TYR A CA 1
ATOM 4537 C C . TYR A 1 584 ? 41.318 -24.863 -24.921 1.00 96.44 584 TYR A C 1
ATOM 4539 O O . TYR A 1 584 ? 40.174 -25.289 -25.047 1.00 96.44 584 TYR A O 1
ATOM 4547 N N . THR A 1 585 ? 41.606 -23.655 -24.458 1.00 97.38 585 THR A N 1
ATOM 4548 C CA . THR A 1 585 ? 40.607 -22.681 -24.014 1.00 97.38 585 THR A CA 1
ATOM 4549 C C . THR A 1 585 ? 40.729 -21.446 -24.888 1.00 97.38 585 THR A C 1
ATOM 4551 O O . THR A 1 585 ? 41.816 -20.863 -24.977 1.00 97.38 585 THR A O 1
ATOM 4554 N N . VAL A 1 586 ? 39.632 -21.041 -25.530 1.00 97.31 586 VAL A N 1
ATOM 4555 C CA . VAL A 1 586 ? 39.535 -19.731 -26.186 1.00 97.31 586 VAL A CA 1
ATOM 4556 C C . VAL A 1 586 ? 39.013 -18.727 -25.168 1.00 97.31 586 VAL A C 1
ATOM 4558 O O . VAL A 1 586 ? 37.976 -18.975 -24.565 1.00 97.31 586 VAL A O 1
ATOM 4561 N N . SER A 1 587 ? 39.711 -17.605 -24.984 1.00 97.56 587 SER A N 1
ATOM 4562 C CA . SER A 1 587 ? 39.212 -16.451 -24.223 1.00 97.56 587 SER A CA 1
ATOM 4563 C C . SER A 1 587 ? 38.795 -15.338 -25.181 1.00 97.56 587 SER A C 1
ATOM 4565 O O . SER A 1 587 ? 39.553 -15.014 -26.098 1.00 97.56 587 SER A O 1
ATOM 4567 N N . ILE A 1 588 ? 37.610 -14.768 -24.964 1.00 97.88 588 ILE A N 1
ATOM 4568 C CA . ILE A 1 588 ? 36.926 -13.854 -25.886 1.00 97.88 588 ILE A CA 1
ATOM 4569 C C . ILE A 1 588 ? 36.505 -12.579 -25.147 1.00 97.88 588 ILE A C 1
ATOM 4571 O O . ILE A 1 588 ? 36.034 -12.620 -24.011 1.00 97.88 588 ILE A O 1
ATOM 4575 N N . THR A 1 589 ? 36.665 -11.432 -25.799 1.00 96.56 589 THR A N 1
ATOM 4576 C CA . THR A 1 589 ? 36.169 -10.125 -25.343 1.00 96.56 589 THR A CA 1
ATOM 4577 C C . THR A 1 589 ? 35.846 -9.240 -26.548 1.00 96.56 589 THR A C 1
ATOM 4579 O O . THR A 1 589 ? 36.284 -9.546 -27.649 1.00 96.56 589 THR A O 1
ATOM 4582 N N . GLY A 1 590 ? 35.089 -8.152 -26.390 1.00 95.38 590 GLY A N 1
ATOM 4583 C CA . GLY A 1 590 ? 34.927 -7.144 -27.453 1.00 95.38 590 GLY A CA 1
ATOM 4584 C C . GLY A 1 590 ? 34.156 -7.593 -28.706 1.00 95.38 590 GLY A C 1
ATOM 4585 O O . GLY A 1 590 ? 34.213 -6.909 -29.730 1.00 95.38 590 GLY A O 1
ATOM 4586 N N . VAL A 1 591 ? 33.456 -8.730 -28.655 1.00 97.06 591 VAL A N 1
ATOM 4587 C CA . VAL A 1 591 ? 32.513 -9.166 -29.698 1.00 97.06 591 VAL A CA 1
ATOM 4588 C C . VAL A 1 591 ? 31.122 -8.671 -29.321 1.00 97.06 591 VAL A C 1
ATOM 4590 O O . VAL A 1 591 ? 30.683 -8.909 -28.203 1.00 97.06 591 VAL A O 1
ATOM 4593 N N . TYR A 1 592 ? 30.445 -7.994 -30.241 1.00 96.56 592 TYR A N 1
ATOM 4594 C CA . TYR A 1 592 ? 29.099 -7.455 -30.031 1.00 96.56 592 TYR A CA 1
ATOM 4595 C C . TYR A 1 592 ? 28.088 -8.193 -30.903 1.00 96.56 592 TYR A C 1
ATOM 4597 O O . TYR A 1 592 ? 28.477 -8.637 -31.989 1.00 96.56 592 TYR A O 1
ATOM 4605 N N . ASP A 1 593 ? 26.833 -8.288 -30.470 1.00 95.56 593 ASP A N 1
ATOM 4606 C CA . ASP A 1 593 ? 25.716 -8.773 -31.292 1.00 95.56 593 ASP A CA 1
ATOM 4607 C C . ASP A 1 593 ? 25.343 -7.770 -32.412 1.00 95.56 593 ASP A C 1
ATOM 4609 O O . ASP A 1 593 ? 26.132 -6.890 -32.786 1.00 95.56 593 ASP A O 1
ATOM 4613 N N . GLN A 1 594 ? 24.162 -7.948 -33.006 1.00 93.06 594 GLN A N 1
ATOM 4614 C CA . GLN A 1 594 ? 23.572 -7.037 -33.988 1.00 93.06 594 GLN A CA 1
ATOM 4615 C C . GLN A 1 594 ? 22.261 -6.399 -33.501 1.00 93.06 594 GLN A C 1
ATOM 4617 O O . GLN A 1 594 ? 21.458 -5.970 -34.332 1.00 93.06 594 GLN A O 1
ATOM 4622 N N . ALA A 1 595 ? 22.030 -6.332 -32.188 1.00 86.69 595 ALA A N 1
ATOM 4623 C CA . ALA A 1 595 ? 20.895 -5.610 -31.629 1.00 86.69 595 ALA A CA 1
ATOM 4624 C C . ALA A 1 595 ? 20.972 -4.108 -31.974 1.00 86.69 595 ALA A C 1
ATOM 4626 O O . ALA A 1 595 ? 22.049 -3.569 -32.257 1.00 86.69 595 ALA A O 1
ATOM 4627 N N . ASP A 1 596 ? 19.832 -3.405 -31.916 1.00 77.44 596 ASP A N 1
ATOM 4628 C CA . ASP A 1 596 ? 19.762 -1.945 -32.139 1.00 77.44 596 ASP A CA 1
ATOM 4629 C C . ASP A 1 596 ? 20.746 -1.178 -31.237 1.00 77.44 596 ASP A C 1
ATOM 4631 O O . ASP A 1 596 ? 21.265 -0.115 -31.601 1.00 77.44 596 ASP A O 1
ATOM 4635 N N . ILE A 1 597 ? 21.016 -1.742 -30.058 1.00 77.31 597 ILE A N 1
ATOM 4636 C CA . ILE A 1 597 ? 22.095 -1.346 -29.159 1.00 77.31 597 ILE A CA 1
ATOM 4637 C C . ILE A 1 597 ? 22.948 -2.574 -28.936 1.00 77.31 597 ILE A C 1
ATOM 4639 O O . ILE A 1 597 ? 22.528 -3.448 -28.186 1.00 77.31 597 ILE A O 1
ATOM 4643 N N . PRO A 1 598 ? 24.113 -2.651 -29.596 1.00 87.44 598 PRO A N 1
ATOM 4644 C CA . PRO A 1 598 ? 24.866 -3.884 -29.596 1.00 87.44 598 PRO A CA 1
ATOM 4645 C C . PRO A 1 598 ? 25.292 -4.290 -28.184 1.00 87.44 598 PRO A C 1
ATOM 4647 O O . PRO A 1 598 ? 26.024 -3.539 -27.525 1.00 87.44 598 PRO A O 1
ATOM 4650 N N . ASN A 1 599 ? 24.890 -5.476 -27.729 1.00 89.94 599 ASN A N 1
ATOM 4651 C CA . ASN A 1 599 ? 25.346 -6.010 -26.453 1.00 89.94 599 ASN A CA 1
ATOM 4652 C C . ASN A 1 599 ? 26.701 -6.692 -26.658 1.00 89.94 599 ASN A C 1
ATOM 4654 O O . ASN A 1 599 ? 26.923 -7.448 -27.608 1.00 89.94 599 ASN A O 1
ATOM 4658 N N . MET A 1 600 ? 27.655 -6.404 -25.774 1.00 94.06 600 MET A N 1
ATOM 4659 C CA . MET A 1 600 ? 28.975 -7.031 -25.822 1.00 94.06 600 MET A CA 1
ATOM 4660 C C . MET A 1 600 ? 28.935 -8.380 -25.107 1.00 94.06 600 MET A C 1
ATOM 4662 O O . MET A 1 600 ? 28.429 -8.467 -23.989 1.00 94.06 600 MET A O 1
ATOM 4666 N N . ILE A 1 601 ? 29.562 -9.402 -25.692 1.00 95.69 601 ILE A N 1
ATOM 4667 C CA . ILE A 1 601 ? 29.884 -10.645 -24.988 1.00 95.69 601 ILE A CA 1
ATOM 4668 C C . ILE A 1 601 ? 30.546 -10.324 -23.645 1.00 95.69 601 ILE A C 1
ATOM 4670 O O . ILE A 1 601 ? 31.390 -9.425 -23.557 1.00 95.69 601 ILE A O 1
ATOM 4674 N N . SER A 1 602 ? 30.193 -11.070 -22.596 1.00 92.38 602 SER A N 1
ATOM 4675 C CA . SER A 1 602 ? 30.785 -10.868 -21.274 1.00 92.38 602 SER A CA 1
ATOM 4676 C C . SER A 1 602 ? 32.324 -10.893 -21.366 1.00 92.38 602 SER A C 1
ATOM 4678 O O . SER A 1 602 ? 32.883 -11.854 -21.915 1.00 92.38 602 SER A O 1
ATOM 4680 N N . PRO A 1 603 ? 33.033 -9.858 -20.869 1.00 89.56 603 PRO A N 1
ATOM 4681 C CA . PRO A 1 603 ? 34.487 -9.783 -20.974 1.00 89.56 603 PRO A CA 1
ATOM 4682 C C . PRO A 1 603 ? 35.182 -11.011 -20.389 1.00 89.56 603 PRO A C 1
ATOM 4684 O O . PRO A 1 603 ? 34.917 -11.402 -19.255 1.00 89.56 603 PRO A O 1
ATOM 4687 N N . GLY A 1 604 ? 36.108 -11.598 -21.150 1.00 87.81 604 GLY A N 1
ATOM 4688 C CA . GLY A 1 604 ? 36.863 -12.767 -20.702 1.00 87.81 604 GLY A CA 1
ATOM 4689 C C . GLY A 1 604 ? 36.071 -14.074 -20.759 1.00 87.81 604 GLY A C 1
ATOM 4690 O O . GLY A 1 604 ? 36.451 -15.024 -20.082 1.00 87.81 604 GLY A O 1
ATOM 4691 N N . THR A 1 605 ? 35.003 -14.141 -21.562 1.00 95.06 605 THR A N 1
ATOM 4692 C CA . THR A 1 605 ? 34.275 -15.390 -21.827 1.00 95.06 605 THR A CA 1
ATOM 4693 C C . THR A 1 605 ? 35.245 -16.479 -22.271 1.00 95.06 605 THR A C 1
ATOM 4695 O O . THR A 1 605 ? 36.032 -16.270 -23.196 1.00 95.06 605 THR A O 1
ATOM 4698 N N . GLN A 1 606 ? 35.183 -17.638 -21.617 1.00 96.69 606 GLN A N 1
ATOM 4699 C CA . GLN A 1 606 ? 36.039 -18.784 -21.901 1.00 96.69 606 GLN A CA 1
ATOM 4700 C C . GLN A 1 606 ? 35.221 -19.977 -22.373 1.00 96.69 606 GLN A C 1
ATOM 4702 O O . GLN A 1 606 ? 34.172 -20.281 -21.810 1.00 96.69 606 GLN A O 1
ATOM 4707 N N . ILE A 1 607 ? 35.725 -20.667 -23.393 1.00 96.75 607 ILE A N 1
ATOM 4708 C CA . ILE A 1 607 ? 35.157 -21.928 -23.861 1.00 96.75 607 ILE A CA 1
ATOM 4709 C C . ILE A 1 607 ? 36.264 -22.910 -24.239 1.00 96.75 607 ILE A C 1
ATOM 4711 O O . ILE A 1 607 ? 37.232 -22.559 -24.924 1.00 96.75 607 ILE A O 1
ATOM 4715 N N . ASP A 1 608 ? 36.103 -24.147 -23.781 1.00 96.38 608 ASP A N 1
ATOM 4716 C CA . ASP A 1 608 ? 37.049 -25.226 -24.023 1.00 96.38 608 ASP A CA 1
ATOM 4717 C C . ASP A 1 608 ? 36.702 -26.013 -25.287 1.00 96.38 608 ASP A C 1
ATOM 4719 O O . ASP A 1 608 ? 35.538 -26.211 -25.636 1.00 96.38 608 ASP A O 1
ATOM 4723 N N . TYR A 1 609 ? 37.734 -26.515 -25.956 1.00 94.25 609 TYR A N 1
ATOM 4724 C CA . TYR A 1 609 ? 37.618 -27.457 -27.061 1.00 94.25 609 TYR A CA 1
ATOM 4725 C C . TYR A 1 609 ? 38.824 -28.399 -27.077 1.00 94.25 609 TYR A C 1
ATOM 4727 O O . TYR A 1 609 ? 39.944 -28.037 -26.714 1.00 94.25 609 TYR A O 1
ATOM 4735 N N . THR A 1 610 ? 38.612 -29.636 -27.521 1.00 89.81 610 THR A N 1
ATOM 4736 C CA . THR A 1 610 ? 39.652 -30.673 -27.543 1.00 89.81 610 THR A CA 1
ATOM 4737 C C . THR A 1 610 ? 39.803 -31.232 -28.947 1.00 89.81 610 THR A C 1
ATOM 4739 O O . THR A 1 610 ? 38.821 -31.554 -29.617 1.00 89.81 610 THR A O 1
ATOM 4742 N N . VAL A 1 611 ? 41.047 -31.435 -29.381 1.00 81.12 611 VAL A N 1
ATOM 4743 C CA . VAL A 1 611 ? 41.344 -32.174 -30.614 1.00 81.12 611 VAL A CA 1
ATOM 4744 C C . VAL A 1 611 ? 41.180 -33.675 -30.345 1.00 81.12 611 VAL A C 1
ATOM 4746 O O . VAL A 1 611 ? 42.149 -34.361 -30.010 1.00 81.12 611 VAL A O 1
ATOM 4749 N N . SER A 1 612 ? 39.961 -34.207 -30.444 1.00 66.25 612 SER A N 1
ATOM 4750 C CA . SER A 1 612 ? 39.705 -35.639 -30.238 1.00 66.25 612 SER A CA 1
ATOM 4751 C C . SER A 1 612 ? 39.862 -36.447 -31.537 1.00 66.25 612 SER A C 1
ATOM 4753 O O . SER A 1 612 ? 39.780 -35.931 -32.651 1.00 66.25 612 SER A O 1
ATOM 4755 N N . LYS A 1 613 ? 40.146 -37.749 -31.407 1.00 55.28 613 LYS A N 1
ATOM 4756 C CA . LYS A 1 613 ? 40.381 -38.675 -32.534 1.00 55.28 613 LYS A CA 1
ATOM 4757 C C . LYS A 1 613 ? 39.098 -39.145 -33.238 1.00 55.28 613 LYS A C 1
ATOM 4759 O O . LYS A 1 613 ? 39.194 -39.965 -34.150 1.00 55.28 613 LYS A O 1
ATOM 4764 N N . GLN A 1 614 ? 37.923 -38.692 -32.808 1.00 46.78 614 GLN A N 1
ATOM 4765 C CA . GLN A 1 614 ? 36.646 -39.227 -33.272 1.00 46.78 614 GLN A CA 1
ATOM 4766 C C . GLN A 1 614 ? 36.071 -38.347 -34.387 1.00 46.78 614 GLN A C 1
ATOM 4768 O O . GLN A 1 614 ? 36.057 -37.124 -34.284 1.00 46.78 614 GLN A O 1
ATOM 4773 N N . ALA A 1 615 ? 35.652 -38.979 -35.485 1.00 42.16 615 ALA A N 1
ATOM 4774 C CA . ALA A 1 615 ? 35.020 -38.296 -36.605 1.00 42.16 615 ALA A CA 1
ATOM 4775 C C . ALA A 1 615 ? 33.757 -37.558 -36.132 1.00 42.16 615 ALA A C 1
ATOM 4777 O O . ALA A 1 615 ? 32.910 -38.144 -35.460 1.00 42.16 615 ALA A O 1
ATOM 4778 N N . PHE A 1 616 ? 33.650 -36.282 -36.506 1.00 45.41 616 PHE A N 1
ATOM 4779 C CA . PHE A 1 616 ? 32.453 -35.465 -36.337 1.00 45.41 616 PHE A CA 1
ATOM 4780 C C . PHE A 1 616 ? 31.264 -36.135 -37.041 1.00 45.41 616 PHE A C 1
ATOM 4782 O O . PHE A 1 616 ? 31.235 -36.213 -38.268 1.00 45.41 616 PHE A O 1
ATOM 4789 N N . LEU A 1 617 ? 30.271 -36.586 -36.275 1.00 38.50 617 LEU A N 1
ATOM 4790 C CA . LEU A 1 617 ? 28.897 -36.677 -36.759 1.00 38.50 617 LEU A CA 1
ATOM 4791 C C . LEU A 1 617 ? 28.197 -35.392 -36.300 1.00 38.50 617 LEU A C 1
ATOM 4793 O O . LEU A 1 617 ? 28.240 -35.099 -35.105 1.00 38.50 617 LEU A O 1
ATOM 4797 N N . PRO A 1 618 ? 27.593 -34.598 -37.201 1.00 39.72 618 PRO A N 1
ATOM 4798 C CA . PRO A 1 618 ? 26.763 -33.484 -36.782 1.00 39.72 618 PRO A CA 1
ATOM 4799 C C . PRO A 1 618 ? 25.514 -34.075 -36.129 1.00 39.72 618 PRO A C 1
ATOM 4801 O O . PRO A 1 618 ? 24.636 -34.601 -36.813 1.00 39.72 618 PRO A O 1
ATOM 4804 N N . THR A 1 619 ? 25.444 -34.045 -34.802 1.00 36.94 619 THR A N 1
ATOM 4805 C CA . THR A 1 619 ? 24.188 -34.327 -34.114 1.00 36.94 619 THR A CA 1
ATOM 4806 C C . THR A 1 619 ? 23.279 -33.123 -34.326 1.00 36.94 619 THR A C 1
ATOM 4808 O O . THR A 1 619 ? 23.567 -32.011 -33.894 1.00 36.94 619 THR A O 1
ATOM 4811 N N . ILE A 1 620 ? 22.222 -33.381 -35.082 1.00 40.44 620 ILE A N 1
ATOM 4812 C CA . ILE A 1 620 ? 21.051 -32.554 -35.345 1.00 40.44 620 ILE A CA 1
ATOM 4813 C C . ILE A 1 620 ? 20.562 -31.852 -34.063 1.00 40.44 620 ILE A C 1
ATOM 4815 O O . ILE A 1 620 ? 20.260 -32.525 -33.083 1.00 40.44 620 ILE A O 1
ATOM 4819 N N . PHE A 1 621 ? 20.405 -30.526 -34.115 1.00 34.34 621 PHE A N 1
ATOM 4820 C CA . PHE A 1 621 ? 19.353 -29.812 -33.384 1.00 34.34 621 PHE A CA 1
ATOM 4821 C C . PHE A 1 621 ? 18.321 -29.356 -34.423 1.00 34.34 621 PHE A C 1
ATOM 4823 O O . PHE A 1 621 ? 18.395 -28.266 -34.983 1.00 34.34 621 PHE A O 1
ATOM 4830 N N . LEU A 1 622 ? 17.411 -30.271 -34.754 1.00 39.00 622 LEU A N 1
ATOM 4831 C CA . LEU A 1 622 ? 16.057 -29.937 -35.162 1.00 39.00 622 LEU A CA 1
ATOM 4832 C C . LEU A 1 622 ? 15.287 -29.995 -33.848 1.00 39.00 622 LEU A C 1
ATOM 4834 O O . LEU A 1 622 ? 14.982 -31.086 -33.391 1.00 39.00 622 LEU A O 1
ATOM 4838 N N . ASP A 1 623 ? 15.103 -28.852 -33.207 1.00 39.69 623 ASP A N 1
ATOM 4839 C CA . ASP A 1 623 ? 13.995 -28.598 -32.291 1.00 39.69 623 ASP A CA 1
ATOM 4840 C C . ASP A 1 623 ? 13.907 -27.082 -32.099 1.00 39.69 623 ASP A C 1
ATOM 4842 O O . ASP A 1 623 ? 14.926 -26.433 -31.862 1.00 39.69 623 ASP A O 1
ATOM 4846 N N . LEU A 1 624 ? 12.678 -26.568 -32.222 1.00 33.84 624 LEU A N 1
ATOM 4847 C CA . LEU A 1 624 ? 12.220 -25.167 -32.271 1.00 33.84 624 LEU A CA 1
ATOM 4848 C C . LEU A 1 624 ? 12.099 -24.554 -33.680 1.00 33.84 624 LEU A C 1
ATOM 4850 O O . LEU A 1 624 ? 12.863 -23.681 -34.090 1.00 33.84 624 LEU A O 1
ATOM 4854 N N . LEU A 1 625 ? 11.054 -25.010 -34.382 1.00 35.56 625 LEU A N 1
ATOM 4855 C CA . LEU A 1 625 ? 10.143 -24.141 -35.138 1.00 35.56 625 LEU A CA 1
ATOM 4856 C C . LEU A 1 625 ? 8.855 -23.974 -34.330 1.00 35.56 625 LEU A C 1
ATOM 4858 O O . LEU A 1 625 ? 8.427 -24.995 -33.740 1.00 35.56 625 LEU A O 1
#

Foldseek 3Di:
DVVVVVVVVVVVVVVVPPDDDDDDDDDDDDDDDDDDDDDDDDDDDDDDDDDDDDDDDDDDDPDPPPPQLAFAWAFDLQFQFIDTSNFGFQAFEAEQEAQCQQQPPLFPLLVVLCLCLVLLHQEYEYELHDFDDDQCPVLLRNDRHPGDHQFDADPLATDLVGGDVVSLQVVLVSCVSNRSSNHAYEYELEELCLVPRVVRDNQDVVRVHLDVGSLCLLQAPDLVDAADPDDDPPDHSRNRSRPSSLVSLVSNCVSPQPRSRYAYEHYYQNLPHDQVSNVSSSLSSLVSSLVRHNHAYEYEPPSHDDDDPQPSPSHQEYEYCDDQDDLPDALQRLLVVLLVLCPDPPHHHYEHEEHPPADPDDPSSLLRVLSNQLSNVLSRHHYYGYCNSVSPSRPNGPGDPPCQSVSLSSLVSVVRVVCINVLRQWHRALLQKPQNRWIDNQQFKIKDKDAFDFKIWGQNLSHQAKKWKKKADSRRSDIDDIDIDGGNHGTHMDTDPDGGMIMMIIGGDPPADPDWKAWPDWEDALVGQQKIKTFIPAAWDQVQLWDLVQKDKPPPKHFPTWDQDPRNGMIMTGIPGDDAFDKMKMFGWRIWHPTPPTHTDDHRHIDIYHRYPDHDDPDDDPDDD

pLDDT: mean 84.45, std 21.03, range [24.72, 98.81]

Sequence (625 aa):
MVIYIKILFKILFAIILGVLLPVISLIILPASSAESSTGNAMACAPPDCVFGDPTDTAVHAITHHATQTTNIVAATTSNHWLQLNNQPALLVGDSLTQGWMELGTNFDETAYLDALSARGINVLLIWSFIAIEDQVADSRIGYNAPEIWPWQKTGSTFNLNQFNDAYFTRLRSFAQAANARNIAVIITVHDGWTKTRFAGHPFNQVNGGPLTSEYQYVQLADYNTEMPATFDSAWNRRQKNQYFLERFSARLIQATGDLPNVMYEIFNEGNWYNQTDLRNFQVHFLNFFKARTARPLFINDDHVGGQDFQNEPNADVIAFHSPQWTTGSSAKTFFDVFATQFNRSPAKPVFLTETVPEYTGTSTERDALMRVMWGTLLGGGGFTLQNDTSFGFDPNAAINVDYEMLNRVGYAAAFFANLGAGVAQMTPDGAYCSTGICLVNPGQEYVIYSQSGSNFTVDLSDVPVNMIAQFLNPRTGQTRPNFVIRGGLVSQIFSKPDSQDWVLHLIVDPNTDLAPPTVVFAGINPADLGRVTLIYSEPVSAAGATQISNYTINNGITIQGISLKSDSRTVLLTTTTHAKNVTYTVSITGVYDQADIPNMISPGTQIDYTVSKQAFLPTIFLDLL